Protein AF-A0A9D5ZPR4-F1 (afdb_monomer)

Radius of gyration: 25.11 Å; Cα contacts (8 Å, |Δi|>4): 1193; chains: 1; bounding box: 64×60×74 Å

Sequence (572 aa):
MEVFIKGKGNIIKLLDSDYIGEGGEAKVYGKDGIAYKIYHDIQKLIPEAKIKELSLLDNSCIIKPENVLINKNKSYIGFTMRLLPENFVYLPKIFINDFRKRIGFTDQDALSLVEAMKELLIFIHEKNCLVIDGNEFNYLLNDKKLTEPYIIDVNSFQTPSFPATAIMPSIRDWRNIGFSELTDWFSFGIIACQIFIGIHPYKGKHPDYKNDQDILKKRMMDSISIFNPKVSLPKVVRDFNCIPDNYRDWFIQIFEHGDRTPPPTKAGLPTGPSAVIISLKIGTNYFDIKELMKYDDEILYHKSEMGKTVTKTKKKIFINNHEASLEDVLNTEVLFTSQSLYPVFVNIKENSAQIWSPNKEIKYSKIECSEKMICNNTLYLRNQGMLLEIIIKEIGLSLIASVKQVWSIMPKSSKMFAGLIYSDVLGEPFLGIPIPSVDGKSGFANIKIPEIKSFKVVEGKNDNRICVLILYKDDLYYRAIIKFNKDYSEYKIRISHDIGYSPVNFVTLDNGISVLINERNQVEIFSNDFQNDKSNVVQDPDIDESMKLCKEGIKTLFYRADSLYSINIKRS

Secondary structure (DSSP, 8-state):
-EEEETTT-PEEE--GGGEEEE-SSEEEEEETTEEEEEESSGGGPPPHHHHHHHTT---TTB----EEEE-TT--EEEEEEEPPPTTEEETHHHH-HHHHHHHT--HHHHHHHHHHHHHHHHHHHHTT-B-S---GGGEEEETTEEEEEEE--GGGSBBTTB------TTT--TT-SS--HHHHHHHHHHHHHHHHHSS-TT-SBBTTB-S-TTHHHHHHHTT--TTSTT-B--TTSPPGGGS-HHHHHHHHIIIII----PPPSSPPPPP--------------SEEEEEEEE-SS-EEEEEEETTEEEEEESS-EEETTEEE--S-TTT-EEEE-TTT--EEEEEEETTEEEEE-SSS-EET-EEE-SEEEEETTEEEEEETTEEEEEEEEEETTEEEEEEEEEEE--TTTEEEEBTEEEEEETTEEEEEEEEEEETTEEEEEEEE-GGGTTSEEEEEEEETTEEEEEEEETTEEEEEEEEE-TTSS-EEEEEEEEEPP----EEE-TTSEEEEE-TTSEEEEEE--TT---EEEEE-TT--TTSEEEEETTEEEEEETTEEEEEEEPP-

Mean predicted aligned error: 10.44 Å

Structure (mmCIF, N/CA/C/O backbone):
data_AF-A0A9D5ZPR4-F1
#
_entry.id   AF-A0A9D5ZPR4-F1
#
loop_
_atom_site.group_PDB
_atom_site.id
_atom_site.type_symbol
_atom_site.label_atom_id
_atom_site.label_alt_id
_atom_site.label_comp_id
_atom_site.label_asym_id
_atom_site.label_entity_id
_atom_site.label_seq_id
_atom_site.pdbx_PDB_ins_code
_atom_site.Cartn_x
_atom_site.Cartn_y
_atom_site.Cartn_z
_atom_site.occupancy
_atom_site.B_iso_or_equiv
_atom_site.auth_seq_id
_atom_site.auth_comp_id
_atom_site.auth_asym_id
_atom_site.auth_atom_id
_atom_site.pdbx_PDB_model_num
ATOM 1 N N . MET A 1 1 ? -12.493 17.565 18.721 1.00 88.50 1 MET A N 1
ATOM 2 C CA . MET A 1 1 ? -13.726 16.917 19.230 1.00 88.50 1 MET A CA 1
ATOM 3 C C . MET A 1 1 ? -13.507 16.422 20.657 1.00 88.50 1 MET A C 1
ATOM 5 O O . MET A 1 1 ? -12.417 15.958 20.958 1.00 88.50 1 MET A O 1
ATOM 9 N N . GLU A 1 2 ? -14.508 16.531 21.534 1.00 92.94 2 GLU A N 1
ATOM 10 C CA . GLU A 1 2 ? -14.443 16.021 22.915 1.00 92.94 2 GLU A CA 1
ATOM 11 C C . GLU A 1 2 ? -15.305 14.766 23.062 1.00 92.94 2 GLU A C 1
ATOM 13 O O . GLU A 1 2 ? -16.487 14.787 22.714 1.00 92.94 2 GLU A O 1
ATOM 18 N N . VAL A 1 3 ? -14.712 13.692 23.582 1.00 94.25 3 VAL A N 1
ATOM 19 C CA . VAL A 1 3 ? -15.375 12.405 23.835 1.00 94.25 3 VAL A CA 1
ATOM 20 C C . VAL A 1 3 ? -15.034 11.896 25.233 1.00 94.25 3 VAL A C 1
ATOM 22 O O . VAL A 1 3 ? -14.034 12.302 25.823 1.00 94.25 3 VAL A O 1
ATOM 25 N N . PHE A 1 4 ? -15.854 10.995 25.763 1.00 94.94 4 PHE A N 1
ATOM 26 C CA . PHE A 1 4 ? -15.642 10.370 27.066 1.00 94.94 4 PHE A CA 1
ATOM 27 C C . PHE A 1 4 ? -15.691 8.855 26.918 1.00 94.94 4 PHE A C 1
ATOM 29 O O . PHE A 1 4 ? -16.529 8.325 26.188 1.00 94.94 4 PHE A O 1
ATOM 36 N N . ILE A 1 5 ? -14.838 8.148 27.656 1.00 93.62 5 ILE A N 1
ATOM 37 C CA . ILE A 1 5 ? -14.977 6.700 27.812 1.00 93.62 5 ILE A CA 1
ATOM 38 C C . ILE A 1 5 ? -16.006 6.450 28.917 1.00 93.62 5 ILE A C 1
ATOM 40 O O . ILE A 1 5 ? -15.843 6.934 30.044 1.00 93.62 5 ILE A O 1
ATOM 44 N N . LYS A 1 6 ? -17.07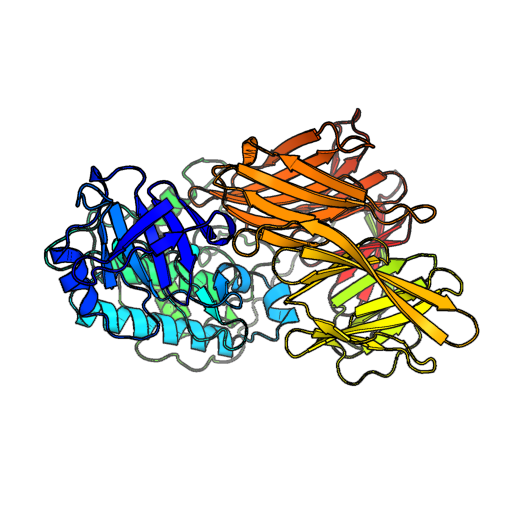3 5.709 28.597 1.00 91.50 6 LYS A N 1
ATOM 45 C CA . LYS A 1 6 ? -18.148 5.383 29.542 1.00 91.50 6 LYS A CA 1
ATOM 46 C C . LYS A 1 6 ? -17.545 4.791 30.826 1.00 91.50 6 LYS A C 1
ATOM 48 O O . LYS A 1 6 ? -16.775 3.839 30.775 1.00 91.50 6 LYS A O 1
ATOM 53 N N . GLY A 1 7 ? -17.866 5.389 31.974 1.00 88.06 7 GLY A N 1
ATOM 54 C CA . GLY A 1 7 ? -17.392 4.944 33.291 1.00 88.06 7 GLY A CA 1
ATOM 55 C C . GLY A 1 7 ? -16.002 5.434 33.728 1.00 88.06 7 GLY A C 1
ATOM 56 O O . GLY A 1 7 ? -15.660 5.225 34.885 1.00 88.06 7 GLY A O 1
ATOM 57 N N . LYS A 1 8 ? -15.215 6.115 32.875 1.00 85.38 8 LYS A N 1
ATOM 58 C CA . LYS A 1 8 ? -13.848 6.574 33.227 1.00 85.38 8 LYS A CA 1
ATOM 59 C C . LYS A 1 8 ? -13.717 8.076 33.530 1.00 85.38 8 LYS A C 1
ATOM 61 O O . LYS A 1 8 ? -12.641 8.515 33.912 1.00 85.38 8 LYS A O 1
ATOM 66 N N . GLY A 1 9 ? -14.782 8.870 33.367 1.00 76.19 9 GLY A N 1
ATOM 67 C CA . GLY A 1 9 ? -14.884 10.281 33.800 1.00 76.19 9 GLY A CA 1
ATOM 68 C C . GLY A 1 9 ? -14.012 11.317 33.065 1.00 76.19 9 GLY A C 1
ATOM 69 O O . GLY A 1 9 ? -14.380 12.487 33.017 1.00 76.19 9 GLY A O 1
ATOM 70 N N . ASN A 1 10 ? -12.899 10.908 32.453 1.00 84.00 10 ASN A N 1
ATOM 71 C CA . ASN A 1 10 ? -11.945 11.808 31.806 1.00 84.00 10 ASN A CA 1
ATOM 72 C C . ASN A 1 10 ? -12.419 12.278 30.420 1.00 84.00 10 ASN A C 1
ATOM 74 O O . ASN A 1 10 ? -12.882 11.478 29.602 1.00 84.00 10 ASN A O 1
ATOM 78 N N . ILE A 1 11 ? -12.246 13.577 30.149 1.00 90.44 11 ILE A N 1
ATOM 79 C CA . ILE A 1 11 ? -12.454 14.172 28.822 1.00 90.44 11 ILE A CA 1
ATOM 80 C C . ILE A 1 11 ? -11.261 13.821 27.935 1.00 90.44 11 ILE A C 1
ATOM 82 O O . ILE A 1 11 ? -10.125 14.176 28.249 1.00 90.44 11 ILE A O 1
ATOM 86 N N . ILE A 1 12 ? -11.527 13.208 26.786 1.00 94.75 12 ILE A N 1
ATOM 87 C CA . ILE A 1 12 ? -10.540 13.000 25.730 1.00 94.75 12 ILE A CA 1
ATOM 88 C C . ILE A 1 12 ? -10.775 14.031 24.626 1.00 94.75 12 ILE A C 1
ATOM 90 O O . ILE A 1 12 ? -11.825 14.056 23.980 1.00 94.75 12 ILE A O 1
ATOM 94 N N . LYS A 1 13 ? -9.777 14.888 24.399 1.00 94.19 13 LYS A N 1
ATOM 95 C CA . LYS A 1 13 ? -9.745 15.824 23.267 1.00 94.19 13 LYS A CA 1
ATOM 96 C C . LYS A 1 13 ? -9.050 15.159 22.082 1.00 94.19 13 LYS A C 1
ATOM 98 O O . LYS A 1 13 ? -7.843 14.930 22.152 1.00 94.19 13 LYS A O 1
ATOM 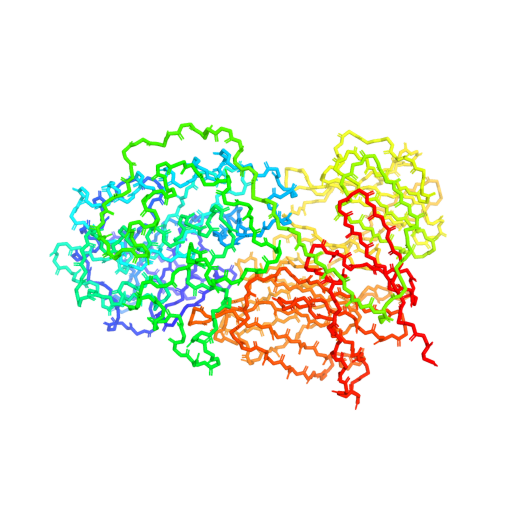103 N N . LEU A 1 14 ? -9.810 14.874 21.029 1.00 94.00 14 LEU A N 1
ATOM 104 C CA . LEU A 1 14 ? -9.324 14.397 19.734 1.00 94.00 14 LEU A CA 1
ATOM 105 C C . LEU A 1 14 ? -9.099 15.597 18.810 1.00 94.00 14 LEU A C 1
ATOM 107 O O . LEU A 1 14 ? -10.024 16.390 18.592 1.00 94.00 14 LEU A O 1
ATOM 111 N N . LEU A 1 15 ? -7.876 15.746 18.315 1.00 93.12 15 LEU A N 1
ATOM 112 C CA . LEU A 1 15 ? -7.454 16.792 17.387 1.00 93.12 15 LEU A CA 1
ATOM 113 C C . LEU A 1 15 ? -7.492 16.278 15.944 1.00 93.12 15 LEU A C 1
ATOM 115 O O . LEU A 1 15 ? -7.536 15.072 15.708 1.00 93.12 15 LEU A O 1
ATOM 119 N N . ASP A 1 16 ? -7.408 17.180 14.969 1.00 89.62 16 ASP A N 1
ATOM 120 C CA . ASP A 1 16 ? -7.319 16.779 13.559 1.00 89.62 16 ASP A CA 1
ATOM 121 C C . ASP A 1 16 ? -6.027 15.993 13.285 1.00 89.62 16 ASP A C 1
ATOM 123 O O . ASP A 1 16 ? -6.041 15.036 12.522 1.00 89.62 16 ASP A O 1
ATOM 127 N N . SER A 1 17 ? -4.934 16.295 13.996 1.00 88.00 17 SER A N 1
ATOM 128 C CA . SER A 1 17 ? -3.688 15.512 13.956 1.00 88.00 17 SER A CA 1
ATOM 129 C C . SER A 1 17 ? -3.842 14.068 14.448 1.00 88.00 17 SER A C 1
ATOM 131 O O . SER A 1 17 ? -2.982 13.235 14.168 1.00 88.00 17 SER A O 1
ATOM 133 N N . ASP A 1 18 ? -4.911 13.769 15.192 1.00 92.69 18 ASP A N 1
ATOM 134 C CA . ASP A 1 18 ? -5.212 12.418 15.662 1.00 92.69 18 ASP A CA 1
ATOM 135 C C . ASP A 1 18 ? -5.993 11.612 14.612 1.00 92.69 18 ASP A C 1
ATOM 137 O O . ASP A 1 18 ? -6.130 10.403 14.771 1.00 92.69 18 ASP A O 1
ATOM 141 N N . TYR A 1 19 ? -6.506 12.234 13.545 1.00 93.31 19 TYR A N 1
ATOM 142 C CA . TYR A 1 19 ? -7.284 11.558 12.504 1.00 93.31 19 TYR A CA 1
ATOM 143 C C . TYR A 1 19 ? -6.434 10.545 11.723 1.00 93.31 19 TYR A C 1
ATOM 145 O O . TYR A 1 19 ? -5.362 10.875 11.218 1.00 93.31 19 TYR A O 1
ATOM 153 N N . ILE A 1 20 ? -6.929 9.311 11.615 1.00 90.19 20 ILE A N 1
ATOM 154 C CA . ILE A 1 20 ? -6.284 8.216 10.874 1.00 90.19 20 ILE A CA 1
ATOM 155 C C . ILE A 1 20 ? -6.945 8.028 9.507 1.00 90.19 20 ILE A C 1
ATOM 157 O O . ILE A 1 20 ? -6.258 7.830 8.508 1.00 90.19 20 ILE A O 1
ATOM 161 N N . GLY A 1 21 ? -8.274 8.071 9.469 1.00 86.69 21 GLY A N 1
ATOM 162 C CA . GLY A 1 21 ? -9.059 7.821 8.268 1.00 86.69 21 GLY A CA 1
ATOM 163 C C . GLY A 1 21 ? -10.546 7.700 8.581 1.00 86.69 21 GLY A C 1
ATOM 164 O O . GLY A 1 21 ? -10.953 7.652 9.747 1.00 86.69 21 GLY A O 1
ATOM 165 N N . GLU A 1 22 ? -11.357 7.615 7.537 1.00 85.56 22 GLU A N 1
ATOM 166 C CA . GLU A 1 22 ? -12.792 7.371 7.630 1.00 85.56 22 GLU A CA 1
ATOM 167 C C . GLU A 1 22 ? -13.227 6.305 6.622 1.00 85.56 22 GLU A C 1
ATOM 169 O O . GLU A 1 22 ? -12.624 6.136 5.563 1.00 85.56 22 GLU A O 1
ATOM 174 N N . GLY 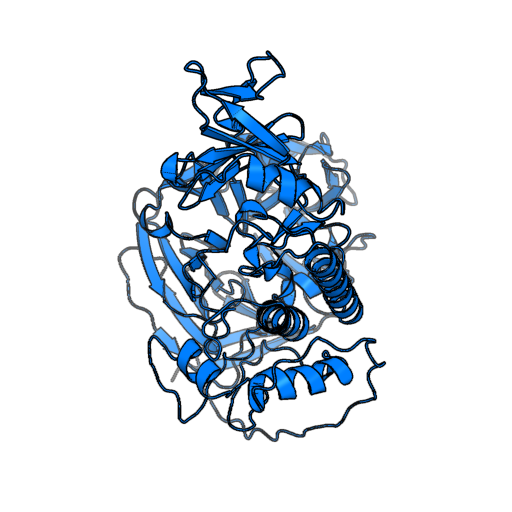A 1 23 ? -14.254 5.545 6.989 1.00 76.00 23 GLY A N 1
ATOM 175 C CA . GLY A 1 23 ? -14.967 4.643 6.086 1.00 76.00 23 GLY A CA 1
ATOM 176 C C . GLY A 1 23 ? -16.409 5.107 5.907 1.00 76.00 23 GLY A C 1
ATOM 177 O O . GLY A 1 23 ? -16.802 6.149 6.420 1.00 76.00 23 GLY A O 1
ATOM 178 N N . GLY A 1 24 ? -17.242 4.299 5.250 1.00 73.25 24 GLY A N 1
ATOM 179 C CA . GLY A 1 24 ? -18.652 4.654 5.031 1.00 73.25 24 GLY A CA 1
ATOM 180 C C . GLY A 1 24 ? -19.489 4.816 6.311 1.00 73.25 24 GLY A C 1
ATOM 181 O O . GLY A 1 24 ? -20.582 5.373 6.256 1.00 73.25 24 GLY A O 1
ATOM 182 N N . GLU A 1 25 ? -19.011 4.327 7.462 1.00 83.94 25 GLU A N 1
ATOM 183 C CA . GLU A 1 25 ? -19.797 4.278 8.706 1.00 83.94 25 GLU A CA 1
ATOM 184 C C . GLU A 1 25 ? -19.214 5.097 9.856 1.00 83.94 25 GLU A C 1
ATOM 186 O O . GLU A 1 25 ? -19.964 5.544 10.726 1.00 83.94 25 GLU A O 1
ATOM 191 N N . ALA A 1 26 ? -17.897 5.316 9.874 1.00 90.25 26 ALA A N 1
ATOM 192 C CA . ALA A 1 26 ? -17.223 5.930 11.007 1.00 90.25 26 ALA A CA 1
ATOM 193 C C . ALA A 1 26 ? -15.891 6.593 10.639 1.00 90.25 26 ALA A C 1
ATOM 195 O O . ALA A 1 26 ? -15.164 6.131 9.757 1.00 90.25 26 ALA A O 1
ATOM 196 N N . LYS A 1 27 ? -15.528 7.603 11.436 1.00 93.31 27 LYS A N 1
ATOM 197 C CA . LYS A 1 27 ? -14.180 8.178 11.521 1.00 93.31 27 LYS A CA 1
ATOM 198 C C . LYS A 1 27 ? -13.358 7.438 12.563 1.00 93.31 27 LYS A C 1
ATOM 200 O O . LYS A 1 27 ? -13.883 7.054 13.610 1.00 93.31 27 LYS A O 1
ATOM 205 N N . VAL A 1 28 ? -12.059 7.304 12.324 1.00 94.44 28 VAL A N 1
ATOM 206 C CA . VAL A 1 28 ? -11.111 6.735 13.284 1.00 94.44 28 VAL A CA 1
ATOM 207 C C . VAL A 1 28 ? -10.051 7.772 13.635 1.00 94.44 28 VAL A C 1
ATOM 209 O O . VAL A 1 28 ? -9.393 8.338 12.762 1.00 94.44 28 VAL A O 1
ATOM 212 N N . TYR A 1 29 ? -9.867 7.992 14.933 1.00 96.19 29 TYR A N 1
ATOM 213 C CA . TYR A 1 29 ? -8.796 8.815 15.493 1.00 96.19 29 TYR A CA 1
ATOM 214 C C . TYR A 1 29 ? -7.866 7.936 16.328 1.00 96.19 29 TYR A C 1
ATOM 216 O O . TYR A 1 29 ? -8.336 7.015 16.982 1.00 96.19 29 TYR A O 1
ATOM 224 N N . GLY A 1 30 ? -6.567 8.206 16.356 1.00 94.88 30 GLY A N 1
ATOM 225 C CA . GLY A 1 30 ? -5.607 7.519 17.215 1.00 94.88 30 GLY A CA 1
ATOM 226 C C . GLY A 1 30 ? -4.932 8.486 18.167 1.00 94.88 30 GLY A C 1
ATOM 227 O O . GLY A 1 30 ? -4.411 9.504 17.723 1.00 94.88 30 GLY A O 1
ATOM 228 N N . LYS A 1 31 ? -4.866 8.150 19.453 1.00 94.06 31 LYS A N 1
ATOM 229 C CA . LYS A 1 31 ? -4.202 8.956 20.481 1.00 94.06 31 LYS A CA 1
ATOM 230 C C . LYS A 1 31 ? -3.764 8.083 21.656 1.00 94.06 31 LYS A C 1
ATOM 232 O O . LYS A 1 31 ? -4.542 7.255 22.115 1.00 94.06 31 LYS A O 1
ATOM 237 N N . ASP A 1 32 ? -2.525 8.267 22.113 1.00 90.88 32 ASP A N 1
ATOM 238 C CA . ASP A 1 32 ? -1.957 7.605 23.299 1.00 90.88 32 ASP A CA 1
ATOM 239 C C . ASP A 1 32 ? -2.131 6.070 23.307 1.00 90.88 32 ASP A C 1
ATOM 241 O O . ASP A 1 32 ? -2.532 5.473 24.301 1.00 90.88 32 ASP A O 1
ATOM 245 N N . GLY A 1 33 ? -1.880 5.417 22.164 1.00 92.50 33 GLY A N 1
ATOM 246 C CA . GLY A 1 33 ? -2.018 3.959 22.013 1.00 92.50 33 GLY A CA 1
ATOM 247 C C . GLY A 1 33 ? -3.460 3.448 21.873 1.00 92.50 33 GLY A C 1
ATOM 248 O O . GLY A 1 33 ? -3.675 2.240 21.768 1.00 92.50 33 GLY A O 1
ATOM 249 N N . ILE A 1 34 ? -4.449 4.345 21.811 1.00 95.69 34 ILE A N 1
ATOM 250 C CA . ILE A 1 34 ? -5.874 4.017 21.691 1.00 95.69 34 ILE A CA 1
ATOM 251 C C . ILE A 1 34 ? -6.429 4.569 20.376 1.00 95.69 34 ILE A C 1
ATOM 253 O O . ILE A 1 34 ? -6.188 5.720 20.014 1.00 95.69 34 ILE A O 1
ATOM 257 N N . ALA A 1 35 ? -7.185 3.746 19.656 1.00 96.44 35 ALA A N 1
ATOM 258 C CA . ALA A 1 35 ? -7.979 4.152 18.508 1.00 96.44 35 ALA A CA 1
ATOM 259 C C . ALA A 1 35 ? -9.434 4.394 18.937 1.00 96.44 35 ALA A C 1
ATOM 261 O O . ALA A 1 35 ? -10.007 3.627 19.707 1.00 96.44 35 ALA A O 1
ATOM 262 N N . TYR A 1 36 ? -10.036 5.459 18.425 1.00 96.50 36 TYR A N 1
ATOM 263 C CA . TYR A 1 36 ? -11.377 5.943 18.728 1.00 96.50 36 TYR A CA 1
ATOM 264 C C . TYR A 1 36 ? -12.190 5.899 17.435 1.00 96.50 36 TYR A C 1
ATOM 266 O O . TYR A 1 36 ? -12.006 6.755 16.567 1.00 96.50 36 TYR A O 1
ATOM 274 N N . LYS A 1 37 ? -13.066 4.897 17.290 1.00 95.75 37 LYS A N 1
ATOM 275 C CA . LYS A 1 37 ? -13.977 4.769 16.143 1.00 95.75 37 LYS A CA 1
ATOM 276 C C . LYS A 1 37 ? -15.293 5.454 16.490 1.00 95.75 37 LYS A C 1
ATOM 278 O O . LYS A 1 37 ? -15.953 5.061 17.449 1.00 95.75 37 LYS A O 1
ATOM 283 N N . ILE A 1 38 ? -15.643 6.494 15.740 1.00 94.88 38 ILE A N 1
ATOM 284 C CA . ILE A 1 38 ? -16.786 7.378 15.992 1.00 94.88 38 ILE A CA 1
ATOM 285 C C . ILE A 1 38 ? -17.703 7.332 14.776 1.00 94.88 38 ILE A C 1
ATOM 287 O O . ILE A 1 38 ? -17.287 7.690 13.675 1.00 94.88 38 ILE A O 1
ATOM 291 N N . TYR A 1 39 ? -18.936 6.880 14.978 1.00 93.88 39 TYR A N 1
ATOM 292 C CA . TYR A 1 39 ? -19.891 6.650 13.897 1.00 93.88 39 TYR A CA 1
ATOM 293 C C . TYR A 1 39 ? -20.464 7.964 13.363 1.00 93.88 39 TYR A C 1
ATOM 295 O O . TYR A 1 39 ? -20.743 8.887 14.130 1.00 93.88 39 TYR A O 1
ATOM 303 N N . HIS A 1 40 ? -20.666 8.035 12.045 1.00 88.88 40 HIS A N 1
ATOM 304 C CA . HIS A 1 40 ? -21.410 9.133 11.417 1.00 88.88 40 HIS A CA 1
ATOM 305 C C . HIS A 1 40 ? -22.906 9.031 11.729 1.00 88.88 40 HIS A C 1
ATOM 307 O O . HIS A 1 40 ? -23.560 10.043 11.971 1.00 88.88 40 HIS A O 1
ATOM 313 N N . ASP A 1 41 ? -23.419 7.797 11.743 1.00 88.06 41 ASP A N 1
ATOM 314 C CA . ASP A 1 41 ? -24.799 7.455 12.061 1.00 88.06 41 ASP A CA 1
ATOM 315 C C . ASP A 1 41 ? -24.839 6.509 13.266 1.00 88.06 41 ASP A C 1
ATOM 317 O O . ASP A 1 41 ? -24.337 5.385 13.224 1.00 88.06 41 ASP A O 1
ATOM 321 N N . ILE A 1 42 ? -25.456 6.973 14.351 1.00 87.69 42 ILE A N 1
ATOM 322 C CA . ILE A 1 42 ? -25.560 6.239 15.615 1.00 87.69 42 ILE A CA 1
ATOM 323 C C . ILE A 1 42 ? -26.430 4.981 15.454 1.00 87.69 42 ILE A C 1
ATOM 325 O O . ILE A 1 42 ? -26.258 4.033 16.216 1.00 87.69 42 ILE A O 1
ATOM 329 N N . GLN A 1 43 ? -27.313 4.913 14.449 1.00 85.88 43 GLN A N 1
ATOM 330 C CA . GLN A 1 43 ? -28.121 3.713 14.187 1.00 85.88 43 GLN A CA 1
ATOM 331 C C . GLN A 1 43 ? -27.275 2.509 13.754 1.00 85.88 43 GLN A C 1
ATOM 333 O O . GLN A 1 43 ? -27.691 1.368 13.934 1.00 85.88 43 GLN A O 1
ATOM 338 N N . LYS A 1 44 ? -26.071 2.757 13.226 1.00 85.94 44 LYS A N 1
ATOM 339 C CA . LYS A 1 44 ? -25.106 1.717 12.849 1.00 85.94 44 LYS A CA 1
ATOM 340 C C . LYS A 1 44 ? -24.205 1.276 14.005 1.00 85.94 44 LYS A C 1
ATOM 342 O O . LYS A 1 44 ? -23.406 0.356 13.845 1.00 85.94 44 LYS A O 1
ATOM 347 N N . LEU A 1 45 ? -24.304 1.925 15.168 1.00 89.62 45 LEU A N 1
ATOM 348 C CA . LEU A 1 45 ? -23.503 1.585 16.336 1.00 89.62 45 LEU A CA 1
ATOM 349 C C . LEU A 1 45 ? -23.847 0.171 16.820 1.00 89.62 45 LEU A C 1
ATOM 351 O O . LEU A 1 45 ? -25.002 -0.144 17.102 1.00 89.62 45 LEU A O 1
ATOM 355 N N . ILE A 1 46 ? -22.823 -0.660 17.007 1.00 91.62 46 ILE A N 1
ATOM 356 C CA . ILE A 1 46 ? -23.012 -1.957 17.654 1.00 91.62 46 ILE A CA 1
ATOM 357 C C . ILE A 1 46 ? -23.454 -1.782 19.121 1.00 91.62 46 ILE A C 1
ATOM 359 O O . ILE A 1 46 ? -22.955 -0.893 19.820 1.00 91.62 46 ILE A O 1
ATOM 363 N N . PRO A 1 47 ? -24.363 -2.632 19.627 1.00 92.50 47 PRO A N 1
ATOM 364 C CA . PRO A 1 47 ? -24.794 -2.565 21.017 1.00 92.50 47 PRO A CA 1
ATOM 365 C C . PRO A 1 47 ? -23.673 -2.996 21.973 1.00 92.50 47 PRO A C 1
ATOM 367 O O . PRO A 1 47 ? -22.822 -3.820 21.641 1.00 92.50 47 PRO A O 1
ATOM 370 N N . GLU A 1 48 ? -23.710 -2.497 23.211 1.00 92.88 48 GLU A N 1
ATOM 371 C CA . GLU A 1 48 ? -22.727 -2.828 24.260 1.00 92.88 48 GLU A CA 1
ATOM 372 C C . GLU A 1 48 ? -22.666 -4.334 24.563 1.00 92.88 48 GLU A C 1
ATOM 374 O O . GLU A 1 48 ? -21.597 -4.873 24.845 1.00 92.88 48 GLU A O 1
ATOM 379 N N . ALA A 1 49 ? -23.792 -5.039 24.420 1.00 95.50 49 ALA A N 1
ATOM 380 C CA . ALA A 1 49 ? -23.837 -6.495 24.520 1.00 95.50 49 ALA A CA 1
ATOM 381 C C . ALA A 1 49 ? -22.945 -7.185 23.469 1.00 95.50 49 ALA A C 1
ATOM 383 O O . ALA A 1 49 ? -22.244 -8.134 23.811 1.00 95.50 49 ALA A O 1
ATOM 384 N N . LYS A 1 50 ? -22.879 -6.667 22.232 1.00 95.94 50 LYS A N 1
ATOM 385 C CA . LYS A 1 50 ? -21.981 -7.196 21.194 1.00 95.94 50 LYS A CA 1
ATOM 386 C C . LYS A 1 50 ? -20.515 -6.958 21.554 1.00 95.94 50 LYS A C 1
ATOM 388 O O . LYS A 1 50 ? -19.699 -7.856 21.403 1.00 95.94 50 LYS A O 1
ATOM 393 N N . ILE A 1 51 ? -20.178 -5.783 22.097 1.00 95.69 51 ILE A N 1
ATOM 394 C CA . ILE A 1 51 ? -18.816 -5.488 22.589 1.00 95.69 51 ILE A CA 1
ATOM 395 C C . ILE A 1 51 ? -18.406 -6.496 23.673 1.00 95.69 51 ILE A C 1
ATOM 397 O O . ILE A 1 51 ? -17.280 -6.990 23.668 1.00 95.69 51 ILE A O 1
ATOM 401 N N . LYS A 1 52 ? -19.330 -6.853 24.573 1.00 95.81 52 LYS A N 1
ATOM 402 C CA . LYS A 1 52 ? -19.091 -7.860 25.612 1.00 95.81 52 LYS A CA 1
ATOM 403 C C . LYS A 1 52 ? -18.848 -9.255 25.026 1.00 95.81 52 LYS A C 1
ATOM 405 O O . LYS A 1 52 ? -17.928 -9.924 25.483 1.00 95.81 52 LYS A O 1
ATOM 410 N N . GLU A 1 53 ? -19.604 -9.680 24.016 1.00 97.69 53 GLU A N 1
ATOM 411 C CA . GLU A 1 53 ? -19.365 -10.959 23.322 1.00 97.69 53 GLU A CA 1
ATOM 412 C C . GLU A 1 53 ? -18.004 -10.962 22.613 1.00 97.69 53 GLU A C 1
ATOM 414 O O . GLU A 1 53 ? -17.199 -11.866 22.824 1.00 97.69 53 GLU A O 1
ATOM 419 N N . LEU A 1 54 ? -17.684 -9.892 21.878 1.00 97.38 54 LEU A N 1
ATOM 420 C CA . LEU A 1 54 ? -16.388 -9.737 21.208 1.00 97.38 54 LEU A CA 1
ATOM 421 C C . LEU A 1 54 ? -15.209 -9.688 22.188 1.00 97.38 54 LEU A C 1
ATOM 423 O O . LEU A 1 54 ? -14.094 -10.060 21.826 1.00 97.38 54 LEU A O 1
ATOM 427 N N . SER A 1 55 ? -15.423 -9.279 23.444 1.00 96.31 55 SER A N 1
ATOM 428 C CA . SER A 1 55 ? -14.365 -9.266 24.459 1.00 96.31 55 SER A CA 1
ATOM 429 C C . SER A 1 55 ? -13.789 -10.655 24.766 1.00 96.31 55 SER A C 1
ATOM 431 O O . SER A 1 55 ? -12.653 -10.726 25.232 1.00 96.31 55 SER A O 1
ATOM 433 N N . LEU A 1 56 ? -14.495 -11.740 24.421 1.00 96.25 56 LEU A N 1
ATOM 434 C CA . LEU A 1 56 ? -14.007 -13.119 24.545 1.00 96.25 56 LEU A CA 1
ATOM 435 C C . LEU A 1 56 ? -12.870 -13.452 23.564 1.00 96.25 56 LEU A C 1
ATOM 437 O O . LEU A 1 56 ? -12.146 -14.421 23.780 1.00 96.25 56 LEU A O 1
ATOM 441 N N . LEU A 1 57 ? -12.693 -12.653 22.506 1.00 97.06 57 LEU A N 1
ATOM 442 C CA . LEU A 1 57 ? -11.610 -12.803 21.533 1.00 97.06 57 LEU A CA 1
ATOM 443 C C . LEU A 1 57 ? -10.306 -12.206 22.090 1.00 97.06 57 LEU A C 1
ATOM 445 O O . LEU A 1 57 ? -9.903 -11.108 21.713 1.00 97.06 57 LEU A O 1
ATOM 449 N N . ASP A 1 58 ? -9.698 -12.841 23.091 1.00 95.06 58 ASP A N 1
ATOM 450 C CA . ASP A 1 58 ? -8.555 -12.333 23.875 1.00 95.06 58 ASP A CA 1
ATOM 451 C C . ASP A 1 58 ? -7.169 -12.499 23.230 1.00 95.06 58 ASP A C 1
ATOM 453 O O . ASP A 1 58 ? -6.164 -12.067 23.799 1.00 95.06 58 ASP A O 1
ATOM 457 N N . ASN A 1 59 ? -7.104 -13.020 22.006 1.00 96.19 59 ASN A N 1
ATOM 458 C CA . ASN A 1 59 ? -5.868 -13.067 21.238 1.00 96.19 59 ASN A CA 1
ATOM 459 C C . ASN A 1 59 ? -5.360 -11.647 20.911 1.00 96.19 59 ASN A C 1
ATOM 461 O O . ASN A 1 59 ? -6.084 -10.801 20.380 1.00 96.19 59 ASN A O 1
ATOM 465 N N . SER A 1 60 ? -4.079 -11.395 21.186 1.00 94.31 60 SER A N 1
ATOM 466 C CA . SER A 1 60 ? -3.445 -10.092 20.980 1.00 94.31 60 SER A CA 1
ATOM 467 C C . SER A 1 60 ? -3.360 -9.670 19.511 1.00 94.31 60 SER A C 1
ATOM 469 O O . SER A 1 60 ? -3.080 -8.504 19.258 1.00 94.31 60 SER A O 1
ATOM 471 N N . CYS A 1 61 ? -3.604 -10.556 18.549 1.00 96.19 61 CYS A N 1
ATOM 472 C CA . CYS A 1 61 ? -3.671 -10.243 17.122 1.00 96.19 61 CYS A CA 1
ATOM 473 C C . CYS A 1 61 ? -5.065 -9.759 16.671 1.00 96.19 61 CYS A C 1
ATOM 475 O O . CYS A 1 61 ? -5.231 -9.337 15.529 1.00 96.19 61 CYS A O 1
ATOM 477 N N . ILE A 1 62 ? -6.066 -9.765 17.558 1.00 97.44 62 ILE A N 1
ATOM 478 C CA . ILE A 1 62 ? -7.444 -9.351 17.261 1.00 97.44 62 ILE A CA 1
ATOM 479 C C . ILE A 1 62 ? -7.691 -7.938 17.796 1.00 97.44 62 ILE A C 1
ATOM 481 O O . ILE A 1 62 ? -7.739 -7.706 19.005 1.00 97.44 62 ILE A O 1
ATOM 485 N N . ILE A 1 63 ? -7.866 -6.968 16.895 1.00 97.06 63 ILE A N 1
ATOM 486 C CA . ILE A 1 63 ? -8.143 -5.572 17.260 1.00 97.06 63 ILE A CA 1
ATOM 487 C C . ILE A 1 63 ? -9.649 -5.376 17.415 1.00 97.06 63 ILE A C 1
ATOM 489 O O . ILE A 1 63 ? -10.362 -5.032 16.472 1.00 97.06 63 ILE A O 1
ATOM 493 N N . LYS A 1 64 ? -10.133 -5.619 18.632 1.00 96.25 64 LYS A N 1
ATOM 494 C CA . LYS A 1 64 ? -11.558 -5.582 18.978 1.00 96.25 64 LYS A CA 1
ATOM 495 C C . LYS A 1 64 ? -11.997 -4.275 19.654 1.00 96.25 64 LYS A C 1
ATOM 497 O O . LYS A 1 64 ? -11.167 -3.579 20.243 1.00 96.25 64 LYS A O 1
ATOM 502 N N . PRO A 1 65 ? -13.304 -3.956 19.623 1.00 96.69 65 PRO A N 1
ATOM 503 C CA . PRO A 1 65 ? -13.891 -2.939 20.491 1.00 96.69 65 PRO A CA 1
ATOM 504 C C . PRO A 1 65 ? -13.649 -3.253 21.976 1.00 96.69 65 PRO A C 1
ATOM 506 O O . PRO A 1 65 ? -13.837 -4.388 22.407 1.00 96.69 65 PRO A O 1
ATOM 509 N N . GLU A 1 66 ? -13.277 -2.246 22.767 1.00 95.12 66 GLU A N 1
ATOM 510 C CA . GLU A 1 66 ? -12.966 -2.402 24.196 1.00 95.12 66 GLU A CA 1
ATOM 511 C C . GLU A 1 66 ? -13.911 -1.608 25.102 1.00 95.12 66 GLU A C 1
ATOM 513 O O . GLU A 1 66 ? -14.509 -2.168 26.016 1.00 95.12 66 GLU A O 1
ATOM 518 N N . ASN A 1 67 ? -14.051 -0.297 24.881 1.00 94.56 67 ASN A N 1
ATOM 519 C CA . ASN A 1 67 ? -14.860 0.568 25.742 1.00 94.56 67 ASN A CA 1
ATOM 520 C C . ASN A 1 67 ? -15.811 1.432 24.912 1.00 94.56 67 ASN A C 1
ATOM 522 O O . ASN A 1 67 ? -15.430 1.939 23.862 1.00 94.56 67 ASN A O 1
ATOM 526 N N . VAL A 1 68 ? -17.024 1.669 25.414 1.00 95.25 68 VAL A N 1
ATOM 527 C CA . VAL A 1 68 ? -18.011 2.550 24.767 1.00 95.25 68 VAL A CA 1
ATOM 528 C C . VAL A 1 68 ? -17.585 4.018 24.879 1.00 95.25 68 VAL A C 1
ATOM 530 O O . VAL A 1 68 ? -17.190 4.483 25.953 1.00 95.25 68 VAL A O 1
ATOM 533 N N . LEU A 1 69 ? -17.718 4.761 23.779 1.00 95.62 69 LEU A N 1
ATOM 534 C CA . LEU A 1 69 ? -17.540 6.210 23.727 1.00 95.62 69 LEU A CA 1
ATOM 535 C C . LEU A 1 69 ? -18.883 6.928 23.829 1.00 95.62 69 LEU A C 1
ATOM 537 O O . LEU A 1 69 ? -19.843 6.580 23.138 1.00 95.62 69 LEU A O 1
ATOM 541 N N . ILE A 1 70 ? -18.919 7.976 24.651 1.00 94.50 70 ILE A N 1
ATOM 542 C CA . ILE A 1 70 ? -20.072 8.864 24.804 1.00 94.50 70 ILE A CA 1
ATOM 543 C C . ILE A 1 70 ? -19.698 10.319 24.512 1.00 94.50 70 ILE A C 1
ATOM 545 O O . ILE A 1 70 ? -18.556 10.740 24.715 1.00 94.50 70 ILE A O 1
ATOM 549 N N . ASN A 1 71 ? -20.668 11.097 24.034 1.00 91.81 71 ASN A N 1
ATOM 550 C CA . ASN A 1 71 ? -20.530 12.546 23.872 1.00 91.81 71 ASN A CA 1
ATOM 551 C C . ASN A 1 71 ? -20.886 13.298 25.174 1.00 91.81 71 ASN A C 1
ATOM 553 O O . ASN A 1 71 ? -21.241 12.697 26.189 1.00 91.81 71 ASN A O 1
ATOM 557 N N . LYS A 1 72 ? -20.842 14.638 25.137 1.00 89.69 72 LYS A N 1
ATOM 558 C CA . LYS A 1 72 ? -21.238 15.508 26.267 1.00 89.69 72 LYS A CA 1
ATOM 559 C C . LYS A 1 72 ? -22.672 15.279 26.753 1.00 89.69 72 LYS A C 1
ATOM 561 O O . LYS A 1 72 ? -22.942 15.417 27.941 1.00 89.69 72 LYS A O 1
ATOM 566 N N . ASN A 1 73 ? -23.565 14.882 25.850 1.00 89.12 73 ASN A N 1
ATOM 567 C CA . ASN A 1 73 ? -24.970 14.598 26.140 1.00 89.12 73 ASN A CA 1
ATOM 568 C C . ASN A 1 73 ? -25.182 13.161 26.653 1.00 89.12 73 ASN A C 1
ATOM 570 O O . ASN A 1 73 ? -26.319 12.715 26.771 1.00 89.12 73 ASN A O 1
ATOM 574 N N . LYS A 1 74 ? -24.097 12.426 26.948 1.00 85.62 74 LYS A N 1
ATOM 575 C CA . LYS A 1 74 ? -24.091 11.015 27.367 1.00 85.62 74 LYS A CA 1
ATOM 576 C C . LYS A 1 74 ? -24.675 10.041 26.331 1.00 85.62 74 LYS A C 1
ATOM 578 O O . LYS A 1 74 ? -24.934 8.887 26.666 1.00 85.62 74 LYS A O 1
ATOM 583 N N . SER A 1 75 ? -24.843 10.467 25.079 1.00 89.88 75 SER A N 1
ATOM 584 C CA . SER A 1 75 ? -25.260 9.594 23.975 1.00 89.88 75 SER A CA 1
ATOM 585 C C . SER A 1 75 ? -24.087 8.742 23.502 1.00 89.88 75 SER A C 1
ATOM 587 O O . SER A 1 75 ? -22.952 9.223 23.480 1.00 89.88 75 SER A O 1
ATOM 589 N N . TYR A 1 76 ? -24.357 7.499 23.105 1.00 93.00 76 TYR A N 1
ATOM 590 C CA . TYR A 1 76 ? -23.330 6.592 22.591 1.00 93.00 76 TYR A CA 1
ATOM 591 C C . TYR A 1 76 ? -22.970 7.003 21.168 1.00 93.00 76 TYR A C 1
ATOM 593 O O . TYR A 1 76 ? -23.852 7.248 20.351 1.00 93.00 76 TYR A O 1
ATOM 601 N N . ILE A 1 77 ? -21.675 7.115 20.890 1.00 95.06 77 ILE A N 1
ATOM 602 C CA . ILE A 1 77 ? -21.173 7.638 19.609 1.00 95.06 77 ILE A CA 1
ATOM 603 C C . ILE A 1 77 ? -20.114 6.742 18.966 1.00 95.06 77 ILE A C 1
ATOM 605 O O . ILE A 1 77 ? -19.709 6.982 17.831 1.00 95.06 77 ILE A O 1
ATOM 609 N N . GLY A 1 78 ? -19.629 5.728 19.681 1.00 95.75 78 GLY A N 1
ATOM 610 C CA . GLY A 1 78 ? -18.555 4.884 19.183 1.00 95.75 78 GLY A CA 1
ATOM 611 C C . GLY A 1 78 ? -17.966 3.962 20.234 1.00 95.75 78 GLY A C 1
ATOM 612 O O . GLY A 1 78 ? -18.563 3.725 21.286 1.00 95.75 78 GLY A O 1
ATOM 613 N N . PHE A 1 79 ? -16.756 3.488 19.963 1.00 96.56 79 PHE A N 1
ATOM 614 C CA . PHE A 1 79 ? -15.972 2.685 20.895 1.00 96.56 79 PHE A CA 1
ATOM 615 C C . PHE A 1 79 ? -14.468 2.912 20.720 1.00 96.56 79 PHE A C 1
ATOM 617 O O . PHE A 1 79 ? -14.002 3.422 19.697 1.00 96.56 79 PHE A O 1
ATOM 624 N N . THR A 1 80 ? -13.707 2.524 21.738 1.00 96.69 80 THR A N 1
ATOM 625 C CA . THR A 1 80 ? -12.248 2.439 21.680 1.00 96.69 80 THR A CA 1
ATOM 626 C C . THR A 1 80 ? -11.802 1.066 21.202 1.00 96.69 80 THR A C 1
ATOM 628 O O . THR A 1 80 ? -12.498 0.078 21.421 1.00 96.69 80 THR A O 1
ATOM 631 N N . MET A 1 81 ? -10.608 0.993 20.632 1.00 96.88 81 MET A N 1
ATOM 632 C CA . MET A 1 81 ? -9.870 -0.239 20.353 1.00 96.88 81 MET A CA 1
ATOM 633 C C . MET A 1 81 ? -8.371 0.040 20.473 1.00 96.88 81 MET A C 1
ATOM 635 O O . MET A 1 81 ? -7.955 1.203 20.505 1.00 96.88 81 MET A O 1
ATOM 639 N N . ARG A 1 82 ? -7.540 -1.000 20.534 1.00 96.12 82 ARG A N 1
ATOM 640 C CA . ARG A 1 82 ? -6.084 -0.821 20.560 1.00 96.12 82 ARG A CA 1
ATOM 641 C C . ARG A 1 82 ? -5.596 -0.171 19.262 1.00 96.12 82 ARG A C 1
ATOM 643 O O . ARG A 1 82 ? -5.941 -0.626 18.174 1.00 96.12 82 ARG A O 1
ATOM 650 N N . LEU A 1 83 ? -4.768 0.868 19.370 1.00 94.69 83 LEU A N 1
ATOM 651 C CA . LEU A 1 83 ? -4.116 1.469 18.208 1.00 94.69 83 LEU A CA 1
ATOM 652 C C . LEU A 1 83 ? -2.879 0.654 17.832 1.00 94.69 83 LEU A C 1
ATOM 654 O O . LEU A 1 83 ? -1.974 0.482 18.649 1.00 94.69 83 LEU A O 1
ATOM 658 N N . LEU A 1 84 ? -2.829 0.183 16.590 1.00 92.00 84 LEU A N 1
ATOM 659 C CA . LEU A 1 84 ? -1.610 -0.394 16.036 1.00 92.00 84 LEU A CA 1
ATOM 660 C C . LEU A 1 84 ? -0.611 0.723 15.669 1.00 92.00 84 LEU A C 1
ATOM 662 O O . LEU A 1 84 ? -1.040 1.777 15.191 1.00 92.00 84 LEU A O 1
ATOM 666 N N . PRO A 1 85 ? 0.701 0.526 15.898 1.00 85.06 85 PRO A N 1
ATOM 667 C CA . PRO A 1 85 ? 1.731 1.475 15.476 1.00 85.06 85 PRO A CA 1
ATOM 668 C C . PRO A 1 85 ? 1.775 1.699 13.951 1.00 85.06 85 PRO A C 1
ATOM 670 O O . PRO A 1 85 ? 1.226 0.925 13.171 1.00 85.06 85 PRO A O 1
ATOM 673 N N . GLU A 1 86 ? 2.482 2.745 13.513 1.00 77.00 86 GLU A N 1
ATOM 674 C CA . GLU A 1 86 ? 2.559 3.151 12.094 1.00 77.00 86 GLU A CA 1
ATOM 675 C C . GLU A 1 86 ? 3.269 2.138 11.181 1.00 77.00 86 GLU A C 1
ATOM 677 O O . GLU A 1 86 ? 3.108 2.180 9.965 1.00 77.00 86 GLU A O 1
ATOM 682 N N . ASN A 1 87 ? 4.027 1.201 11.749 1.00 82.50 87 ASN A N 1
ATOM 683 C CA . ASN A 1 87 ? 4.824 0.224 11.010 1.00 82.50 87 ASN A CA 1
ATOM 684 C C . ASN A 1 87 ? 4.001 -0.989 10.512 1.00 82.50 87 ASN A C 1
ATOM 686 O O . ASN A 1 87 ? 4.544 -2.022 10.130 1.00 82.50 87 ASN A O 1
ATOM 690 N N . PHE A 1 88 ? 2.672 -0.886 10.527 1.00 89.25 88 PHE A N 1
ATOM 691 C CA . PHE A 1 88 ? 1.769 -1.913 10.020 1.00 89.25 88 PHE A CA 1
ATOM 692 C C . PHE A 1 88 ? 1.367 -1.630 8.571 1.00 89.25 88 PHE A C 1
ATOM 694 O O . PHE A 1 88 ? 1.073 -0.498 8.184 1.00 89.25 88 PHE A O 1
ATOM 701 N N . VAL A 1 89 ? 1.317 -2.675 7.748 1.00 87.62 89 VAL A N 1
ATOM 702 C CA . VAL A 1 89 ? 0.930 -2.598 6.336 1.00 87.62 89 VAL A CA 1
ATOM 703 C C . VAL A 1 89 ? -0.249 -3.514 6.040 1.00 87.62 89 VAL A C 1
ATOM 705 O O . VAL A 1 89 ? -0.363 -4.585 6.620 1.00 87.62 89 VAL A O 1
ATOM 708 N N . TYR A 1 90 ? -1.123 -3.125 5.112 1.00 91.00 90 TYR A N 1
ATOM 709 C CA . TYR A 1 90 ? -2.208 -4.003 4.665 1.00 91.00 90 TYR A CA 1
ATOM 710 C C . TYR A 1 90 ? -1.667 -5.218 3.904 1.00 91.00 90 TYR A C 1
ATOM 712 O O . TYR A 1 90 ? -0.715 -5.090 3.124 1.00 91.00 90 TYR A O 1
ATOM 720 N N . LEU A 1 91 ? -2.338 -6.360 4.076 1.00 94.44 91 LEU A N 1
ATOM 721 C CA . LEU A 1 91 ? -2.008 -7.634 3.434 1.00 94.44 91 LEU A CA 1
ATOM 722 C C . LEU A 1 91 ? -1.756 -7.553 1.913 1.00 94.44 91 LEU A C 1
ATOM 724 O O . LEU A 1 91 ? -0.823 -8.217 1.456 1.00 94.44 91 LEU A O 1
ATOM 728 N N . PRO A 1 92 ? -2.446 -6.705 1.113 1.00 92.44 92 PRO A N 1
ATOM 729 C CA . PRO A 1 92 ? -2.229 -6.641 -0.332 1.00 92.44 92 PRO A CA 1
ATOM 730 C C . PRO A 1 92 ? -0.811 -6.287 -0.759 1.00 92.44 92 PRO A C 1
ATOM 732 O O . PRO A 1 92 ? -0.416 -6.630 -1.871 1.00 92.44 92 PRO A O 1
ATOM 735 N N . LYS A 1 93 ? -0.002 -5.665 0.115 1.00 88.62 93 LYS A N 1
ATOM 736 C CA . LYS A 1 93 ? 1.422 -5.454 -0.188 1.00 88.62 93 LYS A CA 1
ATOM 737 C C . LYS A 1 93 ? 2.153 -6.776 -0.455 1.00 88.62 93 LYS A C 1
ATOM 739 O O . LYS A 1 93 ? 3.038 -6.806 -1.303 1.00 88.62 93 LYS A O 1
ATOM 744 N N . ILE A 1 94 ? 1.766 -7.868 0.208 1.00 92.44 94 ILE A N 1
ATOM 745 C CA . ILE A 1 94 ? 2.356 -9.203 0.013 1.00 92.44 94 ILE A CA 1
ATOM 746 C C . ILE A 1 94 ? 1.888 -9.856 -1.294 1.00 92.44 94 ILE A C 1
ATOM 748 O O . ILE A 1 94 ? 2.565 -10.734 -1.827 1.00 92.44 94 ILE A O 1
ATOM 752 N N . PHE A 1 95 ? 0.790 -9.404 -1.901 1.00 91.88 95 PHE A N 1
ATOM 753 C CA . PHE A 1 95 ? 0.377 -9.912 -3.215 1.00 91.88 95 PHE A CA 1
ATOM 754 C C . PHE A 1 95 ? 1.343 -9.452 -4.323 1.00 91.88 95 PHE A C 1
ATOM 756 O O . PHE A 1 95 ? 1.445 -10.095 -5.363 1.00 91.88 95 PHE A O 1
ATOM 763 N N . ILE A 1 96 ? 2.145 -8.412 -4.067 1.00 84.56 96 ILE A N 1
ATOM 764 C CA . ILE A 1 96 ? 3.117 -7.860 -5.013 1.00 84.56 96 ILE A CA 1
ATOM 765 C C . ILE A 1 96 ? 4.439 -8.637 -4.995 1.00 84.56 96 ILE A C 1
ATOM 767 O O . ILE A 1 96 ? 5.135 -8.685 -3.977 1.00 84.56 96 ILE A O 1
ATOM 771 N N . ASN A 1 97 ? 4.871 -9.133 -6.157 1.00 82.44 97 ASN A N 1
ATOM 772 C CA . ASN A 1 97 ? 6.180 -9.783 -6.308 1.00 82.44 97 ASN A CA 1
ATOM 773 C C . ASN A 1 97 ? 7.352 -8.859 -5.957 1.00 82.44 97 ASN A C 1
ATOM 775 O O . ASN A 1 97 ? 8.229 -9.253 -5.197 1.00 82.44 97 ASN A O 1
ATOM 779 N N . ASP A 1 98 ? 7.361 -7.623 -6.460 1.00 75.50 98 ASP A N 1
ATOM 780 C CA . ASP A 1 98 ? 8.448 -6.665 -6.209 1.00 75.50 98 ASP A CA 1
ATOM 781 C C . ASP A 1 98 ? 8.571 -6.287 -4.733 1.00 75.50 98 ASP A C 1
ATOM 783 O O . ASP A 1 98 ? 9.681 -6.115 -4.228 1.00 75.50 98 ASP A O 1
ATOM 787 N N . PHE A 1 99 ? 7.439 -6.158 -4.030 1.00 82.62 99 PHE A N 1
ATOM 788 C CA . PHE A 1 99 ? 7.447 -5.929 -2.590 1.00 82.62 99 PHE A CA 1
ATOM 789 C C . PHE A 1 99 ? 8.104 -7.120 -1.904 1.00 82.62 99 PHE A C 1
ATOM 791 O O . PHE A 1 99 ? 9.156 -6.928 -1.302 1.00 82.62 99 PHE A O 1
ATOM 798 N N . ARG A 1 100 ? 7.568 -8.341 -2.087 1.00 88.44 100 ARG A N 1
ATOM 799 C CA . ARG A 1 100 ? 8.129 -9.571 -1.501 1.00 88.44 100 ARG A CA 1
ATOM 800 C C . ARG A 1 100 ? 9.627 -9.703 -1.773 1.00 88.44 100 ARG A C 1
ATOM 802 O O . ARG A 1 100 ? 10.391 -9.940 -0.848 1.00 88.44 100 ARG A O 1
ATOM 809 N N . LYS A 1 101 ? 10.065 -9.468 -3.012 1.00 82.31 101 LYS A N 1
ATOM 810 C CA . LYS A 1 101 ? 11.483 -9.507 -3.395 1.00 82.31 101 LYS A CA 1
ATOM 811 C C . LYS A 1 101 ? 12.328 -8.480 -2.648 1.00 82.31 101 LYS A C 1
ATOM 813 O O . LYS A 1 101 ? 13.395 -8.830 -2.155 1.00 82.31 101 LYS A O 1
ATOM 818 N N . ARG A 1 102 ? 11.867 -7.227 -2.563 1.00 78.62 102 ARG A N 1
ATOM 819 C CA . ARG A 1 102 ? 12.597 -6.130 -1.906 1.00 78.62 102 ARG A CA 1
ATOM 820 C C . ARG A 1 102 ? 12.812 -6.385 -0.418 1.00 78.62 102 ARG A C 1
ATOM 822 O O . ARG A 1 102 ? 13.860 -6.030 0.105 1.00 78.62 102 ARG A O 1
ATOM 829 N N . ILE A 1 103 ? 11.821 -6.972 0.244 1.00 80.69 103 ILE A N 1
ATOM 830 C CA . ILE A 1 103 ? 11.864 -7.258 1.684 1.00 80.69 103 ILE A CA 1
ATOM 831 C C . ILE A 1 103 ? 12.296 -8.697 2.008 1.00 80.69 103 ILE A C 1
ATOM 833 O O . ILE A 1 103 ? 12.334 -9.063 3.175 1.00 80.69 103 ILE A O 1
ATOM 837 N N . GLY A 1 104 ? 12.609 -9.515 0.998 1.00 84.06 104 GLY A N 1
ATOM 838 C CA . GLY A 1 104 ? 13.039 -10.903 1.185 1.00 84.06 104 GLY A CA 1
ATOM 839 C C . GLY A 1 104 ? 11.953 -11.872 1.674 1.00 84.06 104 GLY A C 1
ATOM 840 O O . GLY A 1 104 ? 12.294 -12.880 2.275 1.00 84.06 104 GLY A O 1
ATOM 841 N N . PHE A 1 105 ? 10.668 -11.598 1.428 1.00 90.00 105 PHE A N 1
ATOM 842 C CA . PHE A 1 105 ? 9.554 -12.453 1.860 1.00 90.00 105 PHE A CA 1
ATOM 843 C C . PHE A 1 105 ? 9.422 -13.706 0.978 1.00 90.00 105 PHE A C 1
ATOM 845 O O . PHE A 1 105 ? 9.027 -13.631 -0.195 1.00 90.00 105 PHE A O 1
ATOM 852 N N . THR A 1 106 ? 9.737 -14.859 1.560 1.00 91.19 106 THR A N 1
ATOM 853 C CA . THR A 1 106 ? 9.843 -16.171 0.906 1.00 91.19 106 THR A CA 1
ATOM 854 C C . THR A 1 106 ? 8.504 -16.911 0.831 1.00 91.19 106 THR A C 1
ATOM 856 O O . THR A 1 106 ? 7.494 -16.463 1.373 1.00 91.19 106 THR A O 1
ATOM 859 N N . ASP A 1 107 ? 8.460 -18.049 0.135 1.00 90.94 107 ASP A N 1
ATOM 860 C CA . ASP A 1 107 ? 7.270 -18.917 0.118 1.00 90.94 107 ASP A CA 1
ATOM 861 C C . ASP A 1 107 ? 7.043 -19.622 1.460 1.00 90.94 107 ASP A C 1
ATOM 863 O O . ASP A 1 107 ? 5.903 -19.879 1.843 1.00 90.94 107 ASP A O 1
ATOM 867 N N . GLN A 1 108 ? 8.110 -19.842 2.232 1.00 90.44 108 GLN A N 1
ATOM 868 C CA . GLN A 1 108 ? 7.996 -20.339 3.600 1.00 90.44 108 GLN A CA 1
ATOM 869 C C . GLN A 1 108 ? 7.360 -19.293 4.528 1.00 90.44 108 GLN A C 1
ATOM 871 O O . GLN A 1 108 ? 6.561 -19.648 5.397 1.00 90.44 108 GLN A O 1
ATOM 876 N N . ASP A 1 109 ? 7.657 -18.007 4.324 1.00 94.50 109 ASP A N 1
ATOM 877 C CA . ASP A 1 109 ? 6.983 -16.916 5.040 1.00 94.50 109 ASP A CA 1
ATOM 878 C C . ASP A 1 109 ? 5.505 -16.828 4.648 1.00 94.50 109 ASP A C 1
ATOM 880 O O . ASP A 1 109 ? 4.650 -16.660 5.515 1.00 94.50 109 ASP A O 1
ATOM 884 N N . ALA A 1 110 ? 5.189 -17.008 3.358 1.00 96.00 110 ALA A N 1
ATOM 885 C CA . ALA A 1 110 ? 3.812 -17.069 2.866 1.00 96.00 110 ALA A CA 1
ATOM 886 C C . ALA A 1 110 ? 3.024 -18.197 3.546 1.00 96.00 110 ALA A C 1
ATOM 888 O O . ALA A 1 110 ? 1.928 -17.961 4.050 1.00 96.00 110 ALA A O 1
ATOM 889 N N . LEU A 1 111 ? 3.608 -19.396 3.624 1.00 94.31 111 LEU A N 1
ATOM 890 C CA . LEU A 1 111 ? 3.013 -20.522 4.336 1.00 94.31 111 LEU A CA 1
ATOM 891 C C . LEU A 1 111 ? 2.823 -20.215 5.824 1.00 94.31 111 LEU A C 1
ATOM 893 O O . LEU A 1 111 ? 1.750 -20.446 6.370 1.00 94.31 111 LEU A O 1
ATOM 897 N N . SER A 1 112 ? 3.844 -19.653 6.469 1.00 95.06 112 SER A N 1
ATOM 898 C CA . SER A 1 112 ? 3.792 -19.323 7.897 1.00 95.06 112 SER A CA 1
ATOM 899 C C . SER A 1 112 ? 2.706 -18.288 8.199 1.00 95.06 112 SER A C 1
ATOM 901 O O . SER A 1 112 ? 2.007 -18.406 9.202 1.00 95.06 112 SER A O 1
ATOM 903 N N . LEU A 1 113 ? 2.522 -17.309 7.308 1.00 96.94 113 LEU A N 1
ATOM 904 C CA . LEU A 1 113 ? 1.441 -16.333 7.388 1.00 96.94 113 LEU A CA 1
ATOM 905 C C . LEU A 1 113 ? 0.065 -16.993 7.229 1.00 96.94 113 LEU A C 1
ATOM 907 O O . LEU A 1 113 ? -0.828 -16.731 8.030 1.00 96.94 113 LEU A O 1
ATOM 911 N N . VAL A 1 114 ? -0.111 -17.850 6.218 1.00 97.38 114 VAL A N 1
ATOM 912 C CA . VAL A 1 114 ? -1.379 -18.558 5.972 1.00 97.38 114 VAL A CA 1
ATOM 913 C C . VAL A 1 114 ? -1.750 -19.451 7.158 1.00 97.38 114 VAL A C 1
ATOM 915 O O . VAL A 1 114 ? -2.898 -19.437 7.595 1.00 97.38 114 VAL A O 1
ATOM 918 N N . GLU A 1 115 ? -0.783 -20.168 7.730 1.00 95.69 115 GLU A N 1
ATOM 919 C CA . GLU A 1 115 ? -0.988 -20.973 8.938 1.00 95.69 115 GLU A CA 1
ATOM 920 C C . GLU A 1 115 ? -1.355 -20.097 10.142 1.00 95.69 115 GLU A C 1
ATOM 922 O O . GLU A 1 115 ? -2.335 -20.380 10.822 1.00 95.69 115 GLU A O 1
ATOM 927 N N . ALA A 1 116 ? -0.658 -18.980 10.368 1.00 96.06 116 ALA A N 1
ATOM 928 C CA . ALA A 1 116 ? -0.997 -18.061 11.455 1.00 96.06 116 ALA A CA 1
ATOM 929 C C . ALA A 1 116 ? -2.406 -17.455 11.302 1.00 96.06 116 ALA A C 1
ATOM 931 O O . ALA A 1 116 ? -3.118 -17.276 12.289 1.00 96.06 116 ALA A O 1
ATOM 932 N N . MET A 1 117 ? -2.835 -17.166 10.068 1.00 97.81 117 MET A N 1
ATOM 933 C CA . MET A 1 117 ? -4.199 -16.713 9.779 1.00 97.81 117 MET A CA 1
ATOM 934 C C . MET A 1 117 ? -5.228 -17.813 10.058 1.00 97.81 117 MET A C 1
ATOM 936 O O . MET A 1 117 ? -6.264 -17.531 10.657 1.00 97.81 117 MET A O 1
ATOM 940 N N . LYS A 1 118 ? -4.937 -19.059 9.667 1.00 96.44 118 LYS A N 1
ATOM 941 C CA . LYS A 1 118 ? -5.788 -20.222 9.950 1.00 96.44 118 LYS A CA 1
ATOM 942 C C . LYS A 1 118 ? -6.002 -20.396 11.453 1.00 96.44 118 LYS A C 1
ATOM 944 O O . LYS A 1 118 ? -7.146 -20.491 11.884 1.00 96.44 118 LYS A O 1
ATOM 949 N N . GLU A 1 119 ? -4.929 -20.371 12.243 1.00 95.88 119 GLU A N 1
ATOM 950 C CA . GLU A 1 119 ? -5.014 -20.494 13.706 1.00 95.88 119 GLU A CA 1
ATOM 951 C C . GLU A 1 119 ? -5.851 -19.372 14.335 1.00 95.88 119 GLU A C 1
ATOM 953 O O . GLU A 1 119 ? -6.615 -19.602 15.274 1.00 95.88 119 GLU A O 1
ATOM 958 N N . LEU A 1 120 ? -5.768 -18.154 13.789 1.00 96.88 120 LEU A N 1
ATOM 959 C CA . LEU A 1 120 ? -6.587 -17.038 14.251 1.00 96.88 120 LEU A CA 1
ATOM 960 C C . LEU A 1 120 ? -8.083 -17.278 13.998 1.00 96.88 120 LEU A C 1
ATOM 962 O O . LEU A 1 120 ? -8.899 -16.986 14.870 1.00 96.88 120 LEU A O 1
ATOM 966 N N . LEU A 1 121 ? -8.441 -17.818 12.829 1.00 97.44 121 LEU A N 1
ATOM 967 C CA . LEU A 1 121 ? -9.827 -18.150 12.489 1.00 97.44 121 LEU A CA 1
ATOM 968 C C . LEU A 1 121 ? -10.360 -19.307 13.337 1.00 97.44 121 LEU A C 1
ATOM 970 O O . LEU A 1 121 ? -11.468 -19.189 13.851 1.00 97.44 121 LEU A O 1
ATOM 974 N N . ILE A 1 122 ? -9.561 -20.361 13.558 1.00 95.88 122 ILE A N 1
ATOM 975 C CA . ILE A 1 122 ? -9.920 -21.467 14.464 1.00 95.88 122 ILE A CA 1
ATOM 976 C C . ILE A 1 122 ? -10.262 -20.907 15.846 1.00 95.88 122 ILE A C 1
ATOM 978 O O . ILE A 1 122 ? -11.341 -21.169 16.370 1.00 95.88 122 ILE A O 1
ATOM 982 N N . PHE A 1 123 ? -9.391 -20.060 16.401 1.00 96.94 123 PHE A N 1
ATOM 983 C CA . PHE A 1 123 ? -9.632 -19.424 17.694 1.00 96.94 123 PHE A CA 1
ATOM 984 C C . PHE A 1 123 ? -10.932 -18.596 17.719 1.00 96.94 123 PHE A C 1
ATOM 986 O O . PHE A 1 123 ? -11.653 -18.604 18.717 1.00 96.94 123 PHE A O 1
ATOM 993 N N . ILE A 1 124 ? -11.254 -17.875 16.639 1.00 97.81 124 ILE A N 1
ATOM 994 C CA . ILE A 1 124 ? -12.493 -17.086 16.536 1.00 97.81 124 ILE A CA 1
ATOM 995 C C . ILE A 1 124 ? -13.726 -18.005 16.506 1.00 97.81 124 ILE A C 1
ATOM 997 O O . ILE A 1 124 ? -14.690 -17.752 17.238 1.00 97.81 124 ILE A O 1
ATOM 1001 N N . HIS A 1 125 ? -13.675 -19.088 15.725 1.00 97.31 125 HIS A N 1
ATOM 1002 C CA . HIS A 1 125 ? -14.741 -20.094 15.624 1.00 97.31 125 HIS A CA 1
ATOM 1003 C C . HIS A 1 125 ? -14.974 -20.814 16.958 1.00 97.31 125 HIS A C 1
ATOM 1005 O O . HIS A 1 125 ? -16.117 -20.940 17.390 1.00 97.31 125 HIS A O 1
ATOM 1011 N N . GLU A 1 126 ? -13.916 -21.152 17.703 1.00 96.62 126 GLU A N 1
ATOM 1012 C CA . GLU A 1 126 ? -14.008 -21.734 19.056 1.00 96.62 126 GLU A CA 1
ATOM 1013 C C . GLU A 1 126 ? -14.753 -20.837 20.062 1.00 96.62 126 GLU A C 1
ATOM 1015 O O . GLU A 1 126 ? -15.296 -21.319 21.061 1.00 96.62 126 GLU A O 1
ATOM 1020 N N . LYS A 1 127 ? -14.802 -19.519 19.822 1.00 97.00 127 LYS A N 1
ATOM 1021 C CA . LYS A 1 127 ? -15.598 -18.566 20.616 1.00 97.00 127 LYS A CA 1
ATOM 1022 C C . LYS A 1 127 ? -17.010 -18.349 20.059 1.00 97.00 127 LYS A C 1
ATOM 1024 O O . LYS A 1 127 ? -17.688 -17.416 20.488 1.00 97.00 127 LYS A O 1
ATOM 1029 N N . ASN A 1 128 ? -17.471 -19.208 19.148 1.00 96.19 128 ASN A N 1
ATOM 1030 C CA . ASN A 1 128 ? -18.760 -19.123 18.454 1.00 96.19 128 ASN A CA 1
ATOM 1031 C C . ASN A 1 128 ? -18.964 -17.781 17.728 1.00 96.19 128 ASN A C 1
ATOM 1033 O O . ASN A 1 128 ? -20.076 -17.253 17.664 1.00 96.19 128 ASN A O 1
ATOM 1037 N N . CYS A 1 129 ? -17.876 -17.200 17.226 1.00 97.56 129 CYS A N 1
ATOM 1038 C CA . CYS A 1 129 ? -17.903 -16.005 16.394 1.00 97.56 129 CYS A CA 1
ATOM 1039 C C . CYS A 1 129 ? -17.544 -16.383 14.955 1.00 97.56 129 CYS A C 1
ATOM 1041 O O . CYS A 1 129 ? -16.811 -17.342 14.741 1.00 97.56 129 CYS A O 1
ATOM 1043 N N . LEU A 1 130 ? -18.025 -15.614 13.979 1.00 97.75 130 LEU A N 1
ATOM 1044 C CA . LEU A 1 130 ? -17.621 -15.743 12.576 1.00 97.75 130 LEU A CA 1
ATOM 1045 C C . LEU A 1 130 ? -17.058 -14.412 12.084 1.00 97.75 130 LEU A C 1
ATOM 1047 O O . LEU A 1 130 ? -17.597 -13.349 12.404 1.00 97.75 130 LEU A O 1
ATOM 1051 N N . VAL A 1 131 ? -15.991 -14.476 11.294 1.00 96.69 131 VAL A N 1
ATOM 1052 C CA . VAL A 1 131 ? -15.304 -13.305 10.739 1.00 96.69 131 VAL A CA 1
ATOM 1053 C C . VAL A 1 131 ? -16.176 -12.624 9.690 1.00 96.69 131 VAL A C 1
ATOM 1055 O O . VAL A 1 131 ? -16.316 -11.402 9.715 1.00 96.69 131 VAL A O 1
ATOM 1058 N N . ILE A 1 132 ? -16.804 -13.414 8.813 1.00 93.56 132 ILE A N 1
ATOM 1059 C CA . ILE A 1 132 ? -17.679 -12.999 7.712 1.00 93.56 132 ILE A CA 1
ATOM 1060 C C . ILE A 1 132 ? -16.948 -12.187 6.648 1.00 93.56 132 ILE A C 1
ATOM 1062 O O . ILE A 1 132 ? -16.716 -12.674 5.544 1.00 93.56 132 ILE A O 1
ATOM 1066 N N . ASP A 1 133 ? -16.534 -10.968 6.981 1.00 91.44 133 ASP A N 1
ATOM 1067 C CA . ASP A 1 133 ? -15.851 -10.050 6.077 1.00 91.44 133 ASP A CA 1
ATOM 1068 C C . ASP A 1 133 ? -14.323 -10.102 6.245 1.00 91.44 133 ASP A C 1
ATOM 1070 O O . ASP A 1 133 ? -13.640 -9.101 6.466 1.00 91.44 133 ASP A O 1
ATOM 1074 N N . GLY A 1 134 ? -13.771 -11.315 6.177 1.00 92.12 134 GLY A N 1
ATOM 1075 C CA . GLY A 1 134 ? -12.337 -11.587 6.304 1.00 92.12 134 GLY A CA 1
ATOM 1076 C C . GLY A 1 134 ? -11.549 -11.230 5.046 1.00 92.12 134 GLY A C 1
ATOM 1077 O O . GLY A 1 134 ? -10.825 -12.079 4.531 1.00 92.12 134 GLY A O 1
ATOM 1078 N N . ASN A 1 135 ? -11.722 -10.020 4.515 1.00 93.88 135 ASN A N 1
ATOM 1079 C CA . ASN A 1 135 ? -11.057 -9.582 3.293 1.00 93.88 135 ASN A CA 1
ATOM 1080 C C . ASN A 1 135 ? -9.618 -9.104 3.528 1.00 93.88 135 ASN A C 1
ATOM 1082 O O . ASN A 1 135 ? -9.206 -8.808 4.650 1.00 93.88 135 ASN A O 1
ATOM 1086 N N . GLU A 1 136 ? -8.842 -8.969 2.453 1.00 93.12 136 GLU A N 1
ATOM 1087 C CA . GLU A 1 136 ? -7.429 -8.592 2.499 1.00 93.12 136 GLU A CA 1
ATOM 1088 C C . GLU A 1 136 ? -7.154 -7.241 3.183 1.00 93.12 136 GLU A C 1
ATOM 1090 O O . GLU A 1 136 ? -6.056 -7.016 3.691 1.00 93.12 136 GLU A O 1
ATOM 1095 N N . PHE A 1 137 ? -8.120 -6.324 3.230 1.00 91.88 137 PHE A N 1
ATOM 1096 C CA . PHE A 1 137 ? -7.947 -5.022 3.873 1.00 91.88 137 PHE A CA 1
ATOM 1097 C C . PHE A 1 137 ? -8.279 -5.029 5.362 1.00 91.88 137 PHE A C 1
ATOM 1099 O O . PHE A 1 137 ? -7.893 -4.079 6.048 1.00 91.88 137 PHE A O 1
ATOM 1106 N N . ASN A 1 138 ? -8.906 -6.095 5.855 1.00 94.75 138 ASN A N 1
ATOM 1107 C CA . ASN A 1 138 ? -9.136 -6.328 7.276 1.00 94.75 138 ASN A CA 1
ATOM 1108 C C . ASN A 1 138 ? -7.970 -7.072 7.949 1.00 94.75 138 ASN A C 1
ATOM 1110 O O . ASN A 1 138 ? -7.999 -7.268 9.162 1.00 94.75 138 ASN A O 1
ATOM 1114 N N . TYR A 1 139 ? -6.904 -7.387 7.200 1.00 96.19 139 TYR A N 1
ATOM 1115 C CA . TYR A 1 139 ? -5.638 -7.889 7.734 1.00 96.19 139 TYR A CA 1
ATOM 1116 C C . TYR A 1 139 ? -4.502 -6.871 7.587 1.00 96.19 139 TYR A C 1
ATOM 1118 O O . TYR A 1 139 ? -4.223 -6.336 6.506 1.00 96.19 139 TYR A O 1
ATOM 1126 N N . LEU A 1 140 ? -3.801 -6.647 8.693 1.00 95.19 140 LEU A N 1
ATOM 1127 C CA . LEU A 1 140 ? -2.577 -5.864 8.782 1.00 95.19 140 LEU A CA 1
ATOM 1128 C C . LEU A 1 140 ? -1.410 -6.771 9.177 1.00 95.19 140 LEU A C 1
ATOM 1130 O O . LEU A 1 140 ? -1.570 -7.702 9.959 1.00 95.19 140 LEU A O 1
ATOM 1134 N N . LEU A 1 141 ? -0.224 -6.464 8.668 1.00 94.12 141 LEU A N 1
ATOM 1135 C CA . LEU A 1 141 ? 1.021 -7.156 8.972 1.00 94.12 141 LEU A CA 1
ATOM 1136 C C . LEU A 1 141 ? 2.011 -6.168 9.569 1.00 94.12 141 LEU A C 1
ATOM 1138 O O . LEU A 1 141 ? 2.129 -5.040 9.087 1.00 94.12 141 LEU A O 1
ATOM 1142 N N . ASN A 1 142 ? 2.751 -6.600 10.580 1.00 87.06 142 ASN A N 1
ATOM 1143 C CA . ASN A 1 142 ? 3.873 -5.834 11.105 1.00 87.06 142 ASN A CA 1
ATOM 1144 C C . ASN A 1 142 ? 5.028 -5.875 10.089 1.00 87.06 142 ASN A C 1
ATOM 1146 O O . ASN A 1 142 ? 5.474 -6.960 9.719 1.00 87.06 142 ASN A O 1
ATOM 1150 N N . ASP A 1 143 ? 5.538 -4.724 9.649 1.00 74.94 143 ASP A N 1
ATOM 1151 C CA . ASP A 1 143 ? 6.613 -4.645 8.650 1.00 74.94 143 ASP A CA 1
ATOM 1152 C C . ASP A 1 143 ? 7.933 -5.321 9.070 1.00 74.94 143 ASP A C 1
ATOM 1154 O O . ASP A 1 143 ? 8.738 -5.667 8.206 1.00 74.94 143 ASP A O 1
ATOM 1158 N N . LYS A 1 144 ? 8.130 -5.576 10.372 1.00 75.31 144 LYS A N 1
ATOM 1159 C CA . LYS A 1 144 ? 9.265 -6.337 10.921 1.00 75.31 144 LYS A CA 1
ATOM 1160 C C . LYS A 1 144 ? 9.008 -7.840 11.021 1.00 75.31 144 LYS A C 1
ATOM 1162 O O . LYS A 1 144 ? 9.960 -8.611 11.087 1.00 75.31 144 LYS A O 1
ATOM 1167 N N . LYS A 1 145 ? 7.741 -8.258 11.087 1.00 81.12 145 LYS A N 1
ATOM 1168 C CA . LYS A 1 145 ? 7.318 -9.658 11.243 1.00 81.12 145 LYS A CA 1
ATOM 1169 C C . LYS A 1 145 ? 6.057 -9.894 10.418 1.00 81.12 145 LYS A C 1
ATOM 1171 O O . LYS A 1 145 ? 4.938 -9.900 10.922 1.00 81.12 145 LYS A O 1
ATOM 1176 N N . LEU A 1 146 ? 6.262 -10.089 9.121 1.00 88.06 146 LEU A N 1
ATOM 1177 C CA . LEU A 1 146 ? 5.185 -10.164 8.131 1.00 88.06 146 LEU A CA 1
ATOM 1178 C C . LEU A 1 146 ? 4.419 -11.491 8.134 1.00 88.06 146 LEU A C 1
ATOM 1180 O O . LEU A 1 146 ? 3.499 -11.663 7.342 1.00 88.06 146 LEU A O 1
ATOM 1184 N N . THR A 1 147 ? 4.793 -12.425 9.006 1.00 91.56 147 THR A N 1
ATOM 1185 C CA . THR A 1 147 ? 4.138 -13.727 9.172 1.00 91.56 147 THR A CA 1
ATOM 1186 C C . THR A 1 147 ? 3.094 -13.734 10.290 1.00 91.56 147 THR A C 1
ATOM 1188 O O . THR A 1 147 ? 2.499 -14.772 10.553 1.00 91.56 147 THR A O 1
ATOM 1191 N N . GLU A 1 148 ? 2.880 -12.604 10.973 1.00 93.50 148 GLU A N 1
ATOM 1192 C CA . GLU A 1 148 ? 1.910 -12.470 12.061 1.00 93.50 148 GLU A CA 1
ATOM 1193 C C . GLU A 1 148 ? 0.755 -11.547 11.630 1.00 93.50 148 GLU A C 1
ATOM 1195 O O . GLU A 1 148 ? 0.957 -10.335 11.488 1.00 93.50 148 GLU A O 1
ATOM 1200 N N . PRO A 1 149 ? -0.442 -12.104 11.371 1.00 95.75 149 PRO A N 1
ATOM 1201 C CA . PRO A 1 149 ? -1.589 -11.341 10.907 1.00 95.75 149 PRO A CA 1
ATOM 1202 C C . PRO A 1 149 ? -2.323 -10.683 12.071 1.00 95.75 149 PRO A C 1
ATOM 1204 O O . PRO A 1 149 ? -2.652 -11.332 13.057 1.00 95.75 149 PRO A O 1
ATOM 1207 N N . TYR A 1 150 ? -2.657 -9.407 11.917 1.00 97.12 150 TYR A N 1
ATOM 1208 C CA . TYR A 1 150 ? -3.535 -8.684 12.827 1.00 97.12 150 TYR A CA 1
ATOM 1209 C C . TYR A 1 150 ? -4.852 -8.386 12.129 1.00 97.12 150 TYR A C 1
ATOM 1211 O O . TYR A 1 150 ? -4.862 -7.737 11.082 1.00 97.12 150 TYR A O 1
ATOM 1219 N N . ILE A 1 151 ? -5.958 -8.838 12.715 1.00 96.81 151 ILE A N 1
ATOM 1220 C CA . ILE A 1 151 ? -7.293 -8.629 12.157 1.00 96.81 151 ILE A CA 1
ATOM 1221 C C . ILE A 1 151 ? -7.947 -7.392 12.777 1.00 96.81 151 ILE A C 1
ATOM 1223 O O . ILE A 1 151 ? -7.915 -7.191 13.996 1.00 96.81 151 ILE A O 1
ATOM 1227 N N . ILE A 1 152 ? -8.510 -6.541 11.924 1.00 94.81 152 ILE A N 1
ATOM 1228 C CA . ILE A 1 152 ? -9.232 -5.319 12.294 1.00 94.81 152 ILE A CA 1
ATOM 1229 C C . ILE A 1 152 ? -10.704 -5.411 11.877 1.00 94.81 152 ILE A C 1
ATOM 1231 O O . ILE A 1 152 ? -11.141 -6.402 11.306 1.00 94.81 152 ILE A O 1
ATOM 1235 N N . ASP A 1 153 ? -11.469 -4.366 12.203 1.00 92.31 153 ASP A N 1
ATOM 1236 C CA . ASP A 1 153 ? -12.911 -4.262 11.936 1.00 92.31 153 ASP A CA 1
ATOM 1237 C C . ASP A 1 153 ? -13.758 -5.375 12.577 1.00 92.31 153 ASP A C 1
ATOM 1239 O O . ASP A 1 153 ? -14.864 -5.668 12.151 1.00 92.31 153 ASP A O 1
ATOM 1243 N N . VAL A 1 154 ? -13.286 -5.925 13.698 1.00 95.00 154 VAL A N 1
ATOM 1244 C CA . VAL A 1 154 ? -13.922 -7.010 14.474 1.00 95.00 154 VAL A CA 1
ATOM 1245 C C . VAL A 1 154 ? -15.361 -6.687 14.920 1.00 95.00 154 VAL A C 1
ATOM 1247 O O . VAL A 1 154 ? -16.141 -7.575 15.246 1.00 95.00 154 VAL A O 1
ATOM 1250 N N . ASN A 1 155 ? -15.767 -5.412 14.907 1.00 92.75 155 ASN A N 1
ATOM 1251 C CA . ASN A 1 155 ? -17.166 -5.018 15.106 1.00 92.75 155 ASN A CA 1
ATOM 1252 C C . ASN A 1 155 ? -18.134 -5.592 14.051 1.00 92.75 155 ASN A C 1
ATOM 1254 O O . ASN A 1 155 ? -19.328 -5.711 14.349 1.00 92.75 155 ASN A O 1
ATOM 1258 N N . SER A 1 156 ? -17.657 -5.915 12.845 1.00 92.56 156 SER A N 1
ATOM 1259 C CA . SER A 1 156 ? -18.463 -6.483 11.758 1.00 92.56 156 SER A CA 1
ATOM 1260 C C . SER A 1 156 ? -18.746 -7.978 11.939 1.00 92.56 156 SER A C 1
ATOM 1262 O O . SER A 1 156 ? -19.714 -8.475 11.367 1.00 92.56 156 SER A O 1
ATOM 1264 N N . PHE A 1 157 ? -17.983 -8.667 12.796 1.00 96.19 157 PHE A N 1
ATOM 1265 C CA . PHE A 1 157 ? -18.097 -10.111 13.004 1.00 96.19 157 PHE A CA 1
ATOM 1266 C C . PHE A 1 157 ? -19.494 -10.499 13.471 1.00 96.19 157 PHE A C 1
ATOM 1268 O O . PHE A 1 157 ? -20.167 -9.751 14.192 1.00 96.19 157 PHE A O 1
ATOM 1275 N N . GLN A 1 158 ? -19.908 -11.703 13.104 1.00 97.12 158 GLN A N 1
ATOM 1276 C CA . GLN A 1 158 ? -21.067 -12.326 13.714 1.00 97.12 158 GLN A CA 1
ATOM 1277 C C . GLN A 1 158 ? -20.673 -12.882 15.082 1.00 97.12 158 GLN A C 1
ATOM 1279 O O . GLN A 1 158 ? -19.639 -13.529 15.232 1.00 97.12 158 GLN A O 1
ATOM 1284 N N . THR A 1 159 ? -21.520 -12.642 16.072 1.00 97.31 159 THR A N 1
ATOM 1285 C CA . THR A 1 159 ? -21.403 -13.205 17.420 1.00 97.31 159 THR A CA 1
ATOM 1286 C C . THR A 1 159 ? -22.675 -13.998 17.743 1.00 97.31 159 THR A C 1
ATOM 1288 O O . THR A 1 159 ? -23.650 -13.883 16.990 1.00 97.31 159 THR A O 1
ATOM 1291 N N . PRO A 1 160 ? -22.724 -14.790 18.833 1.00 96.00 160 PRO A N 1
ATOM 1292 C CA . PRO A 1 160 ? -23.872 -15.651 19.127 1.00 96.00 160 PRO A CA 1
ATOM 1293 C C . PRO A 1 160 ? -25.227 -14.935 19.110 1.00 96.00 160 PRO A C 1
ATOM 1295 O O . PRO A 1 160 ? -26.208 -15.493 18.622 1.00 96.00 160 PRO A O 1
ATOM 1298 N N . SER A 1 161 ? -25.279 -13.692 19.602 1.00 97.25 161 SER A N 1
ATOM 1299 C CA . SER A 1 161 ? -26.525 -12.916 19.659 1.00 97.25 161 SER A CA 1
ATOM 1300 C C . SER A 1 161 ? -26.699 -11.926 18.505 1.00 97.25 161 SER A C 1
ATOM 1302 O O . SER A 1 161 ? -27.787 -11.374 18.341 1.00 97.25 161 SER A O 1
ATOM 1304 N N . PHE A 1 162 ? -25.650 -11.652 17.721 1.00 95.94 162 PHE A N 1
ATOM 1305 C CA . PHE A 1 162 ? -25.656 -10.575 16.730 1.00 95.94 162 PHE A CA 1
ATOM 1306 C C . PHE A 1 162 ? -25.177 -11.079 15.361 1.00 95.94 162 PHE A C 1
ATOM 1308 O O . PHE A 1 162 ? -23.967 -11.222 15.161 1.00 95.94 162 PHE A O 1
ATOM 1315 N N . PRO A 1 163 ? -26.096 -11.311 14.401 1.00 93.00 163 PRO A N 1
ATOM 1316 C CA . PRO A 1 163 ? -25.731 -11.730 13.052 1.00 93.00 163 PRO A CA 1
ATOM 1317 C C . PRO A 1 163 ? -24.975 -10.625 12.310 1.00 93.00 163 PRO A C 1
ATOM 1319 O O . PRO A 1 163 ? -25.210 -9.432 12.530 1.00 93.00 163 PRO A O 1
ATOM 1322 N N . ALA A 1 164 ? -24.080 -11.019 11.405 1.00 88.19 164 ALA A N 1
ATOM 1323 C CA . ALA A 1 164 ? -23.467 -10.078 10.477 1.00 88.19 164 ALA A CA 1
ATOM 1324 C C . ALA A 1 164 ? -24.457 -9.684 9.374 1.00 88.19 164 ALA A C 1
ATOM 1326 O O . ALA A 1 164 ? -25.328 -10.462 8.981 1.00 88.19 164 ALA A O 1
ATOM 1327 N N . THR A 1 165 ? -24.313 -8.466 8.861 1.00 77.75 165 THR A N 1
ATOM 1328 C CA . THR A 1 165 ? -25.234 -7.880 7.873 1.00 77.75 165 THR A CA 1
ATOM 1329 C C . THR A 1 165 ? -24.603 -7.680 6.502 1.00 77.75 165 THR A C 1
ATOM 1331 O O . THR A 1 165 ? -25.322 -7.499 5.520 1.00 77.75 165 THR A O 1
ATOM 1334 N N . ALA A 1 166 ? -23.274 -7.718 6.418 1.00 84.00 166 ALA A N 1
ATOM 1335 C CA . ALA A 1 166 ? -22.531 -7.442 5.203 1.00 84.00 166 ALA A CA 1
ATOM 1336 C C . ALA A 1 166 ? -21.305 -8.350 5.097 1.00 84.00 166 ALA A C 1
ATOM 1338 O O . ALA A 1 166 ? -20.709 -8.741 6.096 1.00 84.00 166 ALA A O 1
ATOM 1339 N N . ILE A 1 167 ? -20.959 -8.666 3.856 1.00 90.44 167 ILE A N 1
ATOM 1340 C CA . ILE A 1 167 ? -19.731 -9.340 3.453 1.00 90.44 167 ILE A CA 1
ATOM 1341 C C . ILE A 1 167 ? -19.294 -8.713 2.136 1.00 90.44 167 ILE A C 1
ATOM 1343 O O . ILE A 1 167 ? -20.138 -8.379 1.295 1.00 90.44 167 ILE A O 1
ATOM 1347 N N . MET A 1 168 ? -17.990 -8.577 1.954 1.00 86.69 168 MET A N 1
ATOM 1348 C CA . MET A 1 168 ? -17.409 -8.088 0.721 1.00 86.69 168 MET A CA 1
ATOM 1349 C C . MET A 1 168 ? -17.642 -9.079 -0.452 1.00 86.69 168 MET A C 1
ATOM 1351 O O . MET A 1 168 ? -17.320 -10.266 -0.326 1.00 86.69 168 MET A O 1
ATOM 1355 N N . PRO A 1 169 ? -18.248 -8.641 -1.579 1.00 89.50 169 PRO A N 1
ATOM 1356 C CA . PRO A 1 169 ? -18.579 -9.479 -2.739 1.00 89.50 169 PRO A CA 1
ATOM 1357 C C . PRO A 1 169 ? -17.480 -10.412 -3.269 1.00 89.50 169 PRO A C 1
ATOM 1359 O O . PRO A 1 169 ? -17.808 -11.524 -3.692 1.00 89.50 169 PRO A O 1
ATOM 1362 N N . SER A 1 170 ? -16.209 -10.005 -3.275 1.00 90.56 170 SER A N 1
ATOM 1363 C CA . SER A 1 170 ? -15.110 -10.824 -3.813 1.00 90.56 170 SER A CA 1
ATOM 1364 C C . SER A 1 170 ? -14.737 -12.010 -2.947 1.00 90.56 170 SER A C 1
ATOM 1366 O O . SER A 1 170 ? -14.301 -13.019 -3.480 1.00 90.56 170 SER A O 1
ATOM 1368 N N . ILE A 1 171 ? -14.936 -11.941 -1.637 1.00 94.25 171 ILE A N 1
ATOM 1369 C CA . ILE A 1 171 ? -14.693 -13.090 -0.758 1.00 94.25 171 ILE A CA 1
ATOM 1370 C C . ILE A 1 171 ? -15.974 -13.873 -0.465 1.00 94.25 171 ILE A C 1
ATOM 1372 O O . ILE A 1 171 ? -15.925 -14.948 0.125 1.00 94.25 171 ILE A O 1
ATOM 1376 N N . ARG A 1 172 ? -17.133 -13.359 -0.897 1.00 93.62 172 ARG A N 1
ATOM 1377 C CA . ARG A 1 172 ? -18.427 -13.982 -0.640 1.00 93.62 172 ARG A CA 1
ATOM 1378 C C . ARG A 1 172 ? -18.541 -15.338 -1.324 1.00 93.62 172 ARG A C 1
ATOM 1380 O O . ARG A 1 172 ? -18.416 -15.469 -2.541 1.00 93.62 172 ARG A O 1
ATOM 1387 N N . ASP A 1 173 ? -18.948 -16.329 -0.543 1.00 93.94 173 ASP A N 1
ATOM 1388 C CA . ASP A 1 173 ? -19.435 -17.587 -1.082 1.00 93.94 173 ASP A CA 1
ATOM 1389 C C . ASP A 1 173 ? -20.832 -17.421 -1.702 1.00 93.94 173 ASP A C 1
ATOM 1391 O O . ASP A 1 173 ? -21.858 -17.493 -1.026 1.00 93.94 173 ASP A O 1
ATOM 1395 N N . TRP A 1 174 ? -20.882 -17.195 -3.014 1.00 92.00 174 TRP A N 1
ATOM 1396 C CA . TRP A 1 174 ? -22.133 -16.997 -3.752 1.00 92.00 174 TRP A CA 1
ATOM 1397 C C . TRP A 1 174 ? -23.007 -18.249 -3.876 1.00 92.00 174 TRP A C 1
ATOM 1399 O O . TRP A 1 174 ? -24.163 -18.131 -4.282 1.00 92.00 174 TRP A O 1
ATOM 1409 N N . ARG A 1 175 ? -22.484 -19.434 -3.533 1.00 90.38 175 ARG A N 1
ATOM 1410 C CA . ARG A 1 175 ? -23.248 -20.691 -3.545 1.00 90.38 175 ARG A CA 1
ATOM 1411 C C . ARG A 1 175 ? -23.983 -20.945 -2.227 1.00 90.38 175 ARG A C 1
ATOM 1413 O O . ARG A 1 175 ? -24.861 -21.802 -2.195 1.00 90.38 175 ARG A O 1
ATOM 1420 N N . ASN A 1 176 ? -23.672 -20.188 -1.172 1.00 87.50 176 ASN A N 1
ATOM 1421 C CA . ASN A 1 176 ? -24.328 -20.279 0.128 1.00 87.50 176 ASN A CA 1
ATOM 1422 C C . ASN A 1 176 ? -25.184 -19.039 0.430 1.00 87.50 176 ASN A C 1
ATOM 1424 O O . ASN A 1 176 ? -24.829 -17.900 0.129 1.00 87.50 176 ASN A O 1
ATOM 1428 N N . ILE A 1 177 ? -26.356 -19.273 1.028 1.00 83.00 177 ILE A N 1
ATOM 1429 C CA . ILE A 1 177 ? -27.352 -18.226 1.320 1.00 83.00 177 ILE A CA 1
ATOM 1430 C C . ILE A 1 177 ? -27.114 -17.594 2.703 1.00 83.00 177 ILE A C 1
ATOM 1432 O O . ILE A 1 177 ? -27.472 -16.437 2.916 1.00 83.00 177 ILE A O 1
ATOM 1436 N N . GLY A 1 178 ? -26.482 -18.326 3.624 1.00 88.19 178 GLY A N 1
ATOM 1437 C CA . GLY A 1 178 ? -26.190 -17.879 4.987 1.00 88.19 178 GLY A CA 1
ATOM 1438 C C . GLY A 1 178 ? -24.708 -17.953 5.336 1.00 88.19 178 GLY A C 1
ATOM 1439 O O . GLY A 1 178 ? -23.895 -18.440 4.553 1.00 88.19 178 GLY A O 1
ATOM 1440 N N . PHE A 1 179 ? -24.383 -17.483 6.537 1.00 93.56 179 PHE A N 1
ATOM 1441 C CA . PHE A 1 179 ? -23.028 -17.484 7.066 1.00 93.56 179 PHE A CA 1
ATOM 1442 C C . PHE A 1 179 ? -22.774 -18.659 8.009 1.00 93.56 179 PHE A C 1
ATOM 1444 O O . PHE A 1 179 ? -23.639 -19.042 8.796 1.00 93.56 179 PHE A O 1
ATOM 1451 N N . SER A 1 180 ? -21.574 -19.222 7.924 1.00 94.44 180 SER A N 1
ATOM 1452 C CA . SER A 1 180 ? -21.100 -20.347 8.728 1.00 94.44 180 SER A CA 1
ATOM 1453 C C . SER A 1 180 ? -19.571 -20.355 8.792 1.00 94.44 180 SER A C 1
ATOM 1455 O O . SER A 1 180 ? -18.906 -19.630 8.051 1.00 94.44 180 SER A O 1
ATOM 1457 N N . GLU A 1 181 ? -18.999 -21.232 9.615 1.00 96.00 181 GLU A N 1
ATOM 1458 C CA . GLU A 1 181 ? -17.548 -21.475 9.609 1.00 96.00 181 GLU A CA 1
ATOM 1459 C C . GLU A 1 181 ? -17.055 -21.881 8.214 1.00 96.00 181 GLU A C 1
ATOM 1461 O O . GLU A 1 181 ? -15.994 -21.457 7.771 1.00 96.00 181 GLU A O 1
ATOM 1466 N N . LEU A 1 182 ? -17.860 -22.643 7.466 1.00 96.38 182 LEU A N 1
ATOM 1467 C CA . LEU A 1 182 ? -17.511 -23.076 6.114 1.00 96.38 182 LEU A CA 1
ATOM 1468 C C . LEU A 1 182 ? -17.458 -21.914 5.112 1.00 96.38 182 LEU A C 1
ATOM 1470 O O . LEU A 1 182 ? -16.638 -21.938 4.194 1.00 96.38 182 LEU A O 1
ATOM 1474 N N . THR A 1 183 ? -18.293 -20.885 5.285 1.00 95.50 183 THR A N 1
ATOM 1475 C CA . THR A 1 183 ? -18.203 -19.678 4.449 1.00 95.50 183 THR A CA 1
ATOM 1476 C C . THR A 1 183 ? -17.013 -18.805 4.840 1.00 95.50 183 THR A C 1
ATOM 1478 O O . THR A 1 183 ? -16.397 -18.218 3.957 1.00 95.50 183 THR A O 1
ATOM 1481 N N . ASP A 1 184 ? -16.629 -18.775 6.121 1.00 97.00 184 ASP A N 1
ATOM 1482 C CA . ASP A 1 184 ? -15.367 -18.151 6.544 1.00 97.00 184 ASP A CA 1
ATOM 1483 C C . ASP A 1 184 ? -14.161 -18.881 5.943 1.00 97.00 184 ASP A C 1
ATOM 1485 O O . ASP A 1 184 ? -13.235 -18.235 5.456 1.00 97.00 184 ASP A O 1
ATOM 1489 N N . TRP A 1 185 ? -14.182 -20.220 5.910 1.00 97.38 185 TRP A N 1
ATOM 1490 C CA . TRP A 1 185 ? -13.121 -21.010 5.285 1.00 97.38 185 TRP A CA 1
ATOM 1491 C C . TRP A 1 185 ? -13.020 -20.787 3.779 1.00 97.38 185 TRP A C 1
ATOM 1493 O O . TRP A 1 185 ? -11.913 -20.753 3.243 1.00 97.38 185 TRP A O 1
ATOM 1503 N N . PHE A 1 186 ? -14.143 -20.555 3.099 1.00 97.31 186 PHE A N 1
ATOM 1504 C CA . PHE A 1 186 ? -14.132 -20.136 1.700 1.00 97.31 186 PHE A CA 1
ATOM 1505 C C . PHE A 1 186 ? -13.453 -18.768 1.515 1.00 97.31 186 PHE A C 1
ATOM 1507 O O . PHE A 1 186 ? -12.536 -18.652 0.696 1.00 97.31 186 PHE A O 1
ATOM 1514 N N . SER A 1 187 ? -13.836 -17.760 2.310 1.00 97.38 187 SER A N 1
ATOM 1515 C CA . SER A 1 187 ? -13.194 -16.436 2.309 1.00 97.38 187 SER A CA 1
ATOM 1516 C C . SER A 1 187 ? -11.693 -16.543 2.603 1.00 97.38 187 SER A C 1
ATOM 1518 O O . SER A 1 187 ? -10.868 -15.983 1.882 1.00 97.38 187 SER A O 1
ATOM 1520 N N . PHE A 1 188 ? -11.317 -17.331 3.613 1.00 98.06 188 PHE A N 1
ATOM 1521 C CA . PHE A 1 188 ? -9.924 -17.622 3.949 1.00 98.06 188 PHE A CA 1
ATOM 1522 C C . PHE A 1 188 ? -9.174 -18.263 2.783 1.00 98.06 188 PHE A C 1
ATOM 1524 O O . PHE A 1 188 ? -8.056 -17.850 2.484 1.00 98.06 188 PHE A O 1
ATOM 1531 N N . GLY A 1 189 ? -9.786 -19.221 2.084 1.00 97.81 189 GLY A N 1
ATOM 1532 C CA . GLY A 1 189 ? -9.192 -19.851 0.911 1.00 97.81 189 GLY A CA 1
ATOM 1533 C C . GLY A 1 189 ? -8.843 -18.836 -0.174 1.00 97.81 189 GLY A C 1
ATOM 1534 O O . GLY A 1 189 ? -7.771 -18.924 -0.776 1.00 97.81 189 GLY A O 1
ATOM 1535 N N . ILE A 1 190 ? -9.719 -17.853 -0.419 1.00 97.69 190 ILE A N 1
ATOM 1536 C CA . ILE A 1 190 ? -9.481 -16.792 -1.411 1.00 97.69 190 ILE A CA 1
ATOM 1537 C C . ILE A 1 190 ? -8.238 -15.987 -1.036 1.00 97.69 190 ILE A C 1
ATOM 1539 O O . ILE A 1 190 ? -7.330 -15.822 -1.858 1.00 97.69 190 ILE A O 1
ATOM 1543 N N . ILE A 1 191 ? -8.161 -15.559 0.224 1.00 97.94 191 ILE A N 1
ATOM 1544 C CA . ILE A 1 191 ? -7.031 -14.782 0.729 1.00 97.94 191 ILE A CA 1
ATOM 1545 C C . ILE A 1 191 ? -5.740 -15.609 0.736 1.00 97.94 191 ILE A C 1
ATOM 1547 O O . ILE A 1 191 ? -4.705 -15.126 0.279 1.00 97.94 191 ILE A O 1
ATOM 1551 N N . ALA A 1 192 ? -5.788 -16.869 1.172 1.00 97.81 192 ALA A N 1
ATOM 1552 C CA . ALA A 1 192 ? -4.643 -17.775 1.157 1.00 97.81 192 ALA A CA 1
ATOM 1553 C C . ALA A 1 192 ? -4.115 -17.991 -0.272 1.00 97.81 192 ALA A C 1
ATOM 1555 O O . ALA A 1 192 ? -2.910 -17.898 -0.511 1.00 97.81 192 ALA A O 1
ATOM 1556 N N . CYS A 1 193 ? -5.007 -18.185 -1.249 1.00 97.00 193 CYS A N 1
ATOM 1557 C CA . CYS A 1 193 ? -4.633 -18.274 -2.658 1.00 97.00 193 CYS A CA 1
ATOM 1558 C C . CYS A 1 193 ? -3.960 -16.979 -3.146 1.00 97.00 193 CYS A C 1
ATOM 1560 O O . CYS A 1 193 ? -2.926 -17.043 -3.810 1.00 97.00 193 CYS A O 1
ATOM 1562 N N . GLN A 1 194 ? -4.475 -15.800 -2.777 1.00 96.06 194 GLN A N 1
ATOM 1563 C CA . GLN A 1 194 ? -3.840 -14.513 -3.101 1.00 96.06 194 GLN A CA 1
ATOM 1564 C C . GLN A 1 194 ? -2.455 -14.357 -2.454 1.00 96.06 194 GLN A C 1
ATOM 1566 O O . GLN A 1 194 ? -1.533 -13.850 -3.098 1.00 96.06 194 GLN A O 1
ATOM 1571 N N . ILE A 1 195 ? -2.266 -14.832 -1.219 1.00 97.00 195 ILE A N 1
ATOM 1572 C CA . ILE A 1 195 ? -0.961 -14.822 -0.541 1.00 97.00 195 ILE A CA 1
ATOM 1573 C C . ILE A 1 195 ? 0.054 -15.677 -1.309 1.00 97.00 195 ILE A C 1
ATOM 1575 O O . ILE A 1 195 ? 1.158 -15.195 -1.583 1.00 97.00 195 ILE A O 1
ATOM 1579 N N . PHE A 1 196 ? -0.314 -16.897 -1.715 1.00 96.00 196 PHE A N 1
ATOM 1580 C CA . PHE A 1 196 ? 0.581 -17.780 -2.466 1.00 96.00 196 PHE A CA 1
ATOM 1581 C C . PHE A 1 196 ? 0.824 -17.286 -3.892 1.00 96.00 196 PHE A C 1
ATOM 1583 O O . PHE A 1 196 ? 1.970 -17.130 -4.299 1.00 96.00 196 PHE A O 1
ATOM 1590 N N . ILE A 1 197 ? -0.230 -16.958 -4.635 1.00 93.44 197 ILE A N 1
ATOM 1591 C CA . ILE A 1 197 ? -0.179 -16.801 -6.095 1.00 93.44 197 ILE A CA 1
ATOM 1592 C C . ILE A 1 197 ? -0.130 -15.335 -6.557 1.00 93.44 197 ILE A C 1
ATOM 1594 O O . ILE A 1 197 ? 0.357 -15.040 -7.649 1.00 93.44 197 ILE A O 1
ATOM 1598 N N . GLY A 1 198 ? -0.576 -14.399 -5.716 1.00 90.38 198 GLY A N 1
ATOM 1599 C CA . GLY A 1 198 ? -0.571 -12.956 -5.991 1.00 90.38 198 GLY A CA 1
ATOM 1600 C C . GLY A 1 198 ? -1.825 -12.434 -6.698 1.00 90.38 198 GLY A C 1
ATOM 1601 O O . GLY A 1 198 ? -1.964 -11.226 -6.862 1.00 90.38 198 GLY A O 1
ATOM 1602 N N . ILE A 1 199 ? -2.755 -13.313 -7.086 1.00 89.88 199 ILE A N 1
ATOM 1603 C CA . ILE A 1 199 ? -4.035 -12.944 -7.707 1.00 89.88 199 ILE A CA 1
ATOM 1604 C C . ILE A 1 199 ? -5.201 -13.728 -7.104 1.00 89.88 199 ILE A C 1
ATOM 1606 O O . ILE A 1 199 ? -5.021 -14.794 -6.518 1.00 89.88 199 ILE A O 1
ATOM 1610 N N . HIS A 1 200 ? -6.410 -13.197 -7.276 1.00 94.06 200 HIS A N 1
ATOM 1611 C CA . HIS A 1 200 ? -7.646 -13.838 -6.837 1.00 94.06 200 HIS A CA 1
ATOM 1612 C C . HIS A 1 200 ? -7.905 -15.152 -7.608 1.00 94.06 200 HIS A C 1
ATOM 1614 O O . HIS A 1 200 ? -7.776 -15.154 -8.839 1.00 94.06 200 HIS A O 1
ATOM 1620 N N . PRO A 1 201 ? -8.375 -16.237 -6.954 1.00 95.19 201 PRO A N 1
ATOM 1621 C CA . PRO A 1 201 ? -8.602 -17.549 -7.581 1.00 95.19 201 PRO A CA 1
ATOM 1622 C C . PRO A 1 201 ? -9.629 -17.584 -8.720 1.00 95.19 201 PRO A C 1
ATOM 1624 O O . PRO A 1 201 ? -9.703 -18.584 -9.417 1.00 95.19 201 PRO A O 1
ATOM 1627 N N . TYR A 1 202 ? -10.399 -16.521 -8.958 1.00 93.62 202 TYR A N 1
ATOM 1628 C CA . TYR A 1 202 ? -11.411 -16.448 -10.022 1.00 93.62 202 TYR A CA 1
ATOM 1629 C C . TYR A 1 202 ? -11.102 -15.337 -11.047 1.00 93.62 202 TYR A C 1
ATOM 1631 O O . TYR A 1 202 ? -11.951 -14.976 -11.861 1.00 93.62 202 TYR A O 1
ATOM 1639 N N . LYS A 1 203 ? -9.876 -14.787 -11.033 1.00 89.50 203 LYS A N 1
ATOM 1640 C CA . LYS A 1 203 ? -9.363 -13.862 -12.063 1.00 89.50 203 LYS A CA 1
ATOM 1641 C C . LYS A 1 203 ? -8.661 -14.644 -13.193 1.00 89.50 203 LYS A C 1
ATOM 1643 O O . LYS A 1 203 ? -8.782 -15.865 -13.290 1.00 89.50 203 LYS A O 1
ATOM 1648 N N . GLY A 1 204 ? -8.006 -13.946 -14.122 1.00 86.56 204 GLY A N 1
ATOM 1649 C CA . GLY A 1 204 ? -7.505 -14.522 -15.381 1.00 86.56 204 GLY A CA 1
ATOM 1650 C C . GLY A 1 204 ? -8.548 -14.487 -16.504 1.00 86.56 204 GLY A C 1
ATOM 1651 O O . GLY A 1 204 ? -9.658 -13.992 -16.310 1.00 86.56 204 GLY A O 1
ATOM 1652 N N . LYS A 1 205 ? -8.188 -14.980 -17.695 1.00 85.75 205 LYS A N 1
ATOM 1653 C CA . LYS A 1 205 ? -9.071 -14.977 -18.875 1.00 85.75 205 LYS A CA 1
ATOM 1654 C C . LYS A 1 205 ? -9.539 -16.391 -19.200 1.00 85.75 205 LYS A C 1
ATOM 1656 O O . LYS A 1 205 ? -8.706 -17.263 -19.436 1.00 85.75 205 LYS A O 1
ATOM 1661 N N . HIS A 1 206 ? -10.852 -16.581 -19.289 1.00 89.56 206 HIS A N 1
ATOM 1662 C CA . HIS A 1 206 ? -11.478 -17.824 -19.734 1.00 89.56 206 HIS A CA 1
ATOM 1663 C C . HIS A 1 206 ? -12.266 -17.574 -21.036 1.00 89.56 206 HIS A C 1
ATOM 1665 O O . HIS A 1 206 ? -12.988 -16.578 -21.099 1.00 89.56 206 HIS A O 1
ATOM 1671 N N . PRO A 1 207 ? -12.177 -18.439 -22.067 1.00 88.12 207 PRO A N 1
ATOM 1672 C CA . PRO A 1 207 ? -12.852 -18.238 -23.356 1.00 88.12 207 PRO A CA 1
ATOM 1673 C C . PRO A 1 207 ? -14.368 -18.010 -23.263 1.00 88.12 207 PRO A C 1
ATOM 1675 O O . PRO A 1 207 ? -14.912 -17.211 -24.028 1.00 88.12 207 PRO A O 1
ATOM 1678 N N . ASP A 1 208 ? -15.015 -18.674 -22.302 1.00 88.25 208 ASP A N 1
ATOM 1679 C CA . ASP A 1 208 ? -16.475 -18.660 -22.127 1.00 88.25 208 ASP A CA 1
ATOM 1680 C C . ASP A 1 208 ? -16.984 -17.491 -21.256 1.00 88.25 208 ASP A C 1
ATOM 1682 O O . ASP A 1 208 ? -18.185 -17.246 -21.197 1.00 88.25 208 ASP A O 1
ATOM 1686 N N . TYR A 1 209 ? -16.086 -16.720 -20.626 1.00 84.25 209 TYR A N 1
ATOM 1687 C CA . TYR A 1 209 ? -16.445 -15.577 -19.779 1.00 84.25 209 TYR A CA 1
ATOM 1688 C C . TYR A 1 209 ? -15.825 -14.293 -20.349 1.00 84.25 209 TYR A C 1
ATOM 1690 O O . TYR A 1 209 ? -14.645 -14.006 -20.138 1.00 84.25 209 TYR A O 1
ATOM 1698 N N . LYS A 1 210 ? -16.615 -13.515 -21.100 1.00 75.94 210 LYS A N 1
ATOM 1699 C CA . LYS A 1 210 ? -16.170 -12.288 -21.787 1.00 75.94 210 LYS A CA 1
ATOM 1700 C C . LYS A 1 210 ? -16.871 -11.048 -21.230 1.00 75.94 210 LYS A C 1
ATOM 1702 O O . LYS A 1 210 ? -18.092 -11.040 -21.177 1.00 75.94 210 LYS A O 1
ATOM 1707 N N . ASN A 1 211 ? -16.092 -10.003 -20.922 1.00 59.50 211 ASN A N 1
ATOM 1708 C CA . ASN A 1 211 ? -16.515 -8.602 -20.728 1.00 59.50 211 ASN A CA 1
ATOM 1709 C C . ASN A 1 211 ? -17.869 -8.396 -20.017 1.00 59.50 211 ASN A C 1
ATOM 1711 O O . ASN A 1 211 ? -18.700 -7.623 -20.492 1.00 59.50 211 ASN A O 1
ATOM 1715 N N . ASP A 1 212 ? -18.079 -9.069 -18.888 1.00 60.72 212 ASP A N 1
ATOM 1716 C CA . ASP A 1 212 ? -19.277 -8.908 -18.065 1.00 60.72 212 ASP A CA 1
ATOM 1717 C C . ASP A 1 212 ? -18.913 -8.237 -16.736 1.00 60.72 212 ASP A C 1
ATOM 1719 O O . ASP A 1 212 ? -17.876 -8.558 -16.152 1.00 60.72 212 ASP A O 1
ATOM 1723 N N . GLN A 1 213 ? -19.761 -7.323 -16.261 1.00 62.66 213 GLN A N 1
ATOM 1724 C CA . GLN A 1 213 ? -19.566 -6.616 -14.991 1.00 62.66 213 GLN A CA 1
ATOM 1725 C C . GLN A 1 213 ? -19.581 -7.585 -13.795 1.00 62.66 213 GLN A C 1
ATOM 1727 O O . GLN A 1 213 ? -18.882 -7.348 -12.816 1.00 62.66 213 GLN A O 1
ATOM 1732 N N . ASP A 1 214 ? -20.284 -8.719 -13.916 1.00 78.44 214 ASP A N 1
ATOM 1733 C CA . ASP A 1 214 ? -20.423 -9.732 -12.858 1.00 78.44 214 ASP A CA 1
ATOM 1734 C C . ASP A 1 214 ? -19.556 -10.986 -13.078 1.00 78.44 214 ASP A C 1
ATOM 1736 O O . ASP A 1 214 ? -19.832 -12.059 -12.531 1.00 78.44 214 ASP A O 1
ATOM 1740 N N . ILE A 1 215 ? -18.497 -10.892 -13.890 1.00 87.00 215 ILE A N 1
ATOM 1741 C CA . ILE A 1 215 ? -17.686 -12.058 -14.276 1.00 87.00 215 ILE A CA 1
ATOM 1742 C C . ILE A 1 215 ? -17.117 -12.828 -13.076 1.00 87.00 215 ILE A C 1
ATOM 1744 O O . ILE A 1 215 ? -17.088 -14.058 -13.093 1.00 87.00 215 ILE A O 1
ATOM 1748 N N . LEU A 1 216 ? -16.709 -12.117 -12.020 1.00 88.94 216 LEU A N 1
ATOM 1749 C CA . LEU A 1 216 ? -16.152 -12.719 -10.810 1.00 88.94 216 LEU A CA 1
ATOM 1750 C C . LEU A 1 216 ? -17.198 -13.591 -10.105 1.00 88.94 216 LEU A C 1
ATOM 1752 O O . LEU A 1 216 ? -16.955 -14.769 -9.848 1.00 88.94 216 LEU A O 1
ATOM 1756 N N . LYS A 1 217 ? -18.387 -13.026 -9.876 1.00 91.75 217 LYS A N 1
ATOM 1757 C CA . LYS A 1 217 ? -19.521 -13.716 -9.260 1.00 91.75 217 LYS A CA 1
ATOM 1758 C C . LYS A 1 217 ? -19.952 -14.930 -10.080 1.00 91.75 217 LYS A C 1
ATOM 1760 O O . LYS A 1 217 ? -20.136 -16.002 -9.514 1.00 91.75 217 LYS A O 1
ATOM 1765 N N . LYS A 1 218 ? -20.079 -14.787 -11.404 1.00 91.69 218 LYS A N 1
ATOM 1766 C CA . LYS A 1 218 ? -20.450 -15.904 -12.290 1.00 91.69 218 LYS A CA 1
ATOM 1767 C C . LYS A 1 218 ? -19.451 -17.051 -12.184 1.00 91.69 218 LYS A C 1
ATOM 1769 O O . LYS A 1 218 ? -19.848 -18.181 -11.934 1.00 91.69 218 LYS A O 1
ATOM 1774 N N . ARG A 1 219 ? -18.151 -16.754 -12.256 1.00 92.50 219 ARG A 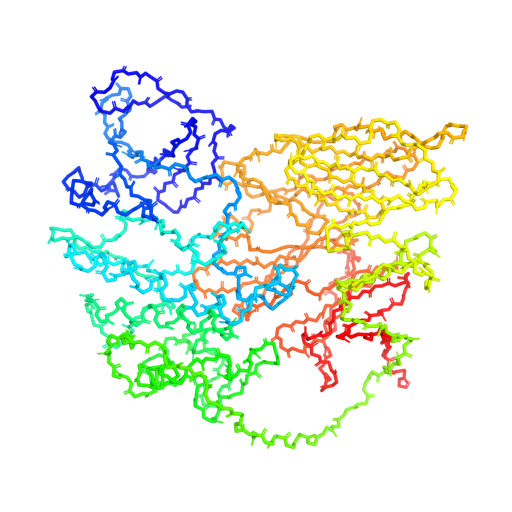N 1
ATOM 1775 C CA . ARG A 1 219 ? -17.105 -17.774 -12.113 1.00 92.50 219 ARG A CA 1
ATOM 1776 C C . ARG A 1 219 ? -17.100 -18.450 -10.741 1.00 92.50 219 ARG A C 1
ATOM 1778 O O . ARG A 1 219 ? -16.815 -19.638 -10.676 1.00 92.50 219 ARG A O 1
ATOM 1785 N N . MET A 1 220 ? -17.432 -17.734 -9.666 1.00 93.88 220 MET A N 1
ATOM 1786 C CA . MET A 1 220 ? -17.598 -18.330 -8.332 1.00 93.88 220 MET A CA 1
ATOM 1787 C C . MET A 1 220 ? -18.809 -19.261 -8.249 1.00 93.88 220 MET A C 1
ATOM 1789 O O . MET A 1 220 ? -18.722 -20.324 -7.638 1.00 93.88 220 MET A O 1
ATOM 1793 N N . MET A 1 221 ? -19.933 -18.870 -8.856 1.00 92.75 221 MET A N 1
ATOM 1794 C CA . MET A 1 221 ? -21.139 -19.700 -8.913 1.00 92.75 221 MET A CA 1
ATOM 1795 C C . MET A 1 221 ? -20.915 -20.967 -9.744 1.00 92.75 221 MET A C 1
ATOM 1797 O O . MET A 1 221 ? -21.350 -22.041 -9.335 1.00 92.75 221 MET A O 1
ATOM 1801 N N . ASP A 1 222 ? -20.186 -20.839 -10.851 1.00 93.81 222 ASP A N 1
ATOM 1802 C CA . ASP A 1 222 ? -19.881 -21.935 -11.772 1.00 93.81 222 ASP A CA 1
ATOM 1803 C C . ASP A 1 222 ? -18.652 -22.758 -11.347 1.00 93.81 222 ASP A C 1
ATOM 1805 O O . ASP A 1 222 ? -18.317 -23.739 -12.006 1.00 93.81 222 ASP A O 1
ATOM 1809 N N . SER A 1 223 ? -17.972 -22.366 -10.261 1.00 94.50 223 SER A N 1
ATOM 1810 C CA . SER A 1 223 ? -16.742 -23.000 -9.771 1.00 94.50 223 SER A CA 1
ATOM 1811 C C . SER A 1 223 ? -15.636 -23.098 -10.836 1.00 94.50 223 SER A C 1
ATOM 1813 O O . SER A 1 223 ? -15.001 -24.128 -11.011 1.00 94.50 223 SER A O 1
ATOM 1815 N N . ILE A 1 224 ? -15.393 -21.999 -11.562 1.00 93.88 224 ILE A N 1
ATOM 1816 C CA . ILE A 1 224 ? -14.335 -21.901 -12.581 1.00 93.88 224 ILE A CA 1
ATOM 1817 C C . ILE A 1 224 ? -13.203 -21.011 -12.074 1.00 93.88 224 ILE A C 1
ATOM 1819 O O . ILE A 1 224 ? -13.215 -19.786 -12.241 1.00 93.88 224 ILE A O 1
ATOM 1823 N N . SER A 1 225 ? -12.183 -21.619 -11.489 1.00 95.00 225 SER A N 1
ATOM 1824 C CA . SER A 1 225 ? -11.040 -20.955 -10.866 1.00 95.00 225 SER A CA 1
ATOM 1825 C C . SER A 1 225 ? -9.814 -20.896 -11.789 1.00 95.00 225 SER A C 1
ATOM 1827 O O . SER A 1 225 ? -9.856 -21.315 -12.942 1.00 95.00 225 SER A O 1
ATOM 1829 N N . ILE A 1 226 ? -8.701 -20.353 -11.298 1.00 94.62 226 ILE A N 1
ATOM 1830 C CA . ILE A 1 226 ? -7.399 -20.342 -11.980 1.00 94.62 226 ILE A CA 1
ATOM 1831 C C . ILE A 1 226 ? -6.780 -21.739 -12.158 1.00 94.62 226 ILE A C 1
ATOM 1833 O O . ILE A 1 226 ? -5.815 -21.864 -12.906 1.00 94.62 226 ILE A O 1
ATOM 1837 N N . PHE A 1 227 ? -7.309 -22.770 -11.490 1.00 94.06 227 PHE A N 1
ATOM 1838 C CA . PHE A 1 227 ? -6.880 -24.163 -11.668 1.00 94.06 227 PHE A CA 1
ATOM 1839 C C . PHE A 1 227 ? -7.510 -24.820 -12.901 1.00 94.06 227 PHE A C 1
ATOM 1841 O O . PHE A 1 227 ? -7.018 -25.847 -13.370 1.00 94.06 227 PHE A O 1
ATOM 1848 N N . ASN A 1 228 ? -8.557 -24.218 -13.467 1.00 93.62 228 ASN A N 1
ATOM 1849 C CA . ASN A 1 228 ? -9.164 -24.701 -14.692 1.00 93.62 228 ASN A CA 1
ATOM 1850 C C . ASN A 1 228 ? -8.193 -24.552 -15.886 1.00 93.62 228 ASN A C 1
ATOM 1852 O O . ASN A 1 228 ? -7.711 -23.446 -16.151 1.00 93.62 228 ASN A O 1
ATOM 1856 N N . PRO A 1 229 ? -7.949 -25.613 -16.680 1.00 90.19 229 PRO A N 1
ATOM 1857 C CA . PRO A 1 229 ? -6.945 -25.602 -17.750 1.00 90.19 229 PRO A CA 1
ATOM 1858 C C . PRO A 1 229 ? -7.267 -24.641 -18.904 1.00 90.19 229 PRO A C 1
ATOM 1860 O O . PRO A 1 229 ? -6.393 -24.334 -19.713 1.00 90.19 229 PRO A O 1
ATOM 1863 N N . LYS A 1 230 ? -8.512 -24.160 -19.011 1.00 90.88 230 LYS A N 1
ATOM 1864 C CA . LYS A 1 230 ? -8.911 -23.156 -20.007 1.00 90.88 230 LYS A CA 1
ATOM 1865 C C . LYS A 1 230 ? -8.653 -21.720 -19.544 1.00 90.88 230 LYS A C 1
ATOM 1867 O O . LYS A 1 230 ? -8.833 -20.794 -20.337 1.00 90.88 230 LYS A O 1
ATOM 1872 N N . VAL A 1 231 ? -8.264 -21.503 -18.286 1.00 91.31 231 VAL A N 1
ATOM 1873 C CA . VAL A 1 231 ? -7.940 -20.170 -17.775 1.00 91.31 231 VAL A CA 1
ATOM 1874 C C . VAL A 1 231 ? -6.502 -19.823 -18.119 1.00 91.31 231 VAL A C 1
ATOM 1876 O O . VAL A 1 231 ? -5.559 -20.506 -17.741 1.00 91.31 231 VAL A O 1
ATOM 1879 N N . SER A 1 232 ? -6.333 -18.706 -18.816 1.00 85.88 232 SER A N 1
ATOM 1880 C CA . SER A 1 232 ? -5.022 -18.114 -19.069 1.00 85.88 232 SER A CA 1
ATOM 1881 C C . SER A 1 232 ? -4.715 -17.030 -18.038 1.00 85.88 232 SER A C 1
ATOM 1883 O O . SER A 1 232 ? -5.569 -16.198 -17.703 1.00 85.88 232 SER A O 1
ATOM 1885 N N . LEU A 1 233 ? -3.484 -17.048 -17.529 1.00 84.56 233 LEU A N 1
ATOM 1886 C CA . LEU A 1 233 ? -3.029 -16.207 -16.425 1.00 84.56 233 LEU A CA 1
ATOM 1887 C C . LEU A 1 233 ? -2.012 -15.159 -16.906 1.00 84.56 233 LEU A C 1
ATOM 1889 O O . LEU A 1 233 ? -1.231 -15.438 -17.820 1.00 84.56 233 LEU A O 1
ATOM 1893 N N . PRO A 1 234 ? -1.999 -13.949 -16.317 1.00 76.88 234 PRO A N 1
ATOM 1894 C CA . PRO A 1 234 ? -0.914 -12.991 -16.524 1.00 76.88 234 PRO A CA 1
ATOM 1895 C C . PRO A 1 234 ? 0.445 -13.560 -16.082 1.00 76.88 234 PRO A C 1
ATOM 1897 O O . PRO A 1 234 ? 0.512 -14.320 -15.122 1.00 76.88 234 PRO A O 1
ATOM 1900 N N . LYS A 1 235 ? 1.551 -13.143 -16.716 1.00 76.25 235 LYS A N 1
ATOM 1901 C CA . LYS A 1 235 ? 2.904 -13.624 -16.360 1.00 76.25 235 LYS A CA 1
ATOM 1902 C C . LYS A 1 235 ? 3.374 -13.196 -14.959 1.00 76.25 235 LYS A C 1
ATOM 1904 O O . LYS A 1 235 ? 4.329 -13.765 -14.447 1.00 76.25 235 LYS A O 1
ATOM 1909 N N . VAL A 1 236 ? 2.737 -12.190 -14.347 1.00 74.50 236 VAL A N 1
ATOM 1910 C CA . VAL A 1 236 ? 3.042 -11.752 -12.970 1.00 74.50 236 VAL A CA 1
ATOM 1911 C C . VAL A 1 236 ? 2.564 -12.756 -11.915 1.00 74.50 236 VAL A C 1
ATOM 1913 O O . VAL A 1 236 ? 3.007 -12.710 -10.768 1.00 74.50 236 VAL A O 1
ATOM 1916 N N . VAL A 1 237 ? 1.663 -13.664 -12.289 1.00 83.31 237 VAL A N 1
ATOM 1917 C CA . VAL A 1 237 ? 1.158 -14.710 -11.404 1.00 83.31 237 VAL A CA 1
ATOM 1918 C C . VAL A 1 237 ? 2.303 -15.638 -11.009 1.00 83.31 237 VAL A C 1
ATOM 1920 O O . VAL A 1 237 ? 3.089 -16.051 -11.861 1.00 83.31 237 VAL A O 1
ATOM 1923 N N . ARG A 1 238 ? 2.425 -15.940 -9.712 1.00 90.25 238 ARG A N 1
ATOM 1924 C CA . ARG A 1 238 ? 3.491 -16.831 -9.231 1.00 90.25 238 ARG A CA 1
ATOM 1925 C C . ARG A 1 238 ? 3.252 -18.259 -9.691 1.00 90.25 238 ARG A C 1
ATOM 1927 O O . ARG A 1 238 ? 2.120 -18.664 -9.957 1.00 90.25 238 ARG A O 1
ATOM 1934 N N . ASP A 1 239 ? 4.341 -19.014 -9.756 1.00 87.62 239 ASP A N 1
ATOM 1935 C CA . ASP A 1 239 ? 4.286 -20.432 -10.069 1.00 87.62 239 ASP A CA 1
ATOM 1936 C C . ASP A 1 239 ? 3.423 -21.165 -9.033 1.00 87.62 239 ASP A C 1
ATOM 1938 O O . ASP A 1 239 ? 3.487 -20.892 -7.832 1.00 87.62 239 ASP A O 1
ATOM 1942 N N . PHE A 1 240 ? 2.596 -22.100 -9.494 1.00 90.19 240 PHE A N 1
ATOM 1943 C CA . PHE A 1 240 ? 1.701 -22.825 -8.601 1.00 90.19 240 PHE A CA 1
ATOM 1944 C C . PHE A 1 240 ? 2.473 -23.715 -7.623 1.00 90.19 240 PHE A C 1
ATOM 1946 O O . PHE A 1 240 ? 1.946 -24.033 -6.562 1.00 90.19 240 PHE A O 1
ATOM 1953 N N . ASN A 1 241 ? 3.725 -24.069 -7.931 1.00 86.69 241 ASN A N 1
ATOM 1954 C CA . ASN A 1 241 ? 4.638 -24.806 -7.053 1.00 86.69 241 ASN A CA 1
ATOM 1955 C C . ASN A 1 241 ? 4.957 -24.067 -5.745 1.00 86.69 241 ASN A C 1
ATOM 1957 O O . ASN A 1 241 ? 5.433 -24.690 -4.802 1.00 86.69 241 ASN A O 1
ATOM 1961 N N . CYS A 1 242 ? 4.648 -22.769 -5.651 1.00 88.31 242 CYS A N 1
ATOM 1962 C CA . CYS A 1 242 ? 4.687 -22.029 -4.390 1.00 88.31 242 CYS A CA 1
ATOM 1963 C C . CYS A 1 242 ? 3.554 -22.430 -3.421 1.00 88.31 242 CYS A C 1
ATOM 1965 O O . CYS A 1 242 ? 3.624 -22.093 -2.240 1.00 88.31 242 CYS A O 1
ATOM 1967 N N . ILE A 1 243 ? 2.500 -23.109 -3.895 1.00 92.38 243 ILE A N 1
ATOM 1968 C CA . ILE A 1 243 ? 1.414 -23.629 -3.055 1.00 92.38 243 ILE A CA 1
ATOM 1969 C C . ILE A 1 243 ? 1.811 -25.020 -2.534 1.00 92.38 243 ILE A C 1
ATOM 1971 O O . ILE A 1 243 ? 2.054 -25.908 -3.356 1.00 92.38 243 ILE A O 1
ATOM 1975 N N . PRO A 1 244 ? 1.804 -25.258 -1.209 1.00 90.19 244 PRO A N 1
ATOM 1976 C CA . PRO A 1 244 ? 1.979 -26.599 -0.655 1.00 90.19 244 PRO A CA 1
ATOM 1977 C C . PRO A 1 244 ? 0.891 -27.568 -1.131 1.00 90.19 244 PRO A C 1
ATOM 1979 O O . PRO A 1 244 ? -0.275 -27.185 -1.222 1.00 90.19 244 PRO A O 1
ATOM 1982 N N . ASP A 1 245 ? 1.250 -28.833 -1.350 1.00 85.56 245 ASP A N 1
ATOM 1983 C CA . ASP A 1 245 ? 0.385 -29.840 -1.990 1.00 85.56 245 ASP A CA 1
ATOM 1984 C C . ASP A 1 245 ? -1.004 -29.938 -1.331 1.00 85.56 245 ASP A C 1
ATOM 1986 O O . ASP A 1 245 ? -2.023 -29.767 -1.997 1.00 85.56 245 ASP A O 1
ATOM 1990 N N . ASN A 1 246 ? -1.061 -30.041 0.001 1.00 87.69 246 ASN A N 1
ATOM 1991 C CA . ASN A 1 246 ? -2.333 -30.107 0.734 1.00 87.69 246 ASN A CA 1
ATOM 1992 C C . ASN A 1 246 ? -3.209 -28.852 0.552 1.00 87.69 246 ASN A C 1
ATOM 1994 O O . ASN A 1 246 ? -4.435 -28.951 0.550 1.00 87.69 246 ASN A O 1
ATOM 1998 N N . TYR A 1 247 ? -2.602 -27.666 0.424 1.00 94.69 247 TYR A N 1
ATOM 1999 C CA . TYR A 1 247 ? -3.345 -26.431 0.155 1.00 94.69 247 TYR A CA 1
ATOM 2000 C C . TYR A 1 247 ? -3.819 -26.369 -1.290 1.00 94.69 247 TYR A C 1
ATOM 2002 O O . TYR A 1 247 ? -4.922 -25.895 -1.540 1.00 94.69 247 TYR A O 1
ATOM 2010 N N . ARG A 1 248 ? -3.018 -26.860 -2.239 1.00 94.56 248 ARG A N 1
ATOM 2011 C CA . ARG A 1 248 ? -3.414 -26.937 -3.646 1.00 94.56 248 ARG A CA 1
ATOM 2012 C C . ARG A 1 248 ? -4.612 -27.867 -3.823 1.00 94.56 248 ARG A C 1
ATOM 2014 O O . ARG A 1 248 ? -5.583 -27.470 -4.461 1.00 94.56 248 ARG A O 1
ATOM 2021 N N . ASP A 1 249 ? -4.565 -29.051 -3.221 1.00 91.12 249 ASP A N 1
ATOM 2022 C CA . ASP A 1 249 ? -5.667 -30.015 -3.257 1.00 91.12 249 ASP A CA 1
ATOM 2023 C C . ASP A 1 249 ? -6.933 -29.427 -2.634 1.00 91.12 249 ASP A C 1
ATOM 2025 O O . ASP A 1 249 ? -8.023 -29.533 -3.199 1.00 91.12 249 ASP A O 1
ATOM 2029 N N . TRP A 1 250 ? -6.784 -28.739 -1.499 1.00 95.31 250 TRP A N 1
ATOM 2030 C CA . TRP A 1 250 ? -7.888 -28.040 -0.855 1.00 95.31 250 TRP A CA 1
ATOM 2031 C C . TRP A 1 250 ? -8.449 -26.908 -1.728 1.00 95.31 250 TRP A C 1
ATOM 2033 O O . TRP A 1 250 ? -9.662 -26.815 -1.889 1.00 95.31 250 TRP A O 1
ATOM 2043 N N . PHE A 1 251 ? -7.604 -26.097 -2.375 1.00 96.88 251 PHE A N 1
ATOM 2044 C CA . PHE A 1 251 ? -8.052 -25.055 -3.303 1.00 96.88 251 PHE A CA 1
ATOM 2045 C C . PHE A 1 251 ? -8.849 -25.619 -4.482 1.00 96.88 251 PHE A C 1
ATOM 2047 O O . PHE A 1 251 ? -9.874 -25.047 -4.845 1.00 96.88 251 PHE A O 1
ATOM 2054 N N . ILE A 1 252 ? -8.426 -26.748 -5.056 1.00 93.81 252 ILE A N 1
ATOM 2055 C CA . ILE A 1 252 ? -9.167 -27.415 -6.135 1.00 93.81 252 ILE A CA 1
ATOM 2056 C C . ILE A 1 252 ? -10.538 -27.887 -5.627 1.00 93.81 252 ILE A C 1
ATOM 2058 O O . ILE A 1 252 ? -11.551 -27.625 -6.277 1.00 93.81 252 ILE A O 1
ATOM 2062 N N . GLN A 1 253 ? -10.604 -28.500 -4.440 1.00 93.00 253 GLN A N 1
ATOM 2063 C CA . GLN A 1 253 ? -11.876 -28.916 -3.833 1.00 93.00 253 GLN A CA 1
ATOM 2064 C C . GLN A 1 253 ? -12.833 -27.730 -3.646 1.00 93.00 253 GLN A C 1
ATOM 2066 O O . GLN A 1 253 ? -13.970 -27.763 -4.122 1.00 93.00 253 GLN A O 1
ATOM 2071 N N . ILE A 1 254 ? -12.371 -26.646 -3.015 1.00 94.94 254 ILE A N 1
ATOM 2072 C CA . ILE A 1 254 ? -13.253 -25.519 -2.686 1.00 94.94 254 ILE A CA 1
ATOM 2073 C C . ILE A 1 254 ? -13.600 -24.647 -3.905 1.00 94.94 254 ILE A C 1
ATOM 2075 O O . ILE A 1 254 ? -14.709 -24.100 -3.961 1.00 94.94 254 ILE A O 1
ATOM 2079 N N . PHE A 1 255 ? -12.698 -24.505 -4.886 1.00 95.75 255 PHE A N 1
ATOM 2080 C CA . PHE A 1 255 ? -12.888 -23.581 -6.010 1.00 95.75 255 PHE A CA 1
ATOM 2081 C C . PHE A 1 255 ? -13.356 -24.225 -7.316 1.00 95.75 255 PHE A C 1
ATOM 2083 O O . PHE A 1 255 ? -14.097 -23.561 -8.037 1.00 95.75 255 PHE A O 1
ATOM 2090 N N . GLU A 1 256 ? -12.976 -25.473 -7.617 1.00 91.12 256 GLU A N 1
ATOM 2091 C CA . GLU A 1 256 ? -13.421 -26.186 -8.832 1.00 91.12 256 GLU A CA 1
ATOM 2092 C C . GLU A 1 256 ? -14.566 -27.160 -8.544 1.00 91.12 256 GLU A C 1
ATOM 2094 O O . GLU A 1 256 ? -15.537 -27.218 -9.295 1.00 91.12 256 GLU A O 1
ATOM 2099 N N . HIS A 1 257 ? -14.491 -27.923 -7.450 1.00 90.25 257 HIS A N 1
ATOM 2100 C CA . HIS A 1 257 ? -15.540 -28.905 -7.135 1.00 90.25 257 HIS A CA 1
ATOM 2101 C C . HIS A 1 257 ? -16.707 -28.271 -6.364 1.00 90.25 257 HIS A C 1
ATOM 2103 O O . HIS A 1 257 ? -17.850 -28.722 -6.449 1.00 90.25 257 HIS A O 1
ATOM 2109 N N . GLY A 1 258 ? -16.439 -27.160 -5.673 1.00 87.50 258 GLY A N 1
ATOM 2110 C CA . GLY A 1 258 ? -17.428 -26.445 -4.872 1.00 87.50 258 GLY A CA 1
ATOM 2111 C C . GLY A 1 258 ? -17.645 -27.050 -3.484 1.00 87.50 258 GLY A C 1
ATOM 2112 O O . GLY A 1 258 ? -18.592 -26.658 -2.801 1.00 87.50 258 GLY A O 1
ATOM 2113 N N . ASP A 1 259 ? -16.770 -27.956 -3.050 1.00 88.44 259 ASP A N 1
ATOM 2114 C CA . ASP A 1 259 ? -16.847 -28.606 -1.745 1.00 88.44 259 ASP A CA 1
ATOM 2115 C C . ASP A 1 259 ? -16.428 -27.610 -0.665 1.00 88.44 259 ASP A C 1
ATOM 2117 O O . ASP A 1 259 ? -15.318 -27.095 -0.684 1.00 88.44 259 ASP A O 1
ATOM 2121 N N . ARG A 1 260 ? -17.306 -27.278 0.283 1.00 91.50 260 ARG A N 1
ATOM 2122 C CA . ARG A 1 260 ? -16.946 -26.380 1.389 1.00 91.50 260 AR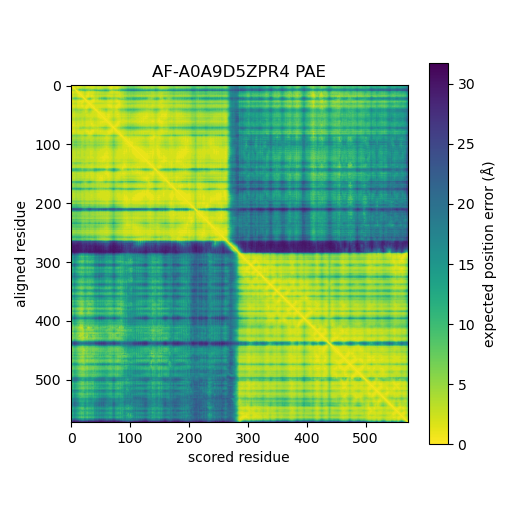G A CA 1
ATOM 2123 C C . ARG A 1 260 ? -16.381 -27.199 2.535 1.00 91.50 260 ARG A C 1
ATOM 2125 O O . ARG A 1 260 ? -17.126 -27.859 3.254 1.00 91.50 260 ARG A O 1
ATOM 2132 N N . THR A 1 261 ? -15.065 -27.154 2.692 1.00 91.94 261 THR A N 1
ATOM 2133 C CA . THR A 1 261 ? -14.334 -27.905 3.715 1.00 91.94 261 THR A CA 1
ATOM 2134 C C . THR A 1 261 ? -13.369 -26.987 4.465 1.00 91.94 261 THR A C 1
ATOM 2136 O O . THR A 1 261 ? -12.895 -25.999 3.893 1.00 91.94 261 THR A O 1
ATOM 2139 N N . PRO A 1 262 ? -13.070 -27.274 5.744 1.00 90.19 262 PRO A N 1
ATOM 2140 C CA . PRO A 1 262 ? -12.020 -26.562 6.461 1.00 90.19 262 PRO A CA 1
ATOM 2141 C C . PRO A 1 262 ? -10.646 -26.805 5.809 1.00 90.19 262 PRO A C 1
ATOM 2143 O O . PRO A 1 262 ? -10.449 -27.838 5.161 1.00 90.19 262 PRO A O 1
ATOM 2146 N N . PRO A 1 263 ? -9.686 -25.880 5.987 1.00 91.81 263 PRO A N 1
ATOM 2147 C CA . PRO A 1 263 ? -8.335 -26.027 5.459 1.00 91.81 263 PRO A CA 1
ATOM 2148 C C . PRO A 1 263 ? -7.602 -27.238 6.060 1.00 91.81 263 PRO A C 1
ATOM 2150 O O . PRO A 1 263 ? -7.969 -27.734 7.129 1.00 91.81 263 PRO A O 1
ATOM 2153 N N . PRO A 1 264 ? -6.529 -27.718 5.406 1.00 87.50 264 PRO A N 1
ATOM 2154 C CA . PRO A 1 264 ? -5.781 -28.881 5.870 1.00 87.50 264 PRO A CA 1
ATOM 2155 C C . PRO A 1 264 ? -5.170 -28.676 7.269 1.00 87.50 264 PRO A C 1
ATOM 2157 O O . PRO A 1 264 ? -4.631 -27.618 7.608 1.00 87.50 264 PRO A O 1
ATOM 2160 N N . THR A 1 265 ? -5.196 -29.738 8.081 1.00 74.44 265 THR A N 1
ATOM 2161 C CA . THR A 1 265 ? -4.712 -29.738 9.475 1.00 74.44 265 THR A CA 1
ATOM 2162 C C . THR A 1 265 ? -3.188 -29.660 9.602 1.00 74.44 265 THR A C 1
ATOM 2164 O O . THR A 1 265 ? -2.691 -29.217 10.633 1.00 74.44 265 THR A O 1
ATOM 2167 N N . LYS A 1 266 ? -2.428 -30.038 8.564 1.00 59.66 266 LYS A N 1
ATOM 2168 C CA . LYS A 1 266 ? -0.982 -29.783 8.444 1.00 59.66 266 LYS A CA 1
ATOM 2169 C C . LYS A 1 266 ? -0.613 -29.468 6.999 1.00 59.66 266 LYS A C 1
ATOM 2171 O O . LYS A 1 266 ? -1.057 -30.158 6.080 1.00 59.66 266 LYS A O 1
ATOM 2176 N N . ALA A 1 267 ? 0.250 -28.476 6.804 1.00 50.97 267 ALA A N 1
ATOM 2177 C CA . ALA A 1 267 ? 0.899 -28.241 5.523 1.00 50.97 267 ALA A CA 1
ATOM 2178 C C . ALA A 1 267 ? 1.887 -29.384 5.233 1.00 50.97 267 ALA A C 1
ATOM 2180 O O . ALA A 1 267 ? 2.830 -29.606 5.993 1.00 50.97 267 ALA A O 1
ATOM 2181 N N . GLY A 1 268 ? 1.648 -30.150 4.168 1.00 41.97 268 GLY A N 1
ATOM 2182 C CA . GLY A 1 268 ? 2.633 -31.097 3.650 1.00 41.97 268 GLY A CA 1
ATOM 2183 C C . GLY A 1 268 ? 3.842 -30.341 3.096 1.00 41.97 268 GLY A C 1
ATOM 2184 O O . GLY A 1 268 ? 3.692 -29.245 2.555 1.00 41.97 268 GLY A O 1
ATOM 2185 N N . LEU A 1 269 ? 5.040 -30.905 3.258 1.00 34.94 269 LEU A N 1
ATOM 2186 C CA . LEU A 1 269 ? 6.242 -30.394 2.599 1.00 34.94 269 LEU A CA 1
ATOM 2187 C C . LEU A 1 269 ? 6.059 -30.486 1.073 1.00 34.94 269 LEU A C 1
ATOM 2189 O O . LEU A 1 269 ? 5.577 -31.520 0.610 1.00 34.94 269 LEU A O 1
ATOM 2193 N N . PRO A 1 270 ? 6.451 -29.458 0.299 1.00 35.62 270 PRO A N 1
ATOM 2194 C CA . PRO A 1 270 ? 6.345 -29.497 -1.154 1.00 35.62 270 PRO A CA 1
ATOM 2195 C C . PRO A 1 270 ? 7.213 -30.625 -1.716 1.00 35.62 270 PRO A C 1
ATOM 2197 O O . PRO A 1 270 ? 8.413 -30.701 -1.433 1.00 35.62 270 PRO A O 1
ATOM 2200 N N . THR A 1 271 ? 6.610 -31.507 -2.514 1.00 28.81 271 THR A N 1
ATOM 2201 C CA . THR A 1 271 ? 7.362 -32.467 -3.325 1.00 28.81 271 THR A CA 1
ATOM 2202 C C . THR A 1 271 ? 7.772 -31.830 -4.656 1.00 28.81 271 THR A C 1
ATOM 2204 O O . THR A 1 271 ? 7.127 -30.916 -5.161 1.00 28.81 271 THR A O 1
ATOM 2207 N N . GLY A 1 272 ? 8.943 -32.234 -5.157 1.00 30.06 272 GLY A N 1
ATOM 2208 C CA . GLY A 1 272 ? 9.682 -31.559 -6.227 1.00 30.06 272 GLY A CA 1
ATOM 2209 C C . GLY A 1 272 ? 8.958 -31.428 -7.580 1.00 30.06 272 GLY A C 1
ATOM 2210 O O . GLY A 1 272 ? 7.864 -31.948 -7.788 1.00 30.06 272 GLY A O 1
ATOM 2211 N N . PRO A 1 273 ? 9.584 -30.719 -8.533 1.00 28.73 273 PRO A N 1
ATOM 2212 C CA . PRO A 1 273 ? 8.893 -30.089 -9.649 1.00 28.73 273 PRO A CA 1
ATOM 2213 C C . PRO A 1 273 ? 8.360 -31.107 -10.662 1.00 28.73 273 PRO A C 1
ATOM 2215 O O . PRO A 1 273 ? 9.117 -31.903 -11.217 1.00 28.73 273 PRO A O 1
ATOM 2218 N N . SER A 1 274 ? 7.071 -31.001 -10.993 1.00 25.72 274 SER A N 1
ATOM 2219 C CA . SER A 1 274 ? 6.547 -31.482 -12.274 1.00 25.72 274 SER A CA 1
ATOM 2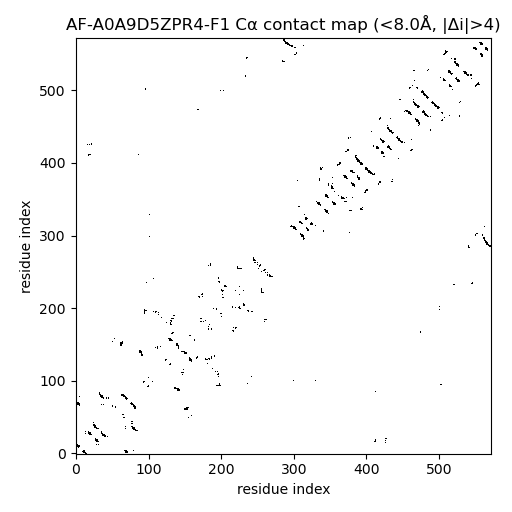220 C C . SER A 1 274 ? 6.685 -30.365 -13.303 1.00 25.72 274 SER A C 1
ATOM 2222 O O . SER A 1 274 ? 6.022 -29.332 -13.223 1.00 25.72 274 SER A O 1
ATOM 2224 N N . ALA A 1 275 ? 7.585 -30.561 -14.263 1.00 23.48 275 ALA A N 1
ATOM 2225 C CA . ALA A 1 275 ? 7.769 -29.648 -15.377 1.00 23.48 275 ALA A CA 1
ATOM 2226 C C . ALA A 1 275 ? 6.5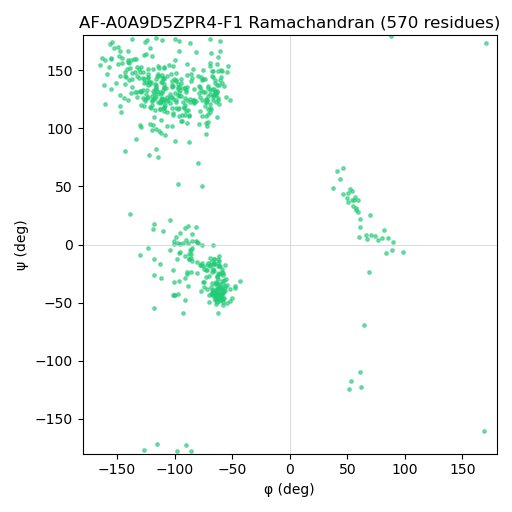48 -29.704 -16.309 1.00 23.48 275 ALA A C 1
ATOM 2228 O O . ALA A 1 275 ? 6.324 -30.708 -16.985 1.00 23.48 275 ALA A O 1
ATOM 2229 N N . VAL A 1 276 ? 5.792 -28.608 -16.393 1.00 23.73 276 VAL A N 1
ATOM 2230 C CA . VAL A 1 276 ? 4.902 -28.363 -17.531 1.00 23.73 276 VAL A CA 1
ATOM 2231 C C . VAL A 1 276 ? 5.670 -27.520 -18.538 1.00 23.73 276 VAL A C 1
ATOM 2233 O O . VAL A 1 276 ? 5.915 -26.331 -18.344 1.00 23.73 276 VAL A O 1
ATOM 2236 N N . ILE A 1 277 ? 6.075 -28.168 -19.625 1.00 24.66 277 ILE A N 1
ATOM 2237 C CA . ILE A 1 277 ? 6.597 -27.510 -20.818 1.00 24.66 277 ILE A CA 1
ATOM 2238 C C . ILE A 1 277 ? 5.420 -26.809 -21.496 1.00 24.66 277 ILE A C 1
ATOM 2240 O O . ILE A 1 277 ? 4.538 -27.467 -22.045 1.00 24.66 277 ILE A O 1
ATOM 2244 N N . ILE A 1 278 ? 5.426 -25.477 -21.510 1.00 23.77 278 ILE A N 1
ATOM 2245 C CA . ILE A 1 278 ? 4.646 -24.710 -22.482 1.00 23.77 278 ILE A CA 1
ATOM 2246 C C . ILE A 1 278 ? 5.620 -24.227 -23.549 1.00 23.77 278 ILE A C 1
ATOM 2248 O O . ILE A 1 278 ? 6.362 -23.264 -23.364 1.00 23.77 278 ILE A O 1
ATOM 2252 N N . SER A 1 279 ? 5.607 -24.905 -24.693 1.00 25.72 279 SER A N 1
ATOM 2253 C CA . SER A 1 279 ? 6.164 -24.362 -25.923 1.00 25.72 279 SER A CA 1
ATOM 2254 C C . SER A 1 279 ? 5.239 -23.252 -26.420 1.00 25.72 279 SER A C 1
ATOM 2256 O O . SER A 1 279 ? 4.189 -23.525 -27.005 1.00 25.72 279 SER A O 1
ATOM 2258 N N . LEU A 1 280 ? 5.620 -21.998 -26.204 1.00 24.22 280 LEU A N 1
ATOM 2259 C CA . LEU A 1 280 ? 5.004 -20.872 -26.895 1.00 24.22 280 LEU A CA 1
ATOM 2260 C C . LEU A 1 280 ? 5.840 -20.552 -28.131 1.00 24.22 280 LEU A C 1
ATOM 2262 O O . LEU A 1 280 ? 6.977 -20.097 -28.043 1.00 24.22 280 LEU A O 1
ATOM 2266 N N . LYS A 1 281 ? 5.254 -20.813 -29.301 1.00 24.25 281 LYS A N 1
ATOM 2267 C CA . LYS A 1 281 ? 5.693 -20.202 -30.554 1.00 24.25 281 LYS A CA 1
ATOM 2268 C C . LYS A 1 281 ? 5.469 -18.695 -30.434 1.00 24.25 281 LYS A C 1
ATOM 2270 O O . LYS A 1 281 ? 4.328 -18.243 -30.402 1.00 24.25 281 LYS A O 1
ATOM 2275 N N . ILE A 1 282 ? 6.565 -17.951 -30.345 1.00 31.83 282 ILE A N 1
ATOM 2276 C CA . ILE A 1 282 ? 6.602 -16.489 -30.369 1.00 31.83 282 ILE A CA 1
ATOM 2277 C C . ILE A 1 282 ? 6.652 -16.023 -31.823 1.00 31.83 282 ILE A C 1
ATOM 2279 O O . ILE A 1 282 ? 7.365 -16.597 -32.648 1.00 31.83 282 ILE A O 1
ATOM 2283 N N . GLY A 1 283 ? 5.935 -14.943 -32.110 1.00 45.78 283 GLY A N 1
ATOM 2284 C CA . GLY A 1 283 ? 6.268 -14.056 -33.215 1.00 45.78 283 GLY A CA 1
ATOM 2285 C C . GLY A 1 283 ? 5.607 -12.692 -33.039 1.00 45.78 283 GLY A C 1
ATOM 2286 O O . GLY A 1 283 ? 4.382 -12.643 -33.012 1.00 45.78 283 GLY A O 1
ATOM 2287 N N . THR A 1 284 ? 6.409 -11.619 -32.972 1.00 49.97 284 THR A N 1
ATOM 2288 C CA . THR A 1 284 ? 6.063 -10.209 -33.282 1.00 49.97 284 THR A CA 1
ATOM 2289 C C . THR A 1 284 ? 7.326 -9.364 -33.489 1.00 49.97 284 THR A C 1
ATOM 2291 O O . THR A 1 284 ? 8.425 -9.782 -33.147 1.00 49.97 284 THR A O 1
ATOM 2294 N N . ASN A 1 285 ? 7.172 -8.206 -34.148 1.00 62.16 285 ASN A N 1
ATOM 2295 C CA . ASN A 1 285 ? 8.260 -7.439 -34.761 1.00 62.16 285 ASN A CA 1
ATOM 2296 C C . ASN A 1 285 ? 8.121 -5.908 -34.536 1.00 62.16 285 ASN A C 1
ATOM 2298 O O . ASN A 1 285 ? 8.587 -5.153 -35.385 1.00 62.16 285 ASN A O 1
ATOM 2302 N N . TYR A 1 286 ? 7.463 -5.419 -33.466 1.00 71.19 286 TYR A N 1
ATOM 2303 C CA . TYR A 1 286 ? 7.219 -3.968 -33.284 1.00 71.19 286 TYR A CA 1
ATOM 2304 C C . TYR A 1 286 ? 8.301 -3.233 -32.493 1.00 71.19 286 TYR A C 1
ATOM 2306 O O . TYR A 1 286 ? 8.517 -2.042 -32.731 1.00 71.19 286 TYR A O 1
ATOM 2314 N N . PHE A 1 287 ? 8.992 -3.916 -31.583 1.00 81.69 287 PHE A N 1
ATOM 2315 C CA . PHE A 1 287 ? 10.064 -3.321 -30.789 1.00 81.69 287 PHE A CA 1
ATOM 2316 C C . PHE A 1 287 ? 11.436 -3.872 -31.180 1.00 81.69 287 PHE A C 1
ATOM 2318 O O . PHE A 1 287 ? 11.592 -5.044 -31.514 1.00 81.69 287 PHE A O 1
ATOM 2325 N N . ASP A 1 288 ? 12.439 -2.999 -31.162 1.00 84.38 288 ASP A N 1
ATOM 2326 C CA . ASP A 1 288 ? 13.848 -3.370 -31.146 1.00 84.38 288 ASP A CA 1
ATOM 2327 C C . ASP A 1 288 ? 14.327 -3.341 -29.690 1.00 84.38 288 ASP A C 1
ATOM 2329 O O . ASP A 1 288 ? 14.372 -2.275 -29.061 1.00 84.38 288 ASP A O 1
ATOM 2333 N N . ILE A 1 289 ? 14.602 -4.527 -29.142 1.00 89.00 289 ILE A N 1
ATOM 2334 C CA . ILE A 1 289 ? 15.063 -4.727 -27.768 1.00 89.00 289 ILE A CA 1
ATOM 2335 C C . ILE A 1 289 ? 16.531 -5.130 -27.821 1.00 89.00 289 ILE A C 1
ATOM 2337 O O . ILE A 1 289 ? 16.887 -6.168 -28.378 1.00 89.00 289 ILE A O 1
ATOM 2341 N N . LYS A 1 290 ? 17.384 -4.322 -27.193 1.00 90.69 290 LYS A N 1
ATOM 2342 C CA . LYS A 1 290 ? 18.828 -4.557 -27.135 1.00 90.69 290 LYS A CA 1
ATOM 2343 C C . LYS A 1 290 ? 19.293 -4.607 -25.689 1.00 90.69 290 LYS A C 1
ATOM 2345 O O . LYS A 1 290 ? 19.057 -3.663 -24.937 1.00 90.69 290 LYS A O 1
ATOM 2350 N N . GLU A 1 291 ? 19.981 -5.684 -25.317 1.00 94.19 291 GLU A N 1
ATOM 2351 C CA . GLU A 1 291 ? 20.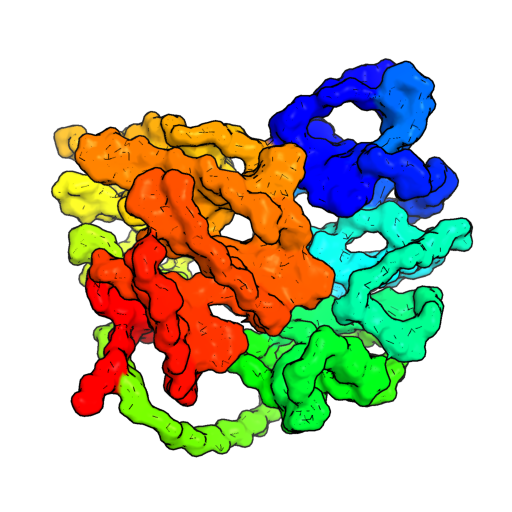670 -5.771 -24.028 1.00 94.19 291 GLU A CA 1
ATOM 2352 C C . GLU A 1 291 ? 21.820 -4.761 -23.991 1.00 94.19 291 GLU A C 1
ATOM 2354 O O . GLU A 1 291 ? 22.646 -4.693 -24.905 1.00 94.19 291 GLU A O 1
ATOM 2359 N N . LEU A 1 292 ? 21.833 -3.930 -22.954 1.00 93.25 292 LEU A N 1
ATOM 2360 C CA . LEU A 1 292 ? 22.860 -2.917 -22.732 1.00 93.25 292 LEU A CA 1
ATOM 2361 C C . LEU A 1 292 ? 23.926 -3.419 -21.769 1.00 93.25 292 LEU A C 1
ATOM 2363 O O . LEU A 1 292 ? 25.111 -3.158 -21.968 1.00 93.25 292 LEU A O 1
ATOM 2367 N N . MET A 1 293 ? 23.494 -4.090 -20.702 1.00 93.75 293 MET A N 1
ATOM 2368 C CA . MET A 1 293 ? 24.375 -4.539 -19.636 1.00 93.75 293 MET A CA 1
ATOM 2369 C C . MET A 1 293 ? 23.745 -5.679 -18.850 1.00 93.75 293 MET A C 1
ATOM 2371 O O . MET A 1 293 ? 22.537 -5.686 -18.616 1.00 93.75 293 MET A O 1
ATOM 2375 N N . LYS A 1 294 ? 24.599 -6.586 -18.383 1.00 94.88 294 LYS A N 1
ATOM 2376 C CA . LYS A 1 294 ? 24.261 -7.647 -17.444 1.00 94.88 294 LYS A CA 1
ATOM 2377 C C . LYS A 1 294 ? 25.039 -7.447 -16.148 1.00 94.88 294 LYS A C 1
ATOM 2379 O O . LYS A 1 294 ? 26.225 -7.120 -16.190 1.00 94.88 294 LYS A O 1
ATOM 2384 N N . TYR A 1 295 ? 24.365 -7.627 -15.022 1.00 94.44 295 TYR A N 1
ATOM 2385 C CA . TYR A 1 295 ? 24.917 -7.453 -13.685 1.00 94.44 295 TYR A CA 1
ATOM 2386 C C . TYR A 1 295 ? 25.047 -8.795 -12.958 1.00 94.44 295 TYR A C 1
ATOM 2388 O O . TYR A 1 295 ? 24.691 -9.849 -13.479 1.00 94.44 295 TYR A O 1
ATOM 2396 N N . ASP A 1 296 ? 25.622 -8.756 -11.758 1.00 90.56 296 ASP A N 1
ATOM 2397 C CA . ASP A 1 296 ? 25.930 -9.932 -10.943 1.00 90.56 296 ASP A CA 1
ATOM 2398 C C . ASP A 1 296 ? 24.711 -10.533 -10.225 1.00 90.56 296 ASP A C 1
ATOM 2400 O O . ASP A 1 296 ? 24.764 -11.672 -9.760 1.00 90.56 296 ASP A O 1
ATOM 2404 N N . ASP A 1 297 ? 23.631 -9.763 -10.102 1.00 93.00 297 ASP A N 1
ATOM 2405 C CA . ASP A 1 297 ? 22.396 -10.158 -9.431 1.00 93.00 297 ASP A CA 1
ATOM 2406 C C . ASP A 1 297 ? 21.201 -9.363 -9.983 1.00 93.00 297 ASP A C 1
ATOM 2408 O O . ASP A 1 297 ? 21.360 -8.428 -10.771 1.00 93.00 297 ASP A O 1
ATOM 2412 N N . GLU A 1 298 ? 19.995 -9.712 -9.537 1.00 91.56 298 GLU A N 1
ATOM 2413 C CA . GLU A 1 298 ? 18.748 -9.054 -9.911 1.00 91.56 298 GLU A CA 1
ATOM 2414 C C . GLU A 1 298 ? 18.802 -7.547 -9.622 1.00 91.56 298 GLU A C 1
ATOM 2416 O O . GLU A 1 298 ? 19.085 -7.113 -8.499 1.00 91.56 298 GLU A O 1
ATOM 2421 N N . ILE A 1 299 ? 18.500 -6.751 -10.649 1.00 94.62 299 ILE A N 1
ATOM 2422 C CA . ILE A 1 299 ? 18.414 -5.297 -10.592 1.00 94.62 299 ILE A CA 1
ATOM 2423 C C . ILE A 1 299 ? 17.152 -4.914 -9.810 1.00 94.62 299 ILE A C 1
ATOM 2425 O O . ILE A 1 299 ? 16.037 -5.299 -10.155 1.00 94.62 299 ILE A O 1
ATOM 2429 N N . LEU A 1 300 ? 17.335 -4.115 -8.761 1.00 91.94 300 LEU A N 1
ATOM 2430 C CA . LEU A 1 300 ? 16.264 -3.523 -7.961 1.00 91.94 300 LEU A CA 1
ATOM 2431 C C . LEU A 1 300 ? 15.805 -2.181 -8.531 1.00 91.94 300 LEU A C 1
ATOM 2433 O O . LEU A 1 300 ? 14.624 -1.854 -8.450 1.00 91.94 300 LEU A O 1
ATOM 2437 N N . TYR A 1 301 ? 16.736 -1.397 -9.079 1.00 93.31 301 TYR A N 1
ATOM 2438 C CA . TYR A 1 301 ? 16.429 -0.241 -9.912 1.00 93.31 301 TYR A CA 1
ATOM 2439 C C . TYR A 1 301 ? 17.623 0.167 -10.773 1.00 93.31 301 TYR A C 1
ATOM 2441 O O . TYR A 1 301 ? 18.784 -0.078 -10.437 1.00 93.31 301 TYR A O 1
ATOM 2449 N N . HIS A 1 302 ? 17.314 0.897 -11.840 1.00 94.56 302 HIS A N 1
ATOM 2450 C CA . HIS A 1 302 ? 18.270 1.662 -12.624 1.00 94.56 302 HIS A CA 1
ATOM 2451 C C . HIS A 1 302 ? 17.753 3.094 -12.783 1.00 94.56 302 HIS A C 1
ATOM 2453 O O . HIS A 1 302 ? 16.586 3.293 -13.133 1.00 94.56 302 HIS A O 1
ATOM 2459 N N . LYS A 1 303 ? 18.600 4.090 -12.517 1.00 92.25 303 LYS A N 1
ATOM 2460 C CA . LYS A 1 303 ? 18.278 5.508 -12.717 1.00 92.25 303 LYS A CA 1
ATOM 2461 C C . LYS A 1 303 ? 19.449 6.250 -13.347 1.00 92.25 303 LYS A C 1
ATOM 2463 O O . LYS A 1 303 ? 20.603 5.949 -13.053 1.00 92.25 303 LYS A O 1
ATOM 2468 N N . SER A 1 304 ? 19.132 7.250 -14.160 1.00 89.31 304 SER A N 1
ATOM 2469 C CA . SER A 1 304 ? 20.093 8.217 -14.679 1.00 89.31 304 SER A CA 1
ATOM 2470 C C . SER A 1 304 ? 19.717 9.604 -14.191 1.00 89.31 304 SER A C 1
ATOM 2472 O O . SER A 1 304 ? 18.571 10.019 -14.334 1.00 89.31 304 SER A O 1
ATOM 2474 N N . GLU A 1 305 ? 20.684 10.319 -13.636 1.00 82.75 305 GLU A N 1
ATOM 2475 C CA . GLU A 1 305 ? 20.491 11.638 -13.052 1.00 82.75 305 GLU A CA 1
ATOM 2476 C C . GLU A 1 305 ? 21.730 12.486 -13.327 1.00 82.75 305 GLU A C 1
ATOM 2478 O O . GLU A 1 305 ? 22.847 12.060 -13.039 1.00 82.75 305 GLU A O 1
ATOM 2483 N N . MET A 1 306 ? 21.553 13.669 -13.921 1.00 81.19 306 MET A N 1
ATOM 2484 C CA . MET A 1 306 ? 22.657 14.598 -14.226 1.00 81.19 306 MET A CA 1
ATOM 2485 C C . MET A 1 306 ? 23.842 13.940 -14.976 1.00 81.19 306 MET A C 1
ATOM 2487 O O . MET A 1 306 ? 25.007 14.234 -14.718 1.00 81.19 306 MET A O 1
ATOM 2491 N N . GLY A 1 307 ? 23.555 13.004 -15.891 1.00 84.00 307 GLY A N 1
ATOM 2492 C CA . GLY A 1 307 ? 24.571 12.268 -16.659 1.00 84.00 307 GLY A CA 1
ATOM 2493 C C . GLY A 1 307 ? 25.329 11.188 -15.872 1.00 84.00 307 GLY A C 1
ATOM 2494 O O . GLY A 1 307 ? 26.294 10.621 -16.385 1.00 84.00 307 GLY A O 1
ATOM 2495 N N . LYS A 1 308 ? 24.918 10.896 -14.633 1.00 89.50 308 LYS A N 1
ATOM 2496 C CA . LYS A 1 308 ? 25.395 9.762 -13.836 1.00 89.50 308 LYS A CA 1
ATOM 2497 C C . LYS A 1 308 ? 24.359 8.649 -13.843 1.00 89.50 308 LYS A C 1
ATOM 2499 O O . LYS A 1 308 ? 23.174 8.909 -13.646 1.00 89.50 308 LYS A O 1
ATOM 2504 N N . THR A 1 309 ? 24.802 7.409 -14.003 1.00 93.50 309 THR A N 1
ATOM 2505 C CA . THR A 1 309 ? 23.933 6.234 -13.885 1.00 93.50 309 THR A CA 1
ATOM 2506 C C . THR A 1 309 ? 24.144 5.549 -12.544 1.00 93.50 309 THR A C 1
ATOM 2508 O O . THR A 1 309 ? 25.268 5.445 -12.049 1.00 93.50 309 THR A O 1
ATOM 2511 N N . VAL A 1 310 ? 23.051 5.083 -11.945 1.00 95.44 310 VAL A N 1
ATOM 2512 C CA . VAL A 1 310 ? 23.063 4.246 -10.746 1.00 95.44 310 VAL A CA 1
ATOM 2513 C C . VAL A 1 310 ? 22.249 2.995 -11.026 1.00 95.44 310 VAL A C 1
ATOM 2515 O O . VAL A 1 310 ? 21.043 3.086 -11.269 1.00 95.44 310 VAL A O 1
ATOM 2518 N N . THR A 1 311 ? 22.896 1.837 -10.940 1.00 96.31 311 THR A N 1
ATOM 2519 C CA . THR A 1 311 ? 22.224 0.534 -10.940 1.00 96.31 311 THR A CA 1
ATOM 2520 C C . THR A 1 311 ? 22.395 -0.103 -9.576 1.00 96.31 311 THR A C 1
ATOM 2522 O O . THR A 1 311 ? 23.518 -0.315 -9.129 1.00 96.31 311 THR A O 1
ATOM 2525 N N . LYS A 1 312 ? 21.289 -0.432 -8.916 1.00 95.25 312 LYS A N 1
ATOM 2526 C CA . LYS A 1 312 ? 21.301 -1.190 -7.666 1.00 95.25 312 LYS A CA 1
ATOM 2527 C C . LYS A 1 312 ? 20.834 -2.605 -7.948 1.00 95.25 312 LYS A C 1
ATOM 2529 O O . LYS A 1 312 ? 19.731 -2.785 -8.458 1.00 95.25 312 LYS A O 1
ATOM 2534 N N . THR A 1 313 ? 21.647 -3.588 -7.589 1.00 94.62 313 THR A N 1
ATOM 2535 C CA . THR A 1 313 ? 21.267 -5.002 -7.552 1.00 94.62 313 THR A CA 1
ATOM 2536 C C . THR A 1 313 ? 20.946 -5.414 -6.117 1.00 94.62 313 THR A C 1
ATOM 2538 O O . THR A 1 313 ? 21.092 -4.624 -5.179 1.00 94.62 313 THR A O 1
ATOM 2541 N N . LYS A 1 314 ? 20.511 -6.659 -5.909 1.00 89.81 314 LYS A N 1
ATOM 2542 C CA . LYS A 1 314 ? 20.347 -7.220 -4.557 1.00 89.81 314 LYS A CA 1
ATOM 2543 C C . LYS A 1 314 ? 21.635 -7.208 -3.729 1.00 89.81 314 LYS A C 1
ATOM 2545 O O . LYS A 1 314 ? 21.555 -7.172 -2.504 1.00 89.81 314 LYS A O 1
ATOM 2550 N N . LYS A 1 315 ? 22.800 -7.241 -4.383 1.00 91.06 315 LYS A N 1
ATOM 2551 C CA . LYS A 1 315 ? 24.107 -7.386 -3.728 1.00 91.06 315 LYS A CA 1
ATOM 2552 C C . LYS A 1 315 ? 24.992 -6.155 -3.805 1.00 91.06 315 LYS A C 1
ATOM 2554 O O . LYS A 1 315 ? 25.825 -5.989 -2.923 1.00 91.06 315 LYS A O 1
ATOM 2559 N N . LYS A 1 316 ? 24.861 -5.332 -4.849 1.00 94.69 316 LYS A N 1
ATOM 2560 C CA . LYS A 1 316 ? 25.811 -4.258 -5.163 1.00 94.69 316 LYS A CA 1
ATOM 2561 C C . LYS A 1 316 ? 25.123 -2.992 -5.655 1.00 94.69 316 LYS A C 1
ATOM 2563 O O . LYS A 1 316 ? 24.002 -3.018 -6.159 1.00 94.69 316 LYS A O 1
ATOM 2568 N N . ILE A 1 317 ? 25.825 -1.869 -5.540 1.00 95.12 317 ILE A N 1
ATOM 2569 C CA . ILE A 1 317 ? 25.458 -0.606 -6.185 1.00 95.12 317 ILE A CA 1
ATOM 2570 C C . ILE A 1 317 ? 26.558 -0.252 -7.177 1.00 95.12 317 ILE A C 1
ATOM 2572 O O . ILE A 1 317 ? 27.729 -0.232 -6.819 1.00 95.12 317 ILE A O 1
ATOM 2576 N N . PHE A 1 318 ? 26.179 0.056 -8.411 1.00 95.44 318 PHE A N 1
ATOM 2577 C CA . PHE A 1 318 ? 27.074 0.499 -9.470 1.00 95.44 318 PHE A CA 1
ATOM 2578 C C . PHE A 1 318 ? 26.794 1.964 -9.792 1.00 95.44 318 PHE A C 1
ATOM 2580 O O . PHE A 1 318 ? 25.657 2.318 -10.098 1.00 95.44 318 PHE A O 1
ATOM 2587 N N . ILE A 1 319 ? 27.824 2.805 -9.756 1.00 94.56 319 ILE A N 1
ATOM 2588 C CA . ILE A 1 319 ? 27.778 4.215 -10.152 1.00 94.56 319 ILE A CA 1
ATOM 2589 C C . ILE A 1 319 ? 28.626 4.361 -11.411 1.00 94.56 319 ILE A C 1
ATOM 2591 O O . ILE A 1 319 ? 29.826 4.098 -11.378 1.00 94.56 319 ILE A O 1
ATOM 2595 N N . ASN A 1 320 ? 28.018 4.751 -12.534 1.00 92.38 320 ASN A N 1
ATOM 2596 C CA . ASN A 1 320 ? 28.670 4.747 -13.850 1.00 92.38 320 ASN A CA 1
ATOM 2597 C C . ASN A 1 320 ? 29.353 3.402 -14.166 1.00 92.38 320 ASN A C 1
ATOM 2599 O O . ASN A 1 320 ? 30.457 3.369 -14.700 1.00 92.38 320 ASN A O 1
ATOM 2603 N N . ASN A 1 321 ? 28.699 2.295 -13.801 1.00 88.38 321 ASN A N 1
ATOM 2604 C CA . ASN A 1 321 ? 29.197 0.918 -13.939 1.00 88.38 321 ASN A CA 1
ATOM 2605 C C . ASN A 1 321 ? 30.419 0.561 -13.074 1.00 88.38 321 ASN A C 1
ATOM 2607 O O . ASN A 1 321 ? 30.951 -0.538 -13.201 1.00 88.38 321 ASN A O 1
ATOM 2611 N N . HIS A 1 322 ? 30.830 1.436 -12.156 1.00 91.81 322 HIS A N 1
ATOM 2612 C CA . HIS A 1 322 ? 31.822 1.120 -11.133 1.00 91.81 322 HIS A CA 1
ATOM 2613 C C . HIS A 1 322 ? 31.130 0.724 -9.832 1.00 91.81 322 HIS A C 1
ATOM 2615 O O . HIS A 1 322 ? 30.234 1.422 -9.361 1.00 91.81 322 HIS A O 1
ATOM 2621 N N . GLU A 1 323 ? 31.541 -0.398 -9.251 1.00 92.75 323 GLU A N 1
ATOM 2622 C CA . GLU A 1 323 ? 31.005 -0.888 -7.983 1.00 92.75 323 GLU A CA 1
ATOM 2623 C C . GLU A 1 323 ? 31.335 0.070 -6.828 1.00 92.75 323 GLU A C 1
ATOM 2625 O O . GLU A 1 323 ? 32.477 0.497 -6.655 1.00 92.75 323 GLU A O 1
ATOM 2630 N N . ALA A 1 324 ? 30.323 0.390 -6.026 1.00 89.44 324 ALA A N 1
ATOM 2631 C CA . ALA A 1 324 ? 30.463 1.043 -4.736 1.00 89.44 324 ALA A CA 1
ATOM 2632 C C . ALA A 1 324 ? 30.454 -0.025 -3.634 1.00 89.44 324 ALA A C 1
ATOM 2634 O O . ALA A 1 324 ? 29.451 -0.715 -3.441 1.00 89.44 324 ALA A O 1
ATOM 2635 N N . SER A 1 325 ? 31.557 -0.142 -2.895 1.00 83.69 325 SER A N 1
ATOM 2636 C CA . SER A 1 325 ? 31.676 -1.074 -1.771 1.00 83.69 325 SER A CA 1
ATOM 2637 C C . SER A 1 325 ? 30.850 -0.589 -0.579 1.00 83.69 325 SER A C 1
ATOM 2639 O O . SER A 1 325 ? 31.183 0.422 0.040 1.00 83.69 325 SER A O 1
ATOM 2641 N N . LEU A 1 326 ? 29.766 -1.298 -0.262 1.00 86.38 326 LEU A N 1
ATOM 2642 C CA . LEU A 1 326 ? 28.826 -0.953 0.807 1.00 86.38 326 LEU A CA 1
ATOM 2643 C C . LEU A 1 326 ? 28.395 -2.213 1.561 1.00 86.38 326 LEU A C 1
ATOM 2645 O O . LEU A 1 326 ? 28.149 -3.245 0.947 1.00 86.38 326 LEU A O 1
ATOM 2649 N N . GLU A 1 327 ? 28.249 -2.110 2.882 1.00 81.75 327 GLU A N 1
ATOM 2650 C CA . GLU A 1 327 ? 27.814 -3.234 3.725 1.00 81.75 327 GLU A CA 1
ATOM 2651 C C . GLU A 1 327 ? 26.300 -3.499 3.628 1.00 81.75 327 GLU A C 1
ATOM 2653 O O . GLU A 1 327 ? 25.868 -4.646 3.569 1.00 81.75 327 GLU A O 1
ATOM 2658 N N . ASP A 1 328 ? 25.479 -2.444 3.585 1.00 86.50 328 ASP A N 1
ATOM 2659 C CA . ASP A 1 328 ? 24.009 -2.530 3.593 1.00 86.50 328 ASP A CA 1
ATOM 2660 C C . ASP A 1 328 ? 23.424 -2.031 2.269 1.00 86.50 328 ASP A C 1
ATOM 2662 O O . ASP A 1 328 ? 22.912 -0.913 2.160 1.00 86.50 328 ASP A O 1
ATOM 2666 N N . VAL A 1 329 ? 23.539 -2.849 1.224 1.00 88.38 329 VAL A N 1
ATOM 2667 C CA . VAL A 1 329 ? 23.082 -2.470 -0.119 1.00 88.38 329 VAL A CA 1
ATOM 2668 C C . VAL A 1 329 ? 21.570 -2.281 -0.178 1.00 88.38 329 VAL A C 1
ATOM 2670 O O . VAL A 1 329 ? 21.103 -1.267 -0.699 1.00 88.38 329 VAL A O 1
ATOM 2673 N N . LEU A 1 330 ? 20.791 -3.210 0.383 1.00 86.12 330 LEU A N 1
ATOM 2674 C CA . LEU A 1 330 ? 19.332 -3.226 0.232 1.00 86.12 330 LEU A CA 1
ATOM 2675 C C . LEU A 1 330 ? 18.663 -1.954 0.767 1.00 86.12 330 LEU A C 1
ATOM 2677 O O . LEU A 1 330 ? 17.747 -1.444 0.119 1.00 86.12 330 LEU A O 1
ATOM 2681 N N . ASN A 1 331 ? 19.160 -1.369 1.859 1.00 86.94 331 ASN A N 1
ATOM 2682 C CA . ASN A 1 331 ? 18.551 -0.176 2.460 1.00 86.94 331 ASN A CA 1
ATOM 2683 C C . ASN A 1 331 ? 19.186 1.152 2.020 1.00 86.94 331 ASN A C 1
ATOM 2685 O O . ASN A 1 331 ? 18.659 2.227 2.345 1.00 86.94 331 ASN A O 1
ATOM 2689 N N . THR A 1 332 ? 20.287 1.097 1.266 1.00 92.31 332 THR A N 1
ATOM 2690 C CA . THR A 1 332 ? 21.038 2.281 0.837 1.00 92.31 332 THR A CA 1
ATOM 2691 C C . THR A 1 332 ? 20.537 2.826 -0.495 1.00 92.31 332 THR A C 1
ATOM 2693 O O . THR A 1 332 ? 20.352 2.092 -1.463 1.00 92.31 332 THR A O 1
ATOM 2696 N N . GLU A 1 333 ? 20.338 4.138 -0.548 1.00 93.62 333 GLU A N 1
ATOM 2697 C CA . GLU A 1 333 ? 20.040 4.894 -1.761 1.00 93.62 333 GLU A CA 1
ATOM 2698 C C . GLU A 1 333 ? 21.173 5.866 -2.089 1.00 93.62 333 GLU A C 1
ATOM 2700 O O . GLU A 1 333 ? 21.888 6.309 -1.192 1.00 93.62 333 GLU A O 1
ATOM 2705 N N . VAL A 1 334 ? 21.320 6.208 -3.372 1.00 94.06 334 VAL A N 1
ATOM 2706 C CA . VAL A 1 334 ? 22.374 7.113 -3.863 1.00 94.06 334 VAL A CA 1
ATOM 2707 C C . VAL A 1 334 ? 21.786 8.456 -4.286 1.00 94.06 334 VAL A C 1
ATOM 2709 O O . VAL A 1 334 ? 20.778 8.505 -4.995 1.00 94.06 334 VAL A O 1
ATOM 2712 N N . LEU A 1 335 ? 22.449 9.532 -3.887 1.00 92.75 335 LEU A N 1
ATOM 2713 C CA . LEU A 1 335 ? 22.229 10.917 -4.292 1.00 92.75 335 LEU A CA 1
ATOM 2714 C C . LEU A 1 335 ? 23.543 11.479 -4.839 1.00 92.75 335 LEU A C 1
ATOM 2716 O O . LEU A 1 335 ? 24.614 10.932 -4.580 1.00 92.75 335 LEU A O 1
ATOM 2720 N N . PHE A 1 336 ? 23.474 12.598 -5.544 1.00 91.25 336 PHE A N 1
ATOM 2721 C CA . PHE A 1 336 ? 24.645 13.332 -6.008 1.00 91.25 336 PHE A CA 1
ATOM 2722 C C . PHE A 1 336 ? 24.612 14.772 -5.499 1.00 91.25 336 PHE A C 1
ATOM 2724 O O . PHE A 1 336 ? 23.550 15.387 -5.423 1.00 91.25 336 PHE A O 1
ATOM 2731 N N . THR A 1 337 ? 25.763 15.338 -5.152 1.00 89.62 337 THR A N 1
ATOM 2732 C CA . THR A 1 337 ? 25.855 16.773 -4.850 1.00 89.62 337 THR A CA 1
ATOM 2733 C C . THR A 1 337 ? 25.607 17.606 -6.108 1.00 89.62 337 THR A C 1
ATOM 2735 O O . THR A 1 337 ? 25.939 17.190 -7.214 1.00 89.62 337 THR A O 1
ATOM 2738 N N . SER A 1 338 ? 25.041 18.805 -5.968 1.00 80.56 338 SER A N 1
ATOM 2739 C CA . SER A 1 338 ? 24.660 19.623 -7.130 1.00 80.56 338 SER A CA 1
ATOM 2740 C C . SER A 1 338 ? 25.836 20.253 -7.887 1.00 80.56 338 SER A C 1
ATOM 2742 O O . SER A 1 338 ? 25.668 20.613 -9.047 1.00 80.56 338 SER A O 1
ATOM 2744 N N . GLN A 1 339 ? 27.005 20.413 -7.254 1.00 84.12 339 GLN A N 1
ATOM 2745 C CA . GLN A 1 339 ? 28.159 21.093 -7.860 1.00 84.12 339 GLN A CA 1
ATOM 2746 C C . GLN A 1 339 ? 29.107 20.118 -8.561 1.00 84.12 339 GLN A C 1
ATOM 2748 O O . GLN A 1 339 ? 29.354 20.255 -9.755 1.00 84.12 339 GLN A O 1
ATOM 2753 N N . SER A 1 340 ? 29.645 19.136 -7.832 1.00 86.94 340 SER A N 1
ATOM 2754 C CA . SER A 1 340 ? 30.627 18.188 -8.377 1.00 86.94 340 SER A CA 1
ATOM 2755 C C . SER A 1 340 ? 30.040 16.828 -8.762 1.00 86.94 340 SER A C 1
ATOM 2757 O O . SER A 1 340 ? 30.779 15.960 -9.230 1.00 86.94 340 SER A O 1
ATOM 2759 N N . LEU A 1 341 ? 28.725 16.628 -8.586 1.00 88.88 341 LEU A N 1
ATOM 2760 C CA . LEU A 1 341 ? 28.054 15.337 -8.783 1.00 88.88 341 LEU A CA 1
ATOM 2761 C C . LEU A 1 341 ? 28.715 14.218 -7.965 1.00 88.88 341 LEU A C 1
ATOM 2763 O O . LEU A 1 341 ? 28.866 13.084 -8.427 1.00 88.88 341 LEU A O 1
ATOM 2767 N N . TYR A 1 342 ? 29.147 14.555 -6.749 1.00 90.38 342 TYR A N 1
ATOM 2768 C CA . TYR A 1 342 ? 29.800 13.631 -5.836 1.00 90.38 342 TYR A CA 1
ATOM 2769 C C . TYR A 1 342 ? 28.758 12.707 -5.192 1.00 90.38 342 TYR A C 1
ATOM 2771 O O . TYR A 1 342 ? 27.727 13.205 -4.730 1.00 90.38 342 TYR A O 1
ATOM 2779 N N . PRO A 1 343 ? 28.986 11.382 -5.150 1.00 92.56 343 PRO A N 1
ATOM 2780 C CA . PRO A 1 343 ? 28.001 10.447 -4.629 1.00 92.56 343 PRO A CA 1
ATOM 2781 C C . PRO A 1 343 ? 27.860 10.554 -3.109 1.00 92.56 343 PRO A C 1
ATOM 2783 O O . PRO A 1 343 ? 28.841 10.579 -2.363 1.00 92.56 343 PRO A O 1
ATOM 2786 N N . VAL A 1 344 ? 26.611 10.567 -2.659 1.00 94.38 344 VAL A N 1
ATOM 2787 C CA . VAL A 1 344 ? 26.201 10.544 -1.257 1.00 94.38 344 VAL A CA 1
ATOM 2788 C C . VAL A 1 344 ? 25.224 9.399 -1.053 1.00 94.38 344 VAL A C 1
ATOM 2790 O O . VAL A 1 344 ? 24.350 9.156 -1.882 1.00 94.38 344 VAL A O 1
ATOM 2793 N N . PHE A 1 345 ? 25.369 8.698 0.060 1.00 95.25 345 PHE A N 1
ATOM 2794 C CA . PHE A 1 345 ? 24.583 7.524 0.393 1.00 95.25 345 PHE A CA 1
ATOM 2795 C C . PHE A 1 345 ? 23.624 7.836 1.537 1.00 95.25 345 PHE A C 1
ATOM 2797 O O . PHE A 1 345 ? 23.972 8.581 2.454 1.00 95.25 345 PHE A O 1
ATOM 2804 N N . VAL A 1 346 ? 22.414 7.277 1.474 1.00 95.25 346 VAL A N 1
ATOM 2805 C CA . VAL A 1 346 ? 21.398 7.441 2.519 1.00 95.25 346 VAL A CA 1
ATOM 2806 C C . VAL A 1 346 ? 20.659 6.143 2.832 1.00 95.25 346 VAL A C 1
ATOM 2808 O O . VAL A 1 346 ? 20.097 5.485 1.952 1.00 95.25 346 VAL A O 1
ATOM 2811 N N . ASN A 1 347 ? 20.567 5.808 4.115 1.00 92.81 347 ASN A N 1
ATOM 2812 C CA . ASN A 1 347 ? 19.728 4.732 4.640 1.00 92.81 347 ASN A CA 1
ATOM 2813 C C . ASN A 1 347 ? 18.826 5.268 5.764 1.00 92.81 347 ASN A C 1
ATOM 2815 O O . ASN A 1 347 ? 19.056 6.361 6.273 1.00 92.81 347 ASN A O 1
ATOM 2819 N N . ILE A 1 348 ? 17.768 4.527 6.105 1.00 88.31 348 ILE A N 1
ATOM 2820 C CA . ILE A 1 348 ? 17.001 4.779 7.331 1.00 88.31 348 ILE A CA 1
ATOM 2821 C C . ILE A 1 348 ? 17.356 3.667 8.308 1.00 88.31 348 ILE A C 1
ATOM 2823 O O . ILE A 1 348 ? 17.177 2.493 7.987 1.00 88.31 348 ILE A O 1
ATOM 2827 N N . LYS A 1 349 ? 17.841 4.043 9.490 1.00 85.69 349 LYS A N 1
ATOM 2828 C CA . LYS A 1 349 ? 18.103 3.145 10.617 1.00 85.69 349 LYS A CA 1
ATOM 2829 C C . LYS A 1 349 ? 17.555 3.788 11.886 1.00 85.69 349 LYS A C 1
ATOM 2831 O O . LYS A 1 349 ? 17.795 4.969 12.131 1.00 85.69 349 LYS A O 1
ATOM 2836 N N . GLU A 1 350 ? 16.800 3.018 12.669 1.00 82.94 350 GLU A N 1
ATOM 2837 C CA . GLU A 1 350 ? 16.273 3.445 13.979 1.00 82.94 350 GLU A CA 1
ATOM 2838 C C . GLU A 1 350 ? 15.506 4.784 13.933 1.00 82.94 350 GLU A C 1
ATOM 2840 O O . GLU A 1 350 ? 15.763 5.683 14.727 1.00 82.94 350 GLU A O 1
ATOM 2845 N N . ASN A 1 351 ? 14.586 4.947 12.973 1.00 86.69 351 ASN A N 1
ATOM 2846 C CA . ASN A 1 351 ? 13.836 6.197 12.752 1.00 86.69 351 ASN A CA 1
ATOM 2847 C C . ASN A 1 351 ? 14.725 7.430 12.495 1.00 86.69 351 ASN A C 1
ATOM 2849 O O . ASN A 1 351 ? 14.362 8.564 12.817 1.00 86.69 351 ASN A O 1
ATOM 2853 N N . SER A 1 352 ? 15.901 7.224 11.903 1.00 92.31 352 SER A N 1
ATOM 2854 C CA . SER A 1 352 ? 16.771 8.304 11.453 1.00 92.31 352 SER A CA 1
ATOM 2855 C C . SER A 1 352 ? 17.357 8.012 10.078 1.00 92.31 352 SER A C 1
ATOM 2857 O O . SER A 1 352 ? 17.817 6.901 9.807 1.00 92.31 352 SER A O 1
ATOM 2859 N N . ALA A 1 353 ? 17.353 9.013 9.205 1.00 94.19 353 ALA A N 1
ATOM 2860 C CA . ALA A 1 353 ? 18.143 9.006 7.991 1.00 94.19 353 ALA A CA 1
ATOM 2861 C C . ALA A 1 353 ? 19.608 9.214 8.370 1.00 94.19 353 ALA A C 1
ATOM 2863 O O . ALA A 1 353 ? 19.944 10.226 8.990 1.00 94.19 353 ALA A O 1
ATOM 2864 N N . GLN A 1 354 ? 20.468 8.271 7.992 1.00 95.12 354 GLN A N 1
ATOM 2865 C CA . GLN A 1 354 ? 21.916 8.439 8.067 1.00 95.12 354 GLN A CA 1
ATOM 2866 C C . GLN A 1 354 ? 22.431 8.739 6.665 1.00 95.12 354 GLN A C 1
ATOM 2868 O O . GLN A 1 354 ? 22.125 8.012 5.720 1.00 95.12 354 GLN A O 1
ATOM 2873 N N . ILE A 1 355 ? 23.188 9.822 6.536 1.00 95.38 355 ILE A N 1
ATOM 2874 C CA . ILE A 1 355 ? 23.702 10.343 5.274 1.00 95.38 355 ILE A CA 1
ATOM 2875 C C . ILE A 1 355 ? 25.224 10.345 5.350 1.00 95.38 355 ILE A C 1
ATOM 2877 O O . ILE A 1 355 ? 25.803 11.007 6.207 1.00 95.38 355 ILE A O 1
ATOM 2881 N N . TRP A 1 356 ? 25.892 9.629 4.454 1.00 94.38 356 TRP A N 1
ATOM 2882 C CA . TRP A 1 356 ? 27.351 9.534 4.476 1.00 94.38 356 TRP A CA 1
ATOM 2883 C C . TRP A 1 356 ? 27.945 9.573 3.075 1.00 94.38 356 TRP A C 1
ATOM 2885 O O . TRP A 1 356 ? 27.258 9.427 2.064 1.00 94.38 356 TRP A O 1
ATOM 2895 N N . SER A 1 357 ? 29.256 9.776 3.021 1.00 91.19 357 SER A N 1
ATOM 2896 C CA . SER A 1 357 ? 30.031 9.598 1.803 1.00 91.19 357 SER A CA 1
ATOM 2897 C C . SER A 1 357 ? 31.354 8.892 2.115 1.00 91.19 357 SER A C 1
ATOM 2899 O O . SER A 1 357 ? 31.779 8.927 3.270 1.00 91.19 357 SER A O 1
ATOM 2901 N N . PRO A 1 358 ? 32.013 8.251 1.132 1.00 84.75 358 PRO A N 1
ATOM 2902 C CA . PRO A 1 358 ? 33.206 7.449 1.398 1.00 84.75 358 PRO A CA 1
ATOM 2903 C C . PRO A 1 358 ? 34.410 8.285 1.840 1.00 84.75 358 PRO A C 1
ATOM 2905 O O . PRO A 1 358 ? 35.141 7.870 2.731 1.00 84.75 358 PRO A O 1
ATOM 2908 N N . ASN A 1 359 ? 34.608 9.467 1.237 1.00 85.56 359 ASN A N 1
ATOM 2909 C CA . ASN A 1 359 ? 35.842 10.247 1.420 1.00 85.56 359 ASN A CA 1
ATOM 2910 C C . ASN A 1 359 ? 35.615 11.674 1.945 1.00 85.56 359 ASN A C 1
ATOM 2912 O O . ASN A 1 359 ? 36.587 12.398 2.149 1.00 85.56 359 ASN A O 1
ATOM 2916 N N . LYS A 1 360 ? 34.364 12.115 2.131 1.00 88.44 360 LYS A N 1
ATOM 2917 C CA . LYS A 1 360 ? 34.047 13.444 2.678 1.00 88.44 360 LYS A CA 1
ATOM 2918 C C . LYS A 1 360 ? 33.149 13.325 3.908 1.00 88.44 360 LYS A C 1
ATOM 2920 O O . LYS A 1 360 ? 32.123 12.643 3.886 1.00 88.44 360 LYS A O 1
ATOM 2925 N N . GLU A 1 361 ? 33.501 14.048 4.965 1.00 90.19 361 GLU A N 1
ATOM 2926 C CA . GLU A 1 361 ? 32.624 14.206 6.123 1.00 90.19 361 GLU A CA 1
ATOM 2927 C C . GLU A 1 361 ? 31.366 14.996 5.726 1.00 90.19 361 GLU A C 1
ATOM 2929 O O . GLU A 1 361 ? 31.450 16.036 5.057 1.00 90.19 361 GLU A O 1
ATOM 2934 N N . ILE A 1 362 ? 30.201 14.500 6.154 1.00 92.88 362 ILE A N 1
ATOM 2935 C CA . ILE A 1 362 ? 28.916 15.184 6.007 1.00 92.88 362 ILE A CA 1
ATOM 2936 C C . ILE A 1 362 ? 28.480 15.710 7.373 1.00 92.88 362 ILE A C 1
ATOM 2938 O O . ILE A 1 362 ? 28.160 14.936 8.275 1.00 92.88 362 ILE A O 1
ATOM 2942 N N . LYS A 1 363 ? 28.421 17.035 7.518 1.00 92.56 363 LYS A N 1
ATOM 2943 C CA . LYS A 1 363 ? 27.860 17.682 8.710 1.00 92.56 363 LYS A CA 1
ATOM 2944 C C . LYS A 1 363 ? 26.336 17.565 8.710 1.00 92.56 363 LYS A C 1
ATOM 2946 O O . LYS A 1 363 ? 25.709 17.713 7.659 1.00 92.56 363 LYS A O 1
ATOM 2951 N N . TYR A 1 364 ? 25.760 17.355 9.898 1.00 91.44 364 TYR A N 1
ATOM 2952 C CA . TYR A 1 364 ? 24.322 17.112 10.112 1.00 91.44 364 TYR A CA 1
ATOM 2953 C C . TYR A 1 364 ? 23.800 15.876 9.359 1.00 91.44 364 TYR A C 1
ATOM 2955 O O . TYR A 1 364 ? 22.699 15.861 8.819 1.00 91.44 364 TYR A O 1
ATOM 2963 N N . SER A 1 365 ? 24.620 14.825 9.324 1.00 91.38 365 SER A N 1
ATOM 2964 C CA . SER A 1 365 ? 24.377 13.566 8.614 1.00 91.38 365 SER A CA 1
ATOM 2965 C C . SER A 1 365 ? 23.254 12.698 9.182 1.00 91.38 365 SER A C 1
ATOM 2967 O O . SER A 1 365 ? 22.823 11.771 8.501 1.00 91.38 365 SER A O 1
ATOM 2969 N N . LYS A 1 366 ? 22.787 12.958 10.408 1.00 94.69 366 LYS A N 1
ATOM 2970 C CA . LYS A 1 366 ? 21.708 12.202 11.056 1.00 94.69 366 LYS A CA 1
ATOM 2971 C C . LYS A 1 366 ? 20.478 13.085 11.227 1.00 94.69 366 LYS A C 1
ATOM 2973 O O . LYS A 1 366 ? 20.556 14.123 11.879 1.00 94.69 366 LYS A O 1
ATOM 2978 N N . ILE A 1 367 ? 19.351 12.657 10.664 1.00 94.94 367 ILE A N 1
ATOM 2979 C CA . ILE A 1 367 ? 18.087 13.404 10.684 1.00 94.94 367 ILE A CA 1
ATOM 2980 C C . ILE A 1 367 ? 16.967 12.447 11.080 1.00 94.94 367 ILE A C 1
ATOM 2982 O O . ILE A 1 367 ? 16.819 11.399 10.464 1.00 94.94 367 ILE A O 1
ATOM 2986 N N . GLU A 1 368 ? 16.175 12.779 12.097 1.00 93.88 368 GLU A N 1
ATOM 2987 C CA . GLU A 1 368 ? 15.038 11.946 12.506 1.00 93.88 368 GLU A CA 1
ATOM 2988 C C . GLU A 1 368 ? 13.976 11.882 11.404 1.00 93.88 368 GLU A C 1
ATOM 2990 O O . GLU A 1 368 ? 13.552 12.911 10.872 1.00 93.88 368 GLU A O 1
ATOM 2995 N N . CYS A 1 369 ? 13.517 10.681 11.065 1.00 92.56 369 CYS A N 1
ATOM 2996 C CA . CYS A 1 369 ? 12.464 10.477 10.078 1.00 92.56 369 CYS A CA 1
ATOM 2997 C C . CYS A 1 369 ? 11.872 9.064 10.147 1.00 92.56 369 CYS A C 1
ATOM 2999 O O . CYS A 1 369 ? 12.564 8.113 10.507 1.00 92.56 369 CYS A O 1
ATOM 3001 N N . SER A 1 370 ? 10.624 8.906 9.712 1.00 88.44 370 SER A N 1
ATOM 3002 C CA . SER A 1 370 ? 9.986 7.591 9.553 1.00 88.44 370 SER A CA 1
ATOM 3003 C C . SER A 1 370 ? 10.065 7.052 8.122 1.00 88.44 370 SER A C 1
ATOM 3005 O O . SER A 1 370 ? 10.173 5.846 7.925 1.00 88.44 370 SER A O 1
ATOM 3007 N N . GLU A 1 371 ? 10.057 7.927 7.114 1.00 89.81 371 GLU A N 1
ATOM 3008 C CA . GLU A 1 371 ? 10.047 7.546 5.696 1.00 89.81 371 GLU A CA 1
ATOM 3009 C C . GLU A 1 371 ? 10.961 8.453 4.860 1.00 89.81 371 GLU A C 1
ATOM 3011 O O . GLU A 1 371 ? 11.222 9.604 5.226 1.00 89.81 371 GLU A O 1
ATOM 3016 N N . LYS A 1 372 ? 11.417 7.936 3.709 1.00 92.94 372 LYS A N 1
ATOM 3017 C CA . LYS A 1 372 ? 12.177 8.687 2.698 1.00 92.94 372 LYS A CA 1
ATOM 3018 C C . LYS A 1 372 ? 11.578 8.528 1.308 1.00 92.94 372 LYS A C 1
ATOM 3020 O O . LYS A 1 372 ? 11.032 7.482 0.967 1.00 92.94 372 LYS A O 1
ATOM 3025 N N . MET A 1 373 ? 11.792 9.537 0.478 1.00 93.06 373 MET A N 1
ATOM 3026 C CA . MET A 1 373 ? 11.521 9.527 -0.956 1.00 93.06 373 MET A CA 1
ATOM 3027 C C . MET A 1 373 ? 12.612 10.327 -1.667 1.00 93.06 373 MET A C 1
ATOM 3029 O O . MET A 1 373 ? 13.093 11.322 -1.135 1.00 93.06 373 MET A O 1
ATOM 3033 N N . ILE A 1 374 ? 13.002 9.908 -2.870 1.00 90.62 374 ILE A N 1
ATOM 3034 C CA . ILE A 1 374 ? 13.934 10.664 -3.714 1.00 90.62 374 ILE A CA 1
ATOM 3035 C C . ILE A 1 374 ? 13.202 11.090 -4.986 1.00 90.62 374 ILE A C 1
ATOM 3037 O O . ILE A 1 374 ? 12.627 10.246 -5.673 1.00 90.62 374 ILE A O 1
ATOM 3041 N N . CYS A 1 375 ? 13.239 12.385 -5.302 1.00 89.06 375 CYS A N 1
ATOM 3042 C CA . CYS A 1 375 ? 12.668 12.957 -6.524 1.00 89.06 375 CYS A CA 1
ATOM 3043 C C . CYS A 1 375 ? 13.726 13.823 -7.206 1.00 89.06 375 CYS A C 1
ATOM 3045 O O . CYS A 1 375 ? 14.198 14.771 -6.586 1.00 89.06 375 CYS A O 1
ATOM 3047 N N . ASN A 1 376 ? 14.101 13.509 -8.451 1.00 84.12 376 ASN A N 1
ATOM 3048 C CA . ASN A 1 376 ? 15.123 14.225 -9.235 1.00 84.12 376 ASN A CA 1
ATOM 3049 C C . ASN A 1 376 ? 16.348 14.616 -8.388 1.00 84.12 376 ASN A C 1
ATOM 3051 O O . ASN A 1 376 ? 16.591 15.792 -8.110 1.00 84.12 376 ASN A O 1
ATOM 3055 N N . ASN A 1 377 ? 17.054 13.609 -7.867 1.00 87.88 377 ASN A N 1
ATOM 3056 C CA . ASN A 1 377 ? 18.206 13.768 -6.971 1.00 87.88 377 ASN A CA 1
ATOM 3057 C C . ASN A 1 377 ? 17.974 14.494 -5.625 1.00 87.88 377 ASN A C 1
ATOM 3059 O O . ASN A 1 377 ? 18.931 14.765 -4.905 1.00 87.88 377 ASN A O 1
ATOM 3063 N N . THR A 1 378 ? 16.736 14.830 -5.268 1.00 89.94 378 THR A N 1
ATOM 3064 C CA . THR A 1 378 ? 16.410 15.533 -4.020 1.00 89.94 378 THR A CA 1
ATOM 3065 C C . THR A 1 378 ? 15.819 14.560 -3.012 1.00 89.94 378 THR A C 1
ATOM 3067 O O . THR A 1 378 ? 14.895 13.812 -3.334 1.00 89.94 378 THR A O 1
ATOM 3070 N N . LEU A 1 379 ? 16.360 14.555 -1.793 1.00 93.31 379 LEU A N 1
ATOM 3071 C CA . LEU A 1 379 ? 15.896 13.696 -0.709 1.00 93.31 379 LEU A CA 1
ATOM 3072 C C . LEU A 1 379 ? 14.789 14.391 0.080 1.00 93.31 379 LEU A C 1
ATOM 3074 O O . LEU A 1 379 ? 14.993 15.471 0.629 1.00 93.31 379 LEU A O 1
ATOM 3078 N N . TYR A 1 380 ? 13.649 13.722 0.190 1.00 94.56 380 TYR A N 1
ATOM 3079 C CA . TYR A 1 380 ? 12.540 14.109 1.045 1.00 94.56 380 TYR A CA 1
ATOM 3080 C C . TYR A 1 380 ? 12.407 13.124 2.202 1.00 94.56 380 TYR A C 1
ATOM 3082 O O . TYR A 1 380 ? 12.418 11.911 1.988 1.00 94.56 380 TYR A O 1
ATOM 3090 N N . LEU A 1 381 ? 12.262 13.646 3.417 1.00 94.88 381 LEU A N 1
ATOM 3091 C CA . LEU A 1 381 ? 12.092 12.874 4.644 1.00 94.88 381 LEU A CA 1
ATOM 3092 C C . LEU A 1 381 ? 10.780 13.250 5.331 1.00 94.88 381 LEU A C 1
ATOM 3094 O O . LEU A 1 381 ? 10.450 14.431 5.450 1.00 94.88 381 LEU A O 1
ATOM 3098 N N . ARG A 1 382 ? 10.060 12.250 5.838 1.00 92.94 382 ARG A N 1
ATOM 3099 C CA . ARG A 1 382 ? 8.930 12.462 6.749 1.00 92.94 382 ARG A CA 1
ATOM 3100 C C . ARG A 1 382 ? 9.428 12.510 8.178 1.00 92.94 382 ARG A C 1
ATOM 3102 O O . ARG A 1 382 ? 9.903 11.504 8.697 1.00 92.94 382 ARG A O 1
ATOM 3109 N N . ASN A 1 383 ? 9.267 13.656 8.823 1.00 91.50 383 ASN A N 1
ATOM 3110 C CA . ASN A 1 383 ? 9.503 13.822 10.249 1.00 91.50 383 ASN A CA 1
ATOM 3111 C C . ASN A 1 383 ? 8.171 14.186 10.912 1.00 91.50 383 ASN A C 1
ATOM 3113 O O . ASN A 1 383 ? 7.723 15.327 10.835 1.00 91.50 383 ASN A O 1
ATOM 3117 N N . GLN A 1 384 ? 7.507 13.195 11.512 1.00 84.75 384 GLN A N 1
ATOM 3118 C CA . GLN A 1 384 ? 6.183 13.359 12.123 1.00 84.75 384 GLN A CA 1
ATOM 3119 C C . GLN A 1 384 ? 5.169 13.986 11.137 1.00 84.75 384 GLN A C 1
ATOM 3121 O O . GLN A 1 384 ? 4.868 13.396 10.098 1.00 84.75 384 GLN A O 1
ATOM 3126 N N . GLY A 1 385 ? 4.648 15.178 11.451 1.00 87.25 385 GLY A N 1
ATOM 3127 C CA . GLY A 1 385 ? 3.731 15.953 10.609 1.00 87.25 385 GLY A CA 1
ATOM 3128 C C . GLY A 1 385 ? 4.420 16.899 9.618 1.00 87.25 385 GLY A C 1
ATOM 3129 O O . GLY A 1 385 ? 3.785 17.825 9.116 1.00 87.25 385 GLY A O 1
ATOM 3130 N N . MET A 1 386 ? 5.717 16.725 9.356 1.00 92.19 386 MET A N 1
ATOM 3131 C CA . MET A 1 386 ? 6.498 17.587 8.468 1.00 92.19 386 MET A CA 1
ATOM 3132 C C . MET A 1 386 ? 7.125 16.799 7.322 1.00 92.19 386 MET A C 1
ATOM 3134 O O . MET A 1 386 ? 7.666 15.706 7.508 1.00 92.19 386 MET A O 1
ATOM 3138 N N . LEU A 1 387 ? 7.108 17.410 6.139 1.00 93.44 387 LEU A N 1
ATOM 3139 C CA . LEU A 1 387 ? 7.917 17.006 5.001 1.00 93.44 387 LEU A CA 1
ATOM 3140 C C . LEU A 1 387 ? 9.171 17.880 4.948 1.00 93.44 387 LEU A C 1
ATOM 3142 O O . LEU A 1 387 ? 9.087 19.098 4.754 1.00 93.44 387 LEU A O 1
ATOM 3146 N N . LEU A 1 388 ? 10.326 17.247 5.106 1.00 93.88 388 LEU A N 1
ATOM 3147 C CA . LEU A 1 388 ? 11.632 17.887 5.053 1.00 93.88 388 LEU A CA 1
ATOM 3148 C C . LEU A 1 388 ? 12.293 17.601 3.706 1.00 93.88 388 LEU A C 1
ATOM 3150 O O . LEU A 1 388 ? 12.306 16.464 3.250 1.00 93.88 388 LEU A O 1
ATOM 3154 N N . GLU A 1 389 ? 12.879 18.619 3.097 1.00 93.38 389 GLU A N 1
ATOM 3155 C CA . GLU A 1 389 ? 13.786 18.510 1.961 1.00 93.38 389 GLU A CA 1
ATOM 3156 C C . GLU A 1 389 ? 15.225 18.620 2.448 1.00 93.38 389 GLU A C 1
ATOM 3158 O O . GLU A 1 389 ? 15.574 19.536 3.200 1.00 93.38 389 GLU A O 1
ATOM 3163 N N . ILE A 1 390 ? 16.056 17.680 2.008 1.00 92.75 390 ILE A N 1
ATOM 3164 C CA . ILE A 1 390 ? 17.467 17.610 2.355 1.00 92.75 390 ILE A CA 1
ATOM 3165 C C . ILE A 1 390 ? 18.299 17.888 1.108 1.00 92.75 390 ILE A C 1
ATOM 3167 O O . ILE A 1 390 ? 18.280 17.123 0.142 1.00 92.75 390 ILE A O 1
ATOM 3171 N N . ILE A 1 391 ? 19.063 18.979 1.151 1.00 87.94 391 ILE A N 1
ATOM 3172 C CA . ILE A 1 391 ? 19.994 19.370 0.088 1.00 87.94 391 ILE A CA 1
ATOM 3173 C C . ILE A 1 391 ? 21.415 19.224 0.614 1.00 87.94 391 ILE A C 1
ATOM 3175 O O . ILE A 1 391 ? 21.780 19.858 1.605 1.00 87.94 391 ILE A O 1
ATOM 3179 N N . ILE A 1 392 ? 22.240 18.442 -0.080 1.00 89.94 392 ILE A N 1
ATOM 3180 C CA . ILE A 1 392 ? 23.659 18.317 0.256 1.00 89.94 392 ILE A CA 1
ATOM 3181 C C . ILE A 1 392 ? 24.445 19.414 -0.460 1.00 89.94 392 ILE A C 1
ATOM 3183 O O . ILE A 1 392 ? 24.568 19.408 -1.686 1.00 89.94 392 ILE A O 1
ATOM 3187 N N . LYS A 1 393 ? 24.972 20.366 0.313 1.00 88.00 393 LYS A N 1
ATOM 3188 C CA . LYS A 1 393 ? 25.781 21.482 -0.190 1.00 88.00 393 LYS A CA 1
ATOM 3189 C C . LYS A 1 393 ? 27.265 21.193 -0.014 1.00 88.00 393 LYS A C 1
ATOM 3191 O O . LYS A 1 393 ? 27.681 20.691 1.029 1.00 88.00 393 LYS A O 1
ATOM 3196 N N . GLU A 1 394 ? 28.056 21.572 -1.009 1.00 90.69 394 GLU A N 1
ATOM 3197 C CA . GLU A 1 394 ? 29.516 21.563 -0.924 1.00 90.69 394 GLU A CA 1
ATOM 3198 C C . GLU A 1 394 ? 29.991 22.927 -0.422 1.00 90.69 394 GLU A C 1
ATOM 3200 O O . GLU A 1 394 ? 29.696 23.952 -1.040 1.00 90.69 394 GLU A O 1
ATOM 3205 N N . ILE A 1 395 ? 30.684 22.949 0.720 1.00 86.31 395 ILE A N 1
ATOM 3206 C CA . ILE A 1 395 ? 31.271 24.168 1.289 1.00 86.31 395 ILE A CA 1
ATOM 3207 C C . ILE A 1 395 ? 32.739 23.886 1.606 1.00 86.31 395 ILE A C 1
ATOM 3209 O O . ILE A 1 395 ? 33.072 23.246 2.606 1.00 86.31 395 ILE A O 1
ATOM 3213 N N . GLY A 1 396 ? 33.625 24.361 0.729 1.00 83.06 396 GLY A N 1
ATOM 3214 C CA . GLY A 1 396 ? 35.048 24.037 0.796 1.00 83.06 396 GLY A CA 1
ATOM 3215 C C . GLY A 1 396 ? 35.276 22.533 0.625 1.00 83.06 396 GLY A C 1
ATOM 3216 O O . GLY A 1 396 ? 34.859 21.949 -0.372 1.00 83.06 396 GLY A O 1
ATOM 3217 N N . LEU A 1 397 ? 35.928 21.903 1.605 1.00 82.69 397 LEU A N 1
ATOM 3218 C CA . LEU A 1 397 ? 36.212 20.460 1.600 1.00 82.69 397 LEU A CA 1
ATOM 3219 C C . LEU A 1 397 ? 35.123 19.611 2.278 1.00 82.69 397 LEU A C 1
ATOM 3221 O O . LEU A 1 397 ? 35.159 18.386 2.176 1.00 82.69 397 LEU A O 1
ATOM 3225 N N . SER A 1 398 ? 34.159 20.237 2.957 1.00 87.12 398 SER A N 1
ATOM 3226 C CA . SER A 1 398 ? 33.102 19.537 3.692 1.00 87.12 398 SER A CA 1
ATOM 3227 C C . SER A 1 398 ? 31.785 19.520 2.922 1.00 87.12 398 SER A C 1
ATOM 3229 O O . SER A 1 398 ? 31.474 20.424 2.141 1.00 87.12 398 SER A O 1
ATOM 3231 N N . LEU A 1 399 ? 30.975 18.503 3.203 1.00 93.56 399 LEU A N 1
ATOM 3232 C CA . LEU A 1 399 ? 29.584 18.439 2.776 1.00 93.56 399 LEU A CA 1
ATOM 3233 C C . LEU A 1 399 ? 28.677 18.824 3.950 1.00 93.56 399 LEU A C 1
ATOM 3235 O O . LEU A 1 399 ? 28.947 18.468 5.097 1.00 93.56 399 LEU A O 1
ATOM 3239 N N . ILE A 1 400 ? 27.594 19.550 3.679 1.00 92.94 400 ILE A N 1
ATOM 3240 C CA . ILE A 1 400 ? 26.602 19.931 4.692 1.00 92.94 400 ILE A CA 1
ATOM 3241 C C . ILE A 1 400 ? 25.220 19.481 4.231 1.00 92.94 400 ILE A C 1
ATOM 3243 O O . ILE A 1 400 ? 24.767 19.887 3.159 1.00 92.94 400 ILE A O 1
ATOM 3247 N N . ALA A 1 401 ? 24.536 18.686 5.056 1.00 92.75 401 ALA A N 1
ATOM 3248 C CA . ALA A 1 401 ? 23.126 18.375 4.864 1.00 92.75 401 ALA A CA 1
ATOM 3249 C C . ALA A 1 401 ? 22.266 19.553 5.348 1.00 92.75 401 ALA A C 1
ATOM 3251 O O . ALA A 1 401 ? 22.105 19.791 6.543 1.00 92.75 401 ALA A O 1
ATOM 3252 N N . SER A 1 402 ? 21.742 20.333 4.404 1.00 89.75 402 SER A N 1
ATOM 3253 C CA . SER A 1 402 ? 20.837 21.449 4.675 1.00 89.75 402 SER A CA 1
ATOM 3254 C C . SER A 1 402 ? 19.404 20.934 4.750 1.00 89.75 402 SER A C 1
ATOM 3256 O O . SER A 1 402 ? 18.910 20.375 3.774 1.00 89.75 402 SER A O 1
ATOM 3258 N N . VAL A 1 403 ? 18.731 21.175 5.874 1.00 91.31 403 VAL A N 1
ATOM 3259 C CA . VAL A 1 403 ? 17.332 20.787 6.099 1.00 91.31 403 VAL A CA 1
ATOM 3260 C C . VAL A 1 403 ? 16.416 21.974 5.815 1.00 91.31 403 VAL A C 1
ATOM 3262 O O . VAL A 1 403 ? 16.624 23.061 6.353 1.00 91.31 403 VAL A O 1
ATOM 3265 N N . LYS A 1 404 ? 15.392 21.774 4.986 1.00 90.56 404 LYS A N 1
ATOM 3266 C CA . LYS A 1 404 ? 14.337 22.756 4.714 1.00 90.56 404 LYS A CA 1
ATOM 3267 C C . LYS A 1 404 ? 12.976 22.107 4.942 1.00 90.56 404 LYS A C 1
ATOM 3269 O O . LYS A 1 404 ? 12.678 21.089 4.332 1.00 90.56 404 LYS A O 1
ATOM 3274 N N . GLN A 1 405 ? 12.124 22.699 5.774 1.00 90.88 405 GLN A N 1
ATOM 3275 C CA . GLN A 1 405 ? 10.723 22.281 5.837 1.00 90.88 405 GLN A CA 1
ATOM 3276 C C . GLN A 1 405 ? 9.996 22.768 4.580 1.00 90.88 405 GLN A C 1
ATOM 3278 O O . GLN A 1 405 ? 10.032 23.956 4.259 1.00 90.88 405 GLN A O 1
ATOM 3283 N N . VAL A 1 406 ? 9.356 21.844 3.865 1.00 89.81 406 VAL A N 1
ATOM 3284 C CA . VAL A 1 406 ? 8.647 22.136 2.611 1.00 89.81 406 VAL A CA 1
ATOM 3285 C C . VAL A 1 406 ? 7.148 22.235 2.835 1.00 89.81 406 VAL A C 1
ATOM 3287 O O . VAL A 1 406 ? 6.505 23.131 2.296 1.00 89.81 406 VAL A O 1
ATOM 3290 N N . TRP A 1 407 ? 6.589 21.317 3.623 1.00 91.25 407 TRP A N 1
ATOM 3291 C CA . TRP A 1 407 ? 5.149 21.234 3.832 1.00 91.25 407 TRP A CA 1
ATOM 3292 C C . TRP A 1 407 ? 4.801 20.573 5.168 1.00 91.25 407 TRP A C 1
ATOM 3294 O O . TRP A 1 407 ? 5.610 19.836 5.737 1.00 91.25 407 TRP A O 1
ATOM 3304 N N . SER A 1 408 ? 3.582 20.815 5.648 1.00 90.12 408 SER A N 1
ATOM 3305 C CA . SER A 1 408 ? 2.989 20.097 6.778 1.00 90.12 408 SER A CA 1
ATOM 3306 C C . SER A 1 408 ? 2.061 19.004 6.259 1.00 90.12 408 SER A C 1
ATOM 3308 O O . SER A 1 408 ? 1.146 19.271 5.486 1.00 90.12 408 SER A O 1
ATOM 3310 N N . ILE A 1 409 ? 2.298 17.767 6.678 1.00 88.62 409 ILE A N 1
ATOM 3311 C CA . ILE A 1 409 ? 1.525 16.592 6.265 1.00 88.62 409 ILE A CA 1
ATOM 3312 C C . ILE A 1 409 ? 0.766 16.016 7.456 1.00 88.62 409 ILE A C 1
ATOM 3314 O O . ILE A 1 409 ? 1.199 16.136 8.602 1.00 88.62 409 ILE A O 1
ATOM 3318 N N . MET A 1 410 ? -0.369 15.371 7.191 1.00 86.25 410 MET A N 1
ATOM 3319 C CA . MET A 1 410 ? -1.142 14.734 8.252 1.00 86.25 410 MET A CA 1
ATOM 3320 C C . MET A 1 410 ? -0.363 13.527 8.786 1.00 86.25 410 MET A C 1
ATOM 3322 O O . MET A 1 410 ? -0.070 12.610 8.011 1.00 86.25 410 MET A O 1
ATOM 3326 N N . PRO A 1 411 ? -0.032 13.482 10.085 1.00 83.50 411 PRO A N 1
ATOM 3327 C CA . PRO A 1 411 ? 0.915 12.507 10.609 1.00 83.50 411 PRO A CA 1
ATOM 3328 C C . PRO A 1 411 ? 0.391 11.070 10.553 1.00 83.50 411 PRO A C 1
ATOM 3330 O O . PRO A 1 411 ? 1.206 10.164 10.483 1.00 83.50 411 PRO A O 1
ATOM 3333 N N . LYS A 1 412 ? -0.929 10.843 10.524 1.00 84.94 412 LYS A N 1
ATOM 3334 C CA . LYS A 1 412 ? -1.521 9.489 10.536 1.00 84.94 412 LYS A CA 1
ATOM 3335 C C . LYS A 1 412 ? -2.344 9.137 9.298 1.00 84.94 412 LYS A C 1
ATOM 3337 O O . LYS A 1 412 ? -2.637 7.966 9.088 1.00 84.94 412 LYS A O 1
ATOM 3342 N N . SER A 1 413 ? -2.669 10.122 8.463 1.00 88.56 413 SER A N 1
ATOM 3343 C CA . SER A 1 413 ? -3.504 9.949 7.268 1.00 88.56 413 SER A CA 1
ATOM 3344 C C . SER A 1 413 ? -2.776 10.292 5.959 1.00 88.56 413 SER A C 1
ATOM 3346 O O . SER A 1 413 ? -3.413 10.476 4.924 1.00 88.56 413 SER A O 1
ATOM 3348 N N . SER A 1 414 ? -1.436 10.345 5.986 1.00 91.56 414 SER A N 1
ATOM 3349 C CA . SER A 1 414 ? -0.596 10.519 4.790 1.00 91.56 414 SER A CA 1
ATOM 3350 C C . SER A 1 414 ? 0.251 9.279 4.490 1.00 91.56 414 SER A C 1
ATOM 3352 O O . SER A 1 414 ? 0.745 8.619 5.409 1.00 91.56 414 SER A O 1
ATOM 3354 N N . LYS A 1 415 ? 0.467 8.994 3.203 1.00 91.12 415 LYS A N 1
ATOM 3355 C CA . LYS A 1 415 ? 1.349 7.937 2.683 1.00 91.12 415 LYS A CA 1
ATOM 3356 C C . LYS A 1 415 ? 2.328 8.522 1.668 1.00 91.12 415 LYS A C 1
ATOM 3358 O O . LYS A 1 415 ? 1.899 9.233 0.758 1.00 91.12 415 LYS A O 1
ATOM 3363 N N . MET A 1 416 ? 3.615 8.193 1.787 1.00 92.94 416 MET A N 1
ATOM 3364 C CA . MET A 1 416 ? 4.614 8.543 0.776 1.00 92.94 416 MET A CA 1
ATOM 3365 C C . MET A 1 416 ? 4.761 7.419 -0.255 1.00 92.94 416 MET A C 1
ATOM 3367 O O . MET A 1 416 ? 4.845 6.237 0.071 1.00 92.94 416 MET A O 1
ATOM 3371 N N . PHE A 1 417 ? 4.794 7.811 -1.521 1.00 93.94 417 PHE A N 1
ATOM 3372 C CA . PHE A 1 417 ? 4.965 6.963 -2.693 1.00 93.94 417 PHE A CA 1
ATOM 3373 C C . PHE A 1 417 ? 6.127 7.485 -3.554 1.00 93.94 417 PHE A C 1
ATOM 3375 O O . PHE A 1 417 ? 6.802 8.440 -3.186 1.00 93.94 417 PHE A O 1
ATOM 3382 N N . ALA A 1 418 ? 6.397 6.883 -4.716 1.00 92.06 418 ALA A N 1
ATOM 3383 C CA . ALA A 1 418 ? 7.472 7.348 -5.595 1.00 92.06 418 ALA A CA 1
ATOM 3384 C C . ALA A 1 418 ? 7.106 8.688 -6.265 1.00 92.06 418 ALA A C 1
ATOM 3386 O O . ALA A 1 418 ? 6.291 8.720 -7.182 1.00 92.06 418 ALA A O 1
ATOM 3387 N N . GLY A 1 419 ? 7.696 9.799 -5.817 1.00 94.00 419 GLY A N 1
ATOM 3388 C CA . GLY A 1 419 ? 7.421 11.135 -6.369 1.00 94.00 419 GLY A CA 1
ATOM 3389 C C . GLY A 1 419 ? 6.135 11.795 -5.863 1.00 94.00 419 GLY A C 1
ATOM 3390 O O . GLY A 1 419 ? 5.752 12.848 -6.364 1.00 94.00 419 GLY A O 1
ATOM 3391 N N . LEU A 1 420 ? 5.438 11.182 -4.906 1.00 95.50 420 LEU A N 1
ATOM 3392 C CA . LEU A 1 420 ? 4.071 11.546 -4.553 1.00 95.50 420 LEU A CA 1
ATOM 3393 C C . LEU A 1 420 ? 3.804 11.333 -3.062 1.00 95.50 420 LEU A C 1
ATOM 3395 O O . LEU A 1 420 ? 4.248 10.349 -2.481 1.00 95.50 420 LEU A O 1
ATOM 3399 N N . ILE A 1 421 ? 2.991 12.203 -2.473 1.00 96.06 421 ILE A N 1
ATOM 3400 C CA . ILE A 1 421 ? 2.380 12.019 -1.158 1.00 96.06 421 ILE A CA 1
ATOM 3401 C C . ILE A 1 421 ? 0.867 11.993 -1.346 1.00 96.06 421 ILE A C 1
ATOM 3403 O O . ILE A 1 421 ? 0.300 12.909 -1.929 1.00 96.06 421 ILE A O 1
ATOM 3407 N N . TYR A 1 422 ? 0.208 10.948 -0.865 1.00 95.88 422 TYR A N 1
ATOM 3408 C CA . TYR A 1 422 ? -1.247 10.928 -0.739 1.00 95.88 422 TYR A CA 1
ATOM 3409 C C . TYR A 1 422 ? -1.624 11.297 0.692 1.00 95.88 422 TYR A C 1
ATOM 3411 O O . TYR A 1 422 ? -1.059 10.718 1.619 1.00 95.88 422 TYR A O 1
ATOM 3419 N N . SER A 1 423 ? -2.595 12.189 0.867 1.00 93.50 423 SER A N 1
ATOM 3420 C CA . SER A 1 423 ? -3.099 12.588 2.181 1.00 93.50 423 SER A CA 1
ATOM 3421 C C . SER A 1 423 ? -4.622 12.571 2.200 1.00 93.50 423 SER A C 1
ATOM 3423 O O . SER A 1 423 ? -5.255 13.161 1.329 1.00 93.50 423 SER A O 1
ATOM 3425 N N . ASP A 1 424 ? -5.207 11.944 3.216 1.00 91.31 424 ASP A N 1
ATOM 3426 C CA . ASP A 1 424 ? -6.620 12.100 3.559 1.00 91.31 424 ASP A CA 1
ATOM 3427 C C . ASP A 1 424 ? -6.749 13.192 4.632 1.00 91.31 424 ASP A C 1
ATOM 3429 O O . ASP A 1 424 ? -6.369 13.008 5.794 1.00 91.31 424 ASP A O 1
ATOM 3433 N N . VAL A 1 425 ? -7.250 14.359 4.231 1.00 91.12 425 VAL A N 1
ATOM 3434 C CA . VAL A 1 425 ? -7.477 15.498 5.122 1.00 91.12 425 VAL A CA 1
ATOM 3435 C C . VAL A 1 425 ? -8.956 15.525 5.491 1.00 91.12 425 VAL A C 1
ATOM 3437 O O . VAL A 1 425 ? -9.766 16.163 4.821 1.00 91.12 425 VAL A O 1
ATOM 3440 N N . LEU A 1 426 ? -9.298 14.825 6.578 1.00 87.44 426 LEU A N 1
ATOM 3441 C CA . LEU A 1 426 ? -10.652 14.776 7.146 1.00 87.44 426 LEU A CA 1
ATOM 3442 C C . LEU A 1 426 ? -11.732 14.308 6.149 1.00 87.44 426 LEU A C 1
ATOM 3444 O O . LEU A 1 426 ? -12.833 14.862 6.129 1.00 87.44 426 LEU A O 1
ATOM 3448 N N . GLY A 1 427 ? -11.412 13.304 5.334 1.00 85.69 427 GLY A N 1
ATOM 3449 C CA . GLY A 1 427 ? -12.286 12.724 4.317 1.00 85.69 427 GLY A CA 1
ATOM 3450 C C . GLY A 1 427 ? -12.037 13.248 2.906 1.00 85.69 427 GLY A C 1
ATOM 3451 O O . GLY A 1 427 ? -12.644 12.773 1.946 1.00 85.69 427 GLY A O 1
ATOM 3452 N N . GLU A 1 428 ? -11.177 14.254 2.746 1.00 92.94 428 GLU A N 1
ATOM 3453 C CA . GLU A 1 428 ? -10.870 14.841 1.446 1.00 92.94 428 GLU A CA 1
ATOM 3454 C C . GLU A 1 428 ? -9.493 14.373 0.950 1.00 92.94 428 GLU A C 1
ATOM 3456 O O . GLU A 1 428 ? -8.487 14.615 1.623 1.00 92.94 428 GLU A O 1
ATOM 3461 N N . PRO A 1 429 ? -9.411 13.730 -0.229 1.00 95.38 429 PRO A N 1
ATOM 3462 C CA . PRO A 1 429 ? -8.149 13.242 -0.774 1.00 95.38 429 PRO A CA 1
ATOM 3463 C C . PRO A 1 429 ? -7.326 14.366 -1.420 1.00 95.38 429 PRO A C 1
ATOM 3465 O O . PRO A 1 429 ? -7.804 15.104 -2.289 1.00 95.38 429 PRO A O 1
ATOM 3468 N N . PHE A 1 430 ? -6.050 14.440 -1.050 1.00 96.50 430 PHE A N 1
ATOM 3469 C CA . PHE A 1 430 ? -5.056 15.341 -1.626 1.00 96.50 430 PHE A CA 1
ATOM 3470 C C . PHE A 1 430 ? -3.852 14.570 -2.169 1.00 96.50 430 PHE A C 1
ATOM 3472 O O . PHE A 1 430 ? -3.407 13.579 -1.586 1.00 96.50 430 PHE A O 1
ATOM 3479 N N . LEU A 1 431 ? -3.298 15.070 -3.272 1.00 97.25 431 LEU A N 1
ATOM 3480 C CA . LEU A 1 431 ? -2.012 14.660 -3.818 1.00 97.25 431 LEU A CA 1
ATOM 3481 C C . LEU A 1 431 ? -0.997 15.786 -3.619 1.00 97.25 431 LEU A C 1
ATOM 3483 O O . LEU A 1 431 ? -1.128 16.869 -4.189 1.00 97.25 431 LEU A O 1
ATOM 3487 N N . GLY A 1 432 ? 0.011 15.501 -2.805 1.00 96.00 432 GLY A N 1
ATOM 3488 C CA . GLY A 1 432 ? 1.192 16.317 -2.590 1.00 96.00 432 GLY A CA 1
ATOM 3489 C C . GLY A 1 432 ? 2.314 15.912 -3.540 1.00 96.00 432 GLY A C 1
ATOM 3490 O O . GLY A 1 432 ? 2.790 14.779 -3.487 1.00 96.00 432 GLY A O 1
ATOM 3491 N N . ILE A 1 433 ? 2.753 16.819 -4.403 1.00 95.62 433 ILE A N 1
ATOM 3492 C CA . ILE A 1 433 ? 3.807 16.581 -5.391 1.00 95.62 433 ILE A CA 1
ATOM 3493 C C . ILE A 1 433 ? 4.964 17.532 -5.076 1.00 95.62 433 ILE A C 1
ATOM 3495 O O . ILE A 1 433 ? 4.825 18.746 -5.264 1.00 95.62 433 ILE A O 1
ATOM 3499 N N . PRO A 1 434 ? 6.103 17.017 -4.580 1.00 92.81 434 PRO A N 1
ATOM 3500 C CA . PRO A 1 434 ? 7.301 17.825 -4.435 1.00 92.81 434 PRO A CA 1
ATOM 3501 C C . PRO A 1 434 ? 7.786 18.297 -5.802 1.00 92.81 434 PRO A C 1
ATOM 3503 O O . PRO A 1 434 ? 7.822 17.530 -6.764 1.00 92.81 434 PRO A O 1
ATOM 3506 N N . ILE A 1 435 ? 8.188 19.561 -5.873 1.00 89.00 435 ILE A N 1
ATOM 3507 C CA . ILE A 1 435 ? 8.783 20.171 -7.057 1.00 89.00 435 ILE A CA 1
ATOM 3508 C C . ILE A 1 435 ? 10.232 20.496 -6.683 1.00 89.00 435 ILE A C 1
ATOM 3510 O O . ILE A 1 435 ? 10.473 21.506 -6.013 1.00 89.00 435 ILE A O 1
ATOM 3514 N N . PRO A 1 436 ? 11.191 19.626 -7.054 1.00 77.25 436 PRO A N 1
ATOM 3515 C CA . PRO A 1 436 ? 12.599 19.814 -6.744 1.00 77.25 436 PRO A CA 1
ATOM 3516 C C . PRO A 1 436 ? 13.119 21.170 -7.213 1.00 77.25 436 PRO A C 1
ATOM 3518 O O . PRO A 1 436 ? 12.663 21.734 -8.207 1.00 77.25 436 PRO A O 1
ATOM 3521 N N . SER A 1 437 ? 14.089 21.686 -6.470 1.00 68.00 437 SER A N 1
ATOM 3522 C CA . SER A 1 437 ? 14.641 23.019 -6.663 1.00 68.00 437 SER A CA 1
ATOM 3523 C C . SER A 1 437 ? 15.298 23.206 -8.035 1.00 68.00 437 SER A C 1
ATOM 3525 O O . SER A 1 437 ? 16.301 22.560 -8.334 1.00 68.00 437 SER A O 1
ATOM 3527 N N . VAL A 1 438 ? 14.796 24.167 -8.813 1.00 63.03 438 VAL A N 1
ATOM 3528 C CA . VAL A 1 438 ? 15.535 24.806 -9.914 1.00 63.03 438 VAL A CA 1
ATOM 3529 C C . VAL A 1 438 ? 16.021 26.157 -9.376 1.00 63.03 438 VAL A C 1
ATOM 3531 O O . VAL A 1 438 ? 15.236 26.910 -8.798 1.00 63.03 438 VAL A O 1
ATOM 3534 N N . ASP A 1 439 ? 17.324 26.432 -9.452 1.00 55.84 439 ASP A N 1
ATOM 3535 C CA . ASP A 1 439 ? 17.948 27.683 -8.975 1.00 55.84 439 ASP A CA 1
ATOM 3536 C C . ASP A 1 439 ? 17.734 28.024 -7.483 1.00 55.84 439 ASP A C 1
ATOM 3538 O O . ASP A 1 439 ? 17.684 29.185 -7.077 1.00 55.84 439 ASP A O 1
ATOM 3542 N N . GLY A 1 440 ? 17.611 27.007 -6.626 1.00 58.56 440 GLY A N 1
ATOM 3543 C CA . GLY A 1 440 ? 17.487 27.181 -5.170 1.00 58.56 440 GLY A CA 1
ATOM 3544 C C . GLY A 1 440 ? 16.048 27.323 -4.654 1.00 58.56 440 GLY A C 1
ATOM 3545 O O . GLY A 1 440 ? 15.849 27.495 -3.448 1.00 58.56 440 GLY A O 1
ATOM 3546 N N . LYS A 1 441 ? 15.040 27.234 -5.533 1.00 65.94 441 LYS A N 1
ATOM 3547 C CA . LYS A 1 441 ? 13.615 27.307 -5.180 1.00 65.94 441 LYS A CA 1
ATOM 3548 C C . LYS A 1 441 ? 12.919 25.965 -5.397 1.00 65.94 441 LYS A C 1
ATOM 3550 O O . LYS A 1 441 ? 12.465 25.668 -6.496 1.00 65.94 441 LYS A O 1
ATOM 3555 N N . SER A 1 442 ? 12.798 25.175 -4.334 1.00 77.56 442 SER A N 1
ATOM 3556 C CA . SER A 1 442 ? 11.873 24.039 -4.284 1.00 77.56 442 SER A CA 1
ATOM 3557 C C . SER A 1 442 ? 10.442 24.487 -3.992 1.00 77.56 442 SER A C 1
ATOM 3559 O O . SER A 1 442 ? 10.224 25.443 -3.239 1.00 77.56 442 SER A O 1
ATOM 3561 N N . GLY A 1 443 ? 9.482 23.787 -4.592 1.00 86.00 443 GLY A N 1
ATOM 3562 C CA . GLY A 1 443 ? 8.049 23.992 -4.418 1.00 86.00 443 GLY A CA 1
ATOM 3563 C C . GLY A 1 443 ? 7.329 22.711 -3.998 1.00 86.00 443 GLY A C 1
ATOM 3564 O O . GLY A 1 443 ? 7.912 21.629 -3.939 1.00 86.00 443 GLY A O 1
ATOM 3565 N N . PHE A 1 444 ? 6.039 22.840 -3.710 1.00 92.06 444 PHE A N 1
ATOM 3566 C CA . PHE A 1 444 ? 5.172 21.719 -3.372 1.00 92.06 444 PHE A CA 1
ATOM 3567 C C . PHE A 1 444 ? 3.765 22.015 -3.874 1.00 92.06 444 PHE A C 1
ATOM 3569 O O . PHE A 1 444 ? 3.162 23.006 -3.466 1.00 92.06 444 PHE A O 1
ATOM 3576 N N . ALA A 1 445 ? 3.255 21.176 -4.770 1.00 94.44 445 ALA A N 1
ATOM 3577 C CA . ALA A 1 445 ? 1.871 21.263 -5.210 1.00 94.44 445 ALA A CA 1
ATOM 3578 C C . ALA A 1 445 ? 1.012 20.371 -4.313 1.00 94.44 445 ALA A C 1
ATOM 3580 O O . ALA A 1 445 ? 1.311 19.191 -4.167 1.00 94.44 445 ALA A O 1
ATOM 3581 N N . ASN A 1 446 ? -0.047 20.918 -3.718 1.00 95.06 446 ASN A N 1
ATOM 3582 C CA . ASN A 1 446 ? -0.987 20.162 -2.892 1.00 95.06 446 ASN A CA 1
ATOM 3583 C C . ASN A 1 446 ? -2.393 20.277 -3.482 1.00 95.06 446 ASN A C 1
ATOM 3585 O O . ASN A 1 446 ? -3.036 21.319 -3.366 1.00 95.06 446 ASN A O 1
ATOM 3589 N N . ILE A 1 447 ? -2.849 19.218 -4.144 1.00 96.31 447 ILE A N 1
ATOM 3590 C CA . ILE A 1 447 ? -3.977 19.284 -5.076 1.00 96.31 447 ILE A CA 1
ATOM 3591 C C . ILE A 1 447 ? -5.078 18.355 -4.583 1.00 96.31 447 ILE A C 1
ATOM 3593 O O . ILE A 1 447 ? -4.844 17.165 -4.379 1.00 96.31 447 ILE A O 1
ATOM 3597 N N . LYS A 1 448 ? -6.285 18.889 -4.398 1.00 96.31 448 LYS A N 1
ATOM 3598 C CA . LYS A 1 448 ? -7.466 18.097 -4.041 1.00 96.31 448 LYS A CA 1
ATOM 3599 C C . LYS A 1 448 ? -7.948 17.301 -5.257 1.00 96.31 448 LYS A C 1
ATOM 3601 O O . LYS A 1 448 ? -8.146 17.901 -6.312 1.00 96.31 448 LYS A O 1
ATOM 3606 N N . ILE A 1 449 ? -8.203 16.000 -5.095 1.00 97.00 449 ILE A N 1
ATOM 3607 C CA . ILE A 1 449 ? -8.691 15.108 -6.169 1.00 97.00 449 ILE A CA 1
ATOM 3608 C C . ILE A 1 449 ? -10.028 14.459 -5.758 1.00 97.00 449 ILE A C 1
ATOM 3610 O O . ILE A 1 449 ? -10.052 13.304 -5.329 1.00 97.00 449 ILE A O 1
ATOM 3614 N N . PRO A 1 450 ? -11.161 15.183 -5.816 1.00 92.19 450 PRO A N 1
ATOM 3615 C CA . PRO A 1 450 ? -12.453 14.697 -5.324 1.00 92.19 450 PRO A CA 1
ATOM 3616 C C . PRO A 1 450 ? -12.903 13.360 -5.932 1.00 92.19 450 PRO A C 1
ATOM 3618 O O . PRO A 1 450 ? -13.585 12.582 -5.267 1.00 92.19 450 PRO A O 1
ATOM 3621 N N . GLU A 1 451 ? -12.502 13.067 -7.170 1.00 94.19 451 GLU A N 1
ATOM 3622 C CA . GLU A 1 451 ? -12.876 11.867 -7.924 1.00 94.19 451 GLU A CA 1
ATOM 3623 C C . GLU A 1 451 ? -12.418 10.575 -7.244 1.00 94.19 451 GLU A C 1
ATOM 3625 O O . GLU A 1 451 ? -13.029 9.527 -7.450 1.00 94.19 451 GLU A O 1
ATOM 3630 N N . ILE A 1 452 ? -11.374 10.639 -6.408 1.00 94.62 452 ILE A N 1
ATOM 3631 C CA . ILE A 1 452 ? -10.851 9.466 -5.700 1.00 94.62 452 ILE A CA 1
ATOM 3632 C C . ILE A 1 452 ? -11.341 9.355 -4.248 1.00 94.62 452 ILE A C 1
ATOM 3634 O O . ILE A 1 452 ? -10.911 8.451 -3.540 1.00 94.62 452 ILE A O 1
ATOM 3638 N N . LYS A 1 453 ? -12.265 10.217 -3.793 1.00 90.38 453 LYS A N 1
ATOM 3639 C CA . LYS A 1 453 ? -12.708 10.288 -2.384 1.00 90.38 453 LYS A CA 1
ATOM 3640 C C . LYS A 1 453 ? -13.235 8.964 -1.828 1.00 90.38 453 LYS A C 1
ATOM 3642 O O . LYS A 1 453 ? -12.954 8.614 -0.691 1.00 90.38 453 LYS A O 1
ATOM 3647 N N . SER A 1 454 ? -13.987 8.215 -2.633 1.00 86.56 454 SER A N 1
ATOM 3648 C CA . SER A 1 454 ? -14.542 6.915 -2.219 1.00 86.56 454 SER A CA 1
ATOM 3649 C C . SER A 1 454 ? -13.584 5.731 -2.400 1.00 86.56 454 SER A C 1
ATOM 3651 O O . SER A 1 454 ? -13.991 4.591 -2.199 1.00 86.56 454 SER A O 1
ATOM 3653 N N . PHE A 1 455 ? -12.347 5.977 -2.835 1.00 90.19 455 PHE A N 1
ATOM 3654 C CA . PHE A 1 455 ? -11.374 4.932 -3.124 1.00 90.19 455 PHE A CA 1
ATOM 3655 C C . PHE A 1 455 ? -10.291 4.871 -2.054 1.00 90.19 455 PHE A C 1
ATOM 3657 O O . PHE A 1 455 ? -9.793 5.885 -1.568 1.00 90.19 455 PHE A O 1
ATOM 3664 N N . LYS A 1 456 ? -9.822 3.659 -1.773 1.00 89.56 456 LYS A N 1
ATOM 3665 C CA . LYS A 1 456 ? -8.580 3.447 -1.036 1.00 89.56 456 LYS A CA 1
ATOM 3666 C C . LYS A 1 456 ? -7.401 3.536 -2.002 1.00 89.56 456 LYS A C 1
ATOM 3668 O O . LYS A 1 456 ? -7.313 2.754 -2.946 1.00 89.56 456 LYS A O 1
ATOM 3673 N N . VAL A 1 457 ? -6.461 4.447 -1.749 1.00 92.62 457 VAL A N 1
ATOM 3674 C CA . VAL A 1 457 ? -5.202 4.510 -2.510 1.00 92.62 457 VAL A CA 1
ATOM 3675 C C . VAL A 1 457 ? -4.247 3.424 -2.010 1.00 92.62 457 VAL A C 1
ATOM 3677 O O . VAL A 1 457 ? -3.814 3.431 -0.845 1.00 92.62 457 VAL A O 1
ATOM 3680 N N . VAL A 1 458 ? -3.950 2.473 -2.896 1.00 91.12 458 VAL A N 1
ATOM 3681 C CA . VAL A 1 458 ? -3.097 1.305 -2.629 1.00 91.12 458 VAL A CA 1
ATOM 3682 C C . VAL A 1 458 ? -1.645 1.622 -2.966 1.00 91.12 458 VAL A C 1
ATOM 3684 O O . VAL A 1 458 ? -0.757 1.384 -2.149 1.00 91.12 458 VAL A O 1
ATOM 3687 N N . GLU A 1 459 ? -1.419 2.205 -4.141 1.00 92.19 459 GLU A N 1
ATOM 3688 C CA . GLU A 1 459 ? -0.097 2.526 -4.675 1.00 92.19 459 GLU A CA 1
ATOM 3689 C C . GLU A 1 459 ? -0.171 3.778 -5.552 1.00 92.19 459 GLU A C 1
ATOM 3691 O O . GLU A 1 459 ? -1.226 4.101 -6.102 1.00 92.19 459 GLU A O 1
ATOM 3696 N N . GLY A 1 460 ? 0.950 4.478 -5.702 1.00 95.25 460 GLY A N 1
ATOM 3697 C CA . GLY A 1 460 ? 1.047 5.618 -6.597 1.00 95.25 460 GLY A CA 1
ATOM 3698 C C . GLY A 1 460 ? 2.470 5.873 -7.069 1.00 95.25 460 GLY A C 1
ATOM 3699 O O . GLY A 1 460 ? 3.440 5.439 -6.448 1.00 95.25 460 GLY A O 1
ATOM 3700 N N . LYS A 1 461 ? 2.598 6.604 -8.171 1.00 96.31 461 LYS A N 1
ATOM 3701 C CA . LYS A 1 461 ? 3.864 7.191 -8.607 1.00 96.31 461 LYS A CA 1
ATOM 3702 C C . LYS A 1 461 ? 3.599 8.462 -9.399 1.00 96.31 461 LYS A C 1
ATOM 3704 O O . LYS A 1 461 ? 2.691 8.490 -10.227 1.00 96.31 461 LYS A O 1
ATOM 3709 N N . ASN A 1 462 ? 4.411 9.487 -9.174 1.00 96.81 462 ASN A N 1
ATOM 3710 C CA . ASN A 1 462 ? 4.494 10.663 -10.028 1.00 96.81 462 ASN A CA 1
ATOM 3711 C C . ASN A 1 462 ? 5.827 10.664 -10.787 1.00 96.81 462 ASN A C 1
ATOM 3713 O O . ASN A 1 462 ? 6.879 10.409 -10.202 1.00 96.81 462 ASN A O 1
ATOM 3717 N N . ASP A 1 463 ? 5.775 10.953 -12.085 1.00 95.06 463 ASP A N 1
ATOM 3718 C CA . ASP A 1 463 ? 6.953 11.206 -12.912 1.00 95.06 463 ASP A CA 1
ATOM 3719 C C . ASP A 1 463 ? 6.619 12.252 -13.987 1.00 95.06 463 ASP A C 1
ATOM 3721 O O . ASP A 1 463 ? 5.788 12.018 -14.870 1.00 95.06 463 ASP A O 1
ATOM 3725 N N . ASN A 1 464 ? 7.259 13.421 -13.887 1.00 93.12 464 ASN A N 1
ATOM 3726 C CA . ASN A 1 464 ? 7.139 14.562 -14.802 1.00 93.12 464 ASN A CA 1
ATOM 3727 C C . ASN A 1 464 ? 5.680 14.919 -15.162 1.00 93.12 464 ASN A C 1
ATOM 3729 O O . ASN A 1 464 ? 5.260 14.814 -16.319 1.00 93.12 464 ASN A O 1
ATOM 3733 N N . ARG A 1 465 ? 4.916 15.367 -14.151 1.00 95.00 465 ARG A N 1
ATOM 3734 C CA . ARG A 1 465 ? 3.513 15.837 -14.250 1.00 95.00 465 ARG A CA 1
ATOM 3735 C C . ARG A 1 465 ? 2.478 14.767 -14.610 1.00 95.00 465 ARG A C 1
ATOM 3737 O O . ARG A 1 465 ? 1.299 15.091 -14.739 1.00 95.00 465 ARG A O 1
ATOM 3744 N N . ILE A 1 466 ? 2.882 13.504 -14.709 1.00 97.44 466 ILE A N 1
ATOM 3745 C CA . ILE A 1 466 ? 1.967 12.365 -14.754 1.00 97.44 466 ILE A CA 1
ATOM 3746 C C . ILE A 1 466 ? 1.986 11.671 -13.403 1.00 97.44 466 ILE A C 1
ATOM 3748 O O . ILE A 1 466 ? 3.044 11.298 -12.906 1.00 97.44 466 ILE A O 1
ATOM 3752 N N . CYS A 1 467 ? 0.810 11.482 -12.821 1.00 97.88 467 CYS A N 1
ATOM 3753 C CA . CYS A 1 467 ? 0.598 10.649 -11.652 1.00 97.88 467 CYS A CA 1
ATOM 3754 C C . CYS A 1 467 ? -0.234 9.430 -12.046 1.00 97.88 467 CYS A C 1
ATOM 3756 O O . CYS A 1 467 ? -1.269 9.565 -12.695 1.00 97.88 467 CYS A O 1
ATOM 3758 N N . VAL A 1 468 ? 0.211 8.243 -11.651 1.00 97.75 468 VAL A N 1
ATOM 3759 C CA . VAL A 1 468 ? -0.547 7.002 -11.812 1.00 97.75 468 VAL A CA 1
ATOM 3760 C C . VAL A 1 468 ? -0.816 6.435 -10.429 1.00 97.75 468 VAL A C 1
ATOM 3762 O O . VAL A 1 468 ? 0.119 6.240 -9.654 1.00 97.75 468 VAL A O 1
ATOM 3765 N N . LEU A 1 469 ? -2.087 6.176 -10.131 1.00 96.56 469 LEU A N 1
ATOM 3766 C CA . LEU A 1 469 ? -2.548 5.585 -8.878 1.00 96.56 469 LEU A CA 1
ATOM 3767 C C . LEU A 1 469 ? -3.193 4.231 -9.139 1.00 96.56 469 LEU A C 1
ATOM 3769 O O . LEU A 1 469 ? -3.947 4.081 -10.104 1.00 96.56 469 LEU A O 1
ATOM 3773 N N . ILE A 1 470 ? -2.965 3.293 -8.226 1.00 94.19 470 ILE A N 1
ATOM 3774 C CA . ILE A 1 470 ? -3.791 2.100 -8.077 1.00 94.19 470 ILE A CA 1
ATOM 3775 C C . ILE A 1 470 ? -4.764 2.348 -6.932 1.00 94.19 470 ILE A C 1
ATOM 3777 O O . ILE A 1 470 ? -4.375 2.576 -5.782 1.00 94.19 470 ILE A O 1
ATOM 3781 N N . LEU A 1 471 ? -6.041 2.331 -7.281 1.00 92.19 471 LEU A N 1
ATOM 3782 C CA . LEU A 1 471 ? -7.164 2.585 -6.399 1.00 92.19 471 LEU A CA 1
ATOM 3783 C C . LEU A 1 471 ? -7.916 1.281 -6.157 1.00 92.19 471 LEU A C 1
ATOM 3785 O O . LEU A 1 471 ? -7.945 0.406 -7.020 1.00 92.19 471 LEU A O 1
ATOM 3789 N N . TYR A 1 472 ? -8.558 1.179 -5.003 1.00 85.88 472 TYR A N 1
ATOM 3790 C CA . TYR A 1 472 ? -9.406 0.053 -4.649 1.00 85.88 472 TYR A CA 1
ATOM 3791 C C . TYR A 1 472 ? -10.761 0.544 -4.148 1.00 85.88 472 TYR A C 1
ATOM 3793 O O . TYR A 1 472 ? -10.812 1.453 -3.312 1.00 85.88 472 TYR A O 1
ATOM 3801 N N . LYS A 1 473 ? -11.838 -0.049 -4.664 1.00 84.81 473 LYS A N 1
ATOM 3802 C CA . LYS A 1 473 ? -13.217 0.204 -4.234 1.00 84.81 473 LYS A CA 1
ATOM 3803 C C . LYS A 1 473 ? -14.119 -0.943 -4.684 1.00 84.81 473 LYS A C 1
ATOM 3805 O O . LYS A 1 473 ? -14.010 -1.366 -5.831 1.00 84.81 473 LYS A O 1
ATOM 3810 N N . ASP A 1 474 ? -15.022 -1.392 -3.815 1.00 78.44 474 ASP A N 1
ATOM 3811 C CA . ASP A 1 474 ? -16.031 -2.412 -4.139 1.00 78.44 474 ASP A CA 1
ATOM 3812 C C . ASP A 1 474 ? -15.421 -3.621 -4.885 1.00 78.44 474 ASP A C 1
ATOM 3814 O O . ASP A 1 474 ? -15.935 -4.074 -5.902 1.00 78.44 474 ASP A O 1
ATOM 3818 N N . ASP A 1 475 ? -14.261 -4.084 -4.410 1.00 64.69 475 ASP A N 1
ATOM 3819 C CA . ASP A 1 475 ? -13.545 -5.290 -4.869 1.00 64.69 475 ASP A CA 1
ATOM 3820 C C . ASP A 1 475 ? -12.899 -5.249 -6.237 1.00 64.69 475 ASP A C 1
ATOM 3822 O O . ASP A 1 475 ? -12.355 -6.238 -6.742 1.00 64.69 475 ASP A O 1
ATOM 3826 N N . LEU A 1 476 ? -12.904 -4.068 -6.825 1.00 75.38 476 LEU A N 1
ATOM 3827 C CA . LEU A 1 476 ? -12.253 -3.812 -8.081 1.00 75.38 476 LEU A CA 1
ATOM 3828 C C . LEU A 1 476 ? -11.037 -2.935 -7.822 1.00 75.38 476 LEU A C 1
ATOM 3830 O O . LEU A 1 476 ? -11.065 -1.969 -7.050 1.00 75.38 476 LEU A O 1
ATOM 3834 N N . TYR A 1 477 ? -9.947 -3.279 -8.498 1.00 82.44 477 TYR A N 1
ATOM 3835 C CA . TYR A 1 477 ? -8.844 -2.353 -8.644 1.00 82.44 477 TYR A CA 1
ATOM 3836 C C . TYR A 1 477 ? -9.126 -1.441 -9.830 1.00 82.44 477 TYR A C 1
ATOM 3838 O O . TYR A 1 477 ? -9.665 -1.852 -10.860 1.00 82.44 477 TYR A O 1
ATOM 3846 N N . TYR A 1 478 ? -8.722 -0.190 -9.681 1.00 87.00 478 TYR A N 1
ATOM 3847 C CA . TYR A 1 478 ? -8.821 0.828 -10.709 1.00 87.00 478 TYR A CA 1
ATOM 3848 C C . TYR A 1 478 ? -7.450 1.459 -10.886 1.00 87.00 478 TYR A C 1
ATOM 3850 O O . TYR A 1 478 ? -6.684 1.594 -9.930 1.00 87.00 478 TYR A O 1
ATOM 3858 N N . ARG A 1 479 ? -7.147 1.895 -12.105 1.00 92.56 479 ARG A N 1
ATOM 3859 C CA . ARG A 1 479 ? -5.978 2.739 -12.366 1.00 92.56 479 ARG A CA 1
ATOM 3860 C C . ARG A 1 479 ? -6.445 4.135 -12.714 1.00 92.56 479 ARG A C 1
ATOM 3862 O O . ARG A 1 479 ? -7.090 4.315 -13.745 1.00 92.56 479 ARG A O 1
ATOM 3869 N N . ALA A 1 480 ? -6.073 5.116 -11.902 1.00 94.94 480 ALA A N 1
ATOM 3870 C CA . ALA A 1 480 ? -6.222 6.519 -12.258 1.00 94.94 480 ALA A CA 1
ATOM 3871 C C . ALA A 1 480 ? -4.915 7.034 -12.863 1.00 94.94 480 ALA A C 1
ATOM 3873 O O . ALA A 1 480 ? -3.855 6.887 -12.261 1.00 94.94 480 ALA A O 1
ATOM 3874 N N . ILE A 1 481 ? -4.994 7.643 -14.043 1.00 95.50 481 ILE A N 1
ATOM 3875 C CA . ILE A 1 481 ? -3.904 8.422 -14.633 1.00 95.50 481 ILE A CA 1
ATOM 3876 C C . ILE A 1 481 ? -4.315 9.886 -14.570 1.00 95.50 481 ILE A C 1
ATOM 3878 O O . ILE A 1 481 ? -5.331 10.268 -15.149 1.00 95.50 481 ILE A O 1
ATOM 3882 N N . ILE A 1 482 ? -3.532 10.682 -13.852 1.00 97.31 482 ILE A N 1
ATOM 3883 C CA . ILE A 1 482 ? -3.758 12.103 -13.620 1.00 97.31 482 ILE A CA 1
ATOM 3884 C C . ILE A 1 482 ? -2.626 12.872 -14.296 1.00 97.31 482 ILE A C 1
ATOM 3886 O O . ILE A 1 482 ? -1.449 12.647 -14.014 1.00 97.31 482 ILE A O 1
ATOM 3890 N N . LYS A 1 483 ? -2.986 13.775 -15.201 1.00 95.38 483 LYS A N 1
ATOM 3891 C CA . LYS A 1 483 ? -2.065 14.644 -15.930 1.00 95.38 483 LYS A CA 1
ATOM 3892 C C . LYS A 1 483 ? -2.228 16.069 -15.428 1.00 95.38 483 LYS A C 1
ATOM 3894 O O . LYS A 1 483 ? -3.328 16.606 -15.507 1.00 95.38 483 LYS A O 1
ATOM 3899 N N . PHE A 1 484 ? -1.140 16.681 -14.978 1.00 95.75 484 PHE A N 1
ATOM 3900 C CA . PHE A 1 484 ? -1.122 18.060 -14.493 1.00 95.75 484 PHE A CA 1
ATOM 3901 C C . PHE A 1 484 ? -0.623 19.033 -15.565 1.00 95.75 484 PHE A C 1
ATOM 3903 O O . PHE A 1 484 ? 0.247 18.702 -16.381 1.00 95.75 484 PHE A O 1
ATOM 3910 N N . ASN A 1 485 ? -1.141 20.261 -15.546 1.00 94.31 485 ASN A N 1
ATOM 3911 C CA . ASN A 1 485 ? -0.531 21.367 -16.279 1.00 94.31 485 ASN A CA 1
ATOM 3912 C C . ASN A 1 485 ? 0.821 21.769 -15.635 1.00 94.31 485 ASN A C 1
ATOM 3914 O O . ASN A 1 485 ? 1.294 21.151 -14.681 1.00 94.31 485 ASN A O 1
ATOM 3918 N N . LYS A 1 486 ? 1.544 22.724 -16.235 1.00 91.19 486 LYS A N 1
ATOM 3919 C CA . LYS A 1 486 ? 2.950 23.007 -15.867 1.00 91.19 486 LYS A CA 1
ATOM 3920 C C . LYS A 1 486 ? 3.125 23.527 -14.435 1.00 91.19 486 LYS A C 1
ATOM 3922 O O . LYS A 1 486 ? 4.145 23.247 -13.818 1.00 91.19 486 LYS A O 1
ATOM 3927 N N . ASP A 1 487 ? 2.153 24.276 -13.944 1.00 90.31 487 ASP A N 1
ATOM 3928 C CA . ASP A 1 487 ? 2.109 24.920 -12.632 1.00 90.31 487 ASP A CA 1
ATOM 3929 C C . ASP A 1 487 ? 1.258 24.145 -11.613 1.00 90.31 487 ASP A C 1
ATOM 3931 O O . ASP A 1 487 ? 1.132 24.589 -10.475 1.00 90.31 487 ASP A O 1
ATOM 3935 N N . TYR A 1 488 ? 0.720 22.978 -11.993 1.00 93.31 488 TYR A N 1
ATOM 3936 C CA . TYR A 1 488 ? -0.132 22.128 -11.154 1.00 93.31 488 TYR A CA 1
ATOM 3937 C C . TYR A 1 488 ? -1.439 22.794 -10.681 1.00 93.31 488 TYR A C 1
ATOM 3939 O O . TYR A 1 488 ? -2.036 22.353 -9.697 1.00 93.31 488 TYR A O 1
ATOM 3947 N N . SER A 1 489 ? -1.904 23.835 -11.377 1.00 91.69 489 SER A N 1
ATOM 3948 C CA . SER A 1 489 ? -3.178 24.505 -11.089 1.00 91.69 489 SER A CA 1
ATOM 3949 C C . SER A 1 489 ? -4.390 23.761 -11.660 1.00 91.69 489 SER A C 1
ATOM 3951 O O . SER A 1 489 ? -5.485 23.863 -11.111 1.00 91.69 489 SER A O 1
ATOM 3953 N N . GLU A 1 490 ? -4.194 22.961 -12.711 1.00 92.62 490 GLU A N 1
ATOM 3954 C CA . GLU A 1 490 ? -5.234 22.154 -13.353 1.00 92.62 490 GLU A CA 1
ATOM 3955 C C . GLU A 1 490 ? -4.765 20.713 -13.576 1.00 92.62 490 GLU A C 1
ATOM 3957 O O . GLU A 1 490 ? -3.574 20.431 -13.761 1.00 92.62 490 GLU A O 1
ATOM 3962 N N . TYR A 1 491 ? -5.723 19.785 -13.615 1.00 97.06 491 TYR A N 1
ATOM 3963 C CA . TYR A 1 491 ? -5.469 18.393 -13.958 1.00 97.06 491 TYR A CA 1
ATOM 3964 C C . TYR A 1 491 ? -6.567 17.791 -14.835 1.00 97.06 491 TYR A C 1
ATOM 3966 O O . TYR A 1 491 ? -7.711 18.236 -14.843 1.00 97.06 491 TYR A O 1
ATOM 3974 N N . LYS A 1 492 ? -6.199 16.732 -15.557 1.00 91.50 492 LYS A N 1
ATOM 3975 C CA . LYS A 1 492 ? -7.112 15.809 -16.237 1.00 91.50 492 LYS A CA 1
ATOM 3976 C C . LYS A 1 492 ? -6.937 14.427 -15.631 1.00 91.50 492 LYS A C 1
ATOM 3978 O O . LYS A 1 492 ? -5.802 14.006 -15.407 1.00 91.50 492 LYS A O 1
ATOM 3983 N N . ILE A 1 493 ? -8.030 13.710 -15.403 1.00 93.19 493 ILE A N 1
ATOM 3984 C CA . ILE A 1 493 ? -8.014 12.358 -14.839 1.00 93.19 493 ILE A CA 1
ATOM 3985 C C . ILE A 1 493 ? -8.725 11.375 -15.769 1.00 93.19 493 ILE A C 1
ATOM 3987 O O . ILE A 1 493 ? -9.796 11.655 -16.300 1.00 93.19 493 ILE A O 1
ATOM 3991 N N . ARG A 1 494 ? -8.129 10.194 -15.948 1.00 91.88 494 ARG A N 1
ATOM 3992 C CA . ARG A 1 494 ? -8.757 9.040 -16.598 1.00 91.88 494 ARG A CA 1
ATOM 3993 C C . ARG A 1 494 ? -8.675 7.836 -15.673 1.00 91.88 494 ARG A C 1
ATOM 3995 O O . ARG A 1 494 ? -7.576 7.450 -15.276 1.00 91.88 494 ARG A O 1
ATOM 4002 N N . ILE A 1 495 ? -9.818 7.223 -15.374 1.00 88.12 495 ILE A N 1
ATOM 4003 C CA . ILE A 1 495 ? -9.912 6.049 -14.497 1.00 88.12 495 ILE A CA 1
ATOM 4004 C C . ILE A 1 495 ? -10.259 4.812 -15.330 1.00 88.12 495 ILE A C 1
ATOM 4006 O O . ILE A 1 495 ? -11.301 4.746 -15.979 1.00 88.12 495 ILE A O 1
ATOM 4010 N N . SER A 1 496 ? -9.363 3.826 -15.323 1.00 83.12 496 SER A N 1
ATOM 4011 C CA . SER A 1 496 ? -9.599 2.485 -15.869 1.00 83.12 496 SER A CA 1
ATOM 4012 C C . SER A 1 496 ? -10.185 1.593 -14.778 1.00 83.12 496 SER A C 1
ATOM 4014 O O . SER A 1 496 ? -9.698 1.628 -13.651 1.00 83.12 496 SER A O 1
ATOM 4016 N N . HIS A 1 497 ? -11.209 0.814 -15.117 1.00 78.44 497 HIS A N 1
ATOM 4017 C CA . HIS A 1 497 ? -12.002 0.016 -14.177 1.00 78.44 497 HIS A CA 1
ATOM 4018 C C . HIS A 1 497 ? -11.640 -1.470 -14.279 1.00 78.44 497 HIS A C 1
ATOM 4020 O O . HIS A 1 497 ? -11.195 -1.905 -15.343 1.00 78.44 497 HIS A O 1
ATOM 4026 N N . ASP A 1 498 ? -11.854 -2.215 -13.188 1.00 63.94 498 ASP A N 1
ATOM 4027 C CA . ASP A 1 498 ? -11.610 -3.664 -13.072 1.00 63.94 498 ASP A CA 1
ATOM 4028 C C . ASP A 1 498 ? -10.280 -4.109 -13.696 1.00 63.94 498 ASP A C 1
ATOM 4030 O O . ASP A 1 498 ? -10.205 -4.934 -14.612 1.00 63.94 498 ASP A O 1
ATOM 4034 N N . ILE A 1 499 ? -9.201 -3.494 -13.221 1.00 76.00 499 ILE A N 1
ATOM 4035 C CA . ILE A 1 499 ? -7.856 -3.935 -13.566 1.00 76.00 499 ILE A CA 1
ATOM 4036 C C . ILE A 1 499 ? -7.441 -5.080 -12.632 1.00 76.00 499 ILE A C 1
ATOM 4038 O O . ILE A 1 499 ? -7.874 -5.168 -11.484 1.00 76.00 499 ILE A O 1
ATOM 4042 N N . GLY A 1 500 ? -6.574 -5.973 -13.106 1.00 65.12 500 GLY A N 1
ATOM 4043 C CA . GLY A 1 500 ? -5.771 -6.798 -12.207 1.00 65.12 500 GLY A CA 1
ATOM 4044 C C . GLY A 1 500 ? -4.858 -5.914 -11.356 1.00 65.12 500 GLY A C 1
ATOM 4045 O O . GLY A 1 500 ? -4.435 -4.840 -11.793 1.00 65.12 500 GLY A O 1
ATOM 4046 N N . TYR A 1 501 ? -4.551 -6.353 -10.138 1.00 71.75 501 TYR A N 1
ATOM 4047 C CA . TYR A 1 501 ? -3.583 -5.643 -9.316 1.00 71.75 501 TYR A CA 1
ATOM 4048 C C . TYR A 1 501 ? -2.167 -5.830 -9.882 1.00 71.75 501 TYR A C 1
ATOM 4050 O O . TYR A 1 501 ? -1.654 -6.945 -9.914 1.00 71.75 501 TYR A O 1
ATOM 4058 N N . SER A 1 502 ? -1.544 -4.733 -10.318 1.00 70.06 502 SER A N 1
ATOM 4059 C CA . SER A 1 502 ? -0.153 -4.680 -10.780 1.00 70.06 502 SER A CA 1
ATOM 4060 C C . SER A 1 502 ? 0.525 -3.430 -10.212 1.00 70.06 502 SER A C 1
ATOM 4062 O O . SER A 1 502 ? -0.116 -2.372 -10.177 1.00 70.06 502 SER A O 1
ATOM 4064 N N . PRO A 1 503 ? 1.814 -3.506 -9.826 1.00 79.06 503 PRO A N 1
ATOM 4065 C CA . PRO A 1 503 ? 2.602 -2.338 -9.452 1.00 79.06 503 PRO A CA 1
ATOM 4066 C C . PRO A 1 503 ? 2.584 -1.254 -10.518 1.00 79.06 503 PRO A C 1
ATOM 4068 O O . PRO A 1 503 ? 2.456 -1.529 -11.718 1.00 79.06 503 PRO A O 1
ATOM 4071 N N . VAL A 1 504 ? 2.775 -0.012 -10.084 1.00 91.50 504 VAL A N 1
ATOM 4072 C CA . VAL A 1 504 ? 2.799 1.127 -10.998 1.00 91.50 504 VAL A CA 1
ATOM 4073 C C . VAL A 1 504 ? 4.094 1.113 -11.816 1.00 91.50 504 VAL A C 1
ATOM 4075 O O . VAL A 1 504 ? 5.164 1.486 -11.335 1.00 91.50 504 VAL A O 1
ATOM 4078 N N . ASN A 1 505 ? 3.987 0.717 -13.084 1.00 94.06 505 ASN A N 1
ATOM 4079 C CA . ASN A 1 505 ? 5.118 0.559 -13.994 1.00 94.06 505 ASN A CA 1
ATOM 4080 C C . ASN A 1 505 ? 5.033 1.532 -15.178 1.00 94.06 505 ASN A C 1
ATOM 4082 O O . ASN A 1 505 ? 4.550 1.194 -16.259 1.00 94.06 505 ASN A O 1
ATOM 4086 N N . PHE A 1 506 ? 5.479 2.769 -14.957 1.00 96.44 506 PHE A N 1
ATOM 4087 C CA . PHE A 1 506 ? 5.575 3.782 -16.008 1.00 96.44 506 PHE A CA 1
ATOM 4088 C C . PHE A 1 506 ? 6.772 4.706 -15.797 1.00 96.44 506 PHE A C 1
ATOM 4090 O O . PHE A 1 506 ? 7.274 4.840 -14.676 1.00 96.44 506 PHE A O 1
ATOM 4097 N N . VAL A 1 507 ? 7.193 5.376 -16.865 1.00 96.38 507 VAL A N 1
ATOM 4098 C CA . VAL A 1 507 ? 8.170 6.471 -16.847 1.00 96.38 507 VAL A CA 1
ATOM 4099 C C . VAL A 1 507 ? 7.728 7.584 -17.784 1.00 96.38 507 VAL A C 1
ATOM 4101 O O . VAL A 1 507 ? 7.061 7.323 -18.783 1.00 96.38 507 VAL A O 1
ATOM 4104 N N . THR A 1 508 ? 8.134 8.815 -17.488 1.00 96.25 508 THR A N 1
ATOM 4105 C CA . THR A 1 508 ? 7.960 9.963 -18.382 1.00 96.25 508 THR A CA 1
ATOM 4106 C C . THR A 1 508 ? 9.324 10.507 -18.784 1.00 96.25 508 THR A C 1
ATOM 4108 O O . THR A 1 508 ? 10.087 10.983 -17.947 1.00 96.25 508 THR A O 1
ATOM 4111 N N . LEU A 1 509 ? 9.637 10.434 -20.071 1.00 95.00 509 LEU A N 1
ATOM 4112 C CA . LEU A 1 509 ? 10.893 10.881 -20.666 1.00 95.00 509 LEU A CA 1
ATOM 4113 C C . LEU A 1 509 ? 11.032 12.413 -20.615 1.00 95.00 509 LEU A C 1
ATOM 4115 O O . LEU A 1 509 ? 10.048 13.138 -20.435 1.00 95.00 509 LEU A O 1
ATOM 4119 N N . ASP A 1 510 ? 12.247 12.919 -20.827 1.00 91.31 510 ASP A N 1
ATOM 4120 C CA . ASP A 1 510 ? 12.542 14.363 -20.757 1.00 91.31 510 ASP A CA 1
ATOM 4121 C C . ASP A 1 510 ? 11.790 15.185 -21.815 1.00 91.31 510 ASP A C 1
ATOM 4123 O O . ASP A 1 510 ? 11.457 16.348 -21.596 1.00 91.31 510 ASP A O 1
ATOM 4127 N N . ASN A 1 511 ? 11.452 14.565 -22.948 1.00 92.94 511 ASN A N 1
ATOM 4128 C CA . ASN A 1 511 ? 10.627 15.174 -23.994 1.00 92.94 511 ASN A CA 1
ATOM 4129 C C . ASN A 1 511 ? 9.117 15.149 -23.681 1.00 92.94 511 ASN A C 1
ATOM 4131 O O . ASN A 1 511 ? 8.315 15.585 -24.505 1.00 92.94 511 ASN A O 1
ATOM 4135 N N . GLY A 1 512 ? 8.720 14.622 -22.519 1.00 93.62 512 GLY A N 1
ATOM 4136 C CA . GLY A 1 512 ? 7.333 14.563 -22.074 1.00 93.62 512 GLY A CA 1
ATOM 4137 C C . GLY A 1 512 ? 6.533 13.363 -22.579 1.00 93.62 512 GLY A C 1
ATOM 4138 O O . GLY A 1 512 ? 5.330 13.302 -22.334 1.00 93.62 512 GLY A O 1
ATOM 4139 N N . ILE A 1 513 ? 7.153 12.405 -23.272 1.00 94.75 513 ILE A N 1
ATOM 4140 C CA . ILE A 1 513 ? 6.492 11.143 -23.625 1.00 94.75 513 ILE A CA 1
ATOM 4141 C C . ILE A 1 513 ? 6.481 10.227 -22.401 1.00 94.75 513 ILE A C 1
ATOM 4143 O O . ILE A 1 513 ? 7.522 9.948 -21.814 1.00 94.75 513 ILE A O 1
ATOM 4147 N N . SER A 1 514 ? 5.307 9.730 -22.042 1.00 96.75 514 SER A N 1
ATOM 4148 C CA . SER A 1 514 ? 5.096 8.730 -21.005 1.00 96.75 514 SER A CA 1
ATOM 4149 C C . SER A 1 514 ? 4.889 7.356 -21.623 1.00 96.75 514 SER A C 1
ATOM 4151 O O . SER A 1 514 ? 4.150 7.208 -22.596 1.00 96.75 514 SER A O 1
ATOM 4153 N N . VAL A 1 515 ? 5.534 6.354 -21.033 1.00 95.94 515 VAL A N 1
ATOM 4154 C CA . VAL A 1 515 ? 5.424 4.943 -21.406 1.00 95.94 515 VAL A CA 1
ATOM 4155 C C . VAL A 1 515 ? 4.981 4.172 -20.172 1.00 95.94 515 VAL A C 1
ATOM 4157 O O . VAL A 1 515 ? 5.603 4.296 -19.118 1.00 95.94 515 VAL A O 1
ATOM 4160 N N . LEU A 1 516 ? 3.906 3.398 -20.294 1.00 94.56 516 LEU A N 1
ATOM 4161 C CA . LEU A 1 516 ? 3.308 2.606 -19.222 1.00 94.56 516 LEU A CA 1
ATOM 4162 C C . LEU A 1 516 ? 3.113 1.166 -19.694 1.00 94.56 516 LEU A C 1
ATOM 4164 O O . LEU A 1 516 ? 2.555 0.954 -20.766 1.00 94.56 516 LEU A O 1
ATOM 4168 N N . ILE A 1 517 ? 3.517 0.183 -18.888 1.00 90.06 517 ILE A N 1
ATOM 4169 C CA . ILE A 1 517 ? 3.137 -1.223 -19.094 1.00 90.06 517 ILE A CA 1
ATOM 4170 C C . ILE A 1 517 ? 1.974 -1.531 -18.155 1.00 90.06 517 ILE A C 1
ATOM 4172 O O . ILE A 1 517 ? 2.073 -1.321 -16.945 1.00 90.06 517 ILE A O 1
ATOM 4176 N N . ASN A 1 518 ? 0.855 -1.981 -18.719 1.00 82.50 518 ASN A N 1
ATOM 4177 C CA . ASN A 1 518 ? -0.362 -2.267 -17.964 1.00 82.50 518 ASN A CA 1
ATOM 4178 C C . ASN A 1 518 ? -0.496 -3.755 -17.590 1.00 82.50 518 ASN A C 1
ATOM 4180 O O . ASN A 1 518 ? 0.262 -4.603 -18.054 1.00 82.50 518 ASN A O 1
ATOM 4184 N N . GLU A 1 519 ? -1.533 -4.069 -16.811 1.00 77.44 519 GLU A N 1
ATOM 4185 C CA . GLU A 1 519 ? -1.888 -5.410 -16.314 1.00 77.44 519 GLU A CA 1
ATOM 4186 C C . GLU A 1 519 ? -2.322 -6.410 -17.409 1.00 77.44 519 GLU A C 1
ATOM 4188 O O . GLU A 1 519 ? -2.753 -7.536 -17.154 1.00 77.44 519 GLU A O 1
ATOM 4193 N N . ARG A 1 520 ? -2.337 -5.952 -18.663 1.00 73.19 520 ARG A N 1
ATOM 4194 C CA . ARG A 1 520 ? -2.693 -6.739 -19.844 1.00 73.19 520 ARG A CA 1
ATOM 4195 C C . ARG A 1 520 ? -1.469 -6.995 -20.721 1.00 73.19 520 ARG A C 1
ATOM 4197 O O . ARG A 1 520 ? -1.650 -7.473 -21.841 1.00 73.19 520 ARG A O 1
ATOM 4204 N N . ASN A 1 521 ? -0.260 -6.704 -20.226 1.00 79.19 521 ASN A N 1
ATOM 4205 C CA . ASN A 1 521 ? 0.999 -6.747 -20.975 1.00 79.19 521 ASN A CA 1
ATOM 4206 C C . ASN A 1 521 ? 0.969 -5.867 -22.239 1.00 79.19 521 ASN A C 1
ATOM 4208 O O . ASN A 1 521 ? 1.471 -6.248 -23.294 1.00 79.19 521 ASN A O 1
ATOM 4212 N N . GLN A 1 522 ? 0.327 -4.699 -22.155 1.00 82.88 522 GLN A N 1
ATOM 4213 C CA . GLN A 1 522 ? 0.294 -3.720 -23.241 1.00 82.88 522 GLN A CA 1
ATOM 4214 C C . GLN A 1 522 ? 1.117 -2.492 -22.861 1.00 82.88 522 GLN A C 1
ATOM 4216 O O . GLN A 1 522 ? 1.086 -2.049 -21.710 1.00 82.88 522 GLN A O 1
ATOM 4221 N N . VAL A 1 523 ? 1.805 -1.923 -23.849 1.00 88.62 523 VAL A N 1
ATOM 4222 C CA . VAL A 1 523 ? 2.506 -0.646 -23.723 1.00 88.62 523 VAL A CA 1
ATOM 4223 C C . VAL A 1 523 ? 1.549 0.467 -24.119 1.00 88.62 523 VAL A C 1
ATOM 4225 O O . VAL A 1 523 ? 1.151 0.563 -25.279 1.00 88.62 523 VAL A O 1
ATOM 4228 N N . GLU A 1 524 ? 1.189 1.324 -23.175 1.00 91.50 524 GLU A N 1
ATOM 4229 C CA . GLU A 1 524 ? 0.500 2.576 -23.460 1.00 91.50 524 GLU A CA 1
ATOM 4230 C C . GLU A 1 524 ? 1.508 3.727 -23.532 1.00 91.50 524 GLU A C 1
ATOM 4232 O O . GLU A 1 524 ? 2.303 3.939 -22.616 1.00 91.50 524 GLU A O 1
ATOM 4237 N N . ILE A 1 525 ? 1.458 4.482 -24.628 1.00 90.75 525 ILE A N 1
ATOM 4238 C CA . ILE A 1 525 ? 2.324 5.625 -24.907 1.00 90.75 525 ILE A CA 1
ATOM 4239 C C . ILE A 1 525 ? 1.453 6.865 -25.051 1.00 90.75 525 ILE A C 1
ATOM 4241 O O . ILE A 1 525 ? 0.543 6.904 -25.879 1.00 90.75 525 ILE A O 1
ATOM 4245 N N . PHE A 1 526 ? 1.731 7.887 -24.254 1.00 92.44 526 PHE A N 1
ATOM 4246 C CA . PHE A 1 526 ? 0.961 9.129 -24.223 1.00 92.44 526 PHE A CA 1
ATOM 4247 C C . PHE A 1 526 ? 1.861 10.307 -23.853 1.00 92.44 526 PHE A C 1
ATOM 4249 O O . PHE A 1 526 ? 3.017 10.122 -23.494 1.00 92.44 526 PHE A O 1
ATOM 4256 N N . SER A 1 527 ? 1.364 11.534 -23.981 1.00 92.81 527 SER A N 1
ATOM 4257 C CA . SER A 1 527 ? 2.141 12.737 -23.664 1.00 92.81 527 SER A CA 1
ATOM 4258 C C . SER A 1 527 ? 1.730 13.343 -22.323 1.00 92.81 527 SER A C 1
ATOM 4260 O O . SER A 1 527 ? 0.550 13.333 -21.964 1.00 92.81 527 SER A O 1
ATOM 4262 N N . ASN A 1 528 ? 2.693 13.938 -21.618 1.00 93.12 528 ASN A N 1
ATOM 4263 C CA . ASN A 1 528 ? 2.459 14.831 -20.486 1.00 93.12 528 ASN A CA 1
ATOM 4264 C C . ASN A 1 528 ? 2.088 16.266 -20.903 1.00 93.12 528 ASN A C 1
ATOM 4266 O O . ASN A 1 528 ? 1.910 17.134 -20.044 1.00 93.12 528 ASN A O 1
ATOM 4270 N N . ASP A 1 529 ? 1.982 16.542 -22.204 1.00 92.19 529 ASP A N 1
ATOM 4271 C CA . ASP A 1 529 ? 1.370 17.768 -22.693 1.00 92.19 529 ASP A CA 1
ATOM 4272 C C . ASP A 1 529 ? -0.114 17.781 -22.307 1.00 92.19 529 ASP A C 1
ATOM 4274 O O . ASP A 1 529 ? -0.891 16.875 -22.634 1.00 92.19 529 ASP A O 1
ATOM 4278 N N . PHE A 1 530 ? -0.492 18.828 -21.576 1.00 88.88 530 PHE A N 1
ATOM 4279 C CA . PHE A 1 530 ? -1.824 19.004 -21.022 1.00 88.88 530 PHE A CA 1
ATOM 4280 C C . PHE A 1 530 ? -2.893 19.112 -22.113 1.00 88.88 530 PHE A C 1
ATOM 4282 O O . PHE A 1 530 ? -4.025 18.680 -21.904 1.00 88.88 530 PHE A O 1
ATOM 4289 N N . GLN A 1 531 ? -2.532 19.624 -23.292 1.00 89.00 531 GLN A N 1
ATOM 4290 C CA . GLN A 1 531 ? -3.456 19.782 -24.418 1.00 89.00 531 GLN A CA 1
ATOM 4291 C C . GLN A 1 531 ? -3.591 18.516 -25.277 1.00 89.00 531 GLN A C 1
ATOM 4293 O O . GLN A 1 531 ? -4.523 18.408 -26.071 1.00 89.00 531 GLN A O 1
ATOM 4298 N N . ASN A 1 532 ? -2.694 17.538 -25.120 1.00 85.69 532 ASN A N 1
ATOM 4299 C CA . ASN A 1 532 ? -2.661 16.344 -25.958 1.00 85.69 532 ASN A CA 1
ATOM 4300 C C . ASN A 1 532 ? -3.172 15.104 -25.217 1.00 85.69 532 ASN A C 1
ATOM 4302 O O . ASN A 1 532 ? -2.432 14.477 -24.462 1.00 85.69 532 ASN A O 1
ATOM 4306 N N . ASP A 1 533 ? -4.409 14.699 -25.489 1.00 81.75 533 ASP A N 1
ATOM 4307 C CA . ASP A 1 533 ? -5.033 13.524 -24.861 1.00 81.75 533 ASP A CA 1
ATOM 4308 C C . ASP A 1 533 ? -4.920 12.238 -25.692 1.00 81.75 533 ASP A C 1
ATOM 4310 O O . ASP A 1 533 ? -5.530 11.222 -25.359 1.00 81.75 533 ASP A O 1
ATOM 4314 N N . LYS A 1 534 ? -4.118 12.247 -26.764 1.00 81.00 534 LYS A N 1
ATOM 4315 C CA . LYS A 1 534 ? -3.882 11.044 -27.564 1.00 81.00 534 LYS A CA 1
ATOM 4316 C C . LYS A 1 534 ? -3.056 10.037 -26.765 1.00 81.00 534 LYS A C 1
ATOM 4318 O O . LYS A 1 534 ? -2.004 10.378 -26.219 1.00 81.00 534 LYS A O 1
ATOM 4323 N N . SER A 1 535 ? -3.502 8.785 -26.770 1.00 87.25 535 SER A N 1
ATOM 4324 C CA . SER A 1 535 ? -2.702 7.646 -26.338 1.00 87.25 535 SER A CA 1
ATOM 4325 C C . SER A 1 535 ? -2.691 6.563 -27.410 1.00 87.25 535 SER A C 1
ATOM 4327 O O . SER A 1 535 ? -3.678 6.345 -28.111 1.00 87.25 535 SER A O 1
ATOM 4329 N N . ASN A 1 536 ? -1.543 5.909 -27.551 1.00 83.88 536 ASN A N 1
ATOM 4330 C CA . ASN A 1 536 ? -1.351 4.765 -28.427 1.00 83.88 536 ASN A CA 1
ATOM 4331 C C . ASN A 1 536 ? -1.101 3.541 -27.555 1.00 83.88 536 ASN A C 1
ATOM 4333 O O . ASN A 1 536 ? -0.240 3.578 -26.678 1.00 83.88 536 ASN A O 1
ATOM 4337 N N . VAL A 1 537 ? -1.834 2.460 -27.803 1.00 84.88 537 VAL A N 1
ATOM 4338 C CA . VAL A 1 537 ? -1.652 1.191 -27.095 1.00 84.88 537 VAL A CA 1
ATOM 4339 C C . VAL A 1 537 ? -1.074 0.179 -28.071 1.00 84.88 537 VAL A C 1
ATOM 4341 O O . VAL A 1 537 ? -1.652 -0.066 -29.128 1.00 84.88 537 VAL A O 1
ATOM 4344 N N . VAL A 1 538 ? 0.066 -0.404 -27.713 1.00 81.94 538 VAL A N 1
ATOM 4345 C CA . VAL A 1 538 ? 0.757 -1.434 -28.489 1.00 81.94 538 VAL A CA 1
ATOM 4346 C C . VAL A 1 538 ? 0.771 -2.721 -27.678 1.00 81.94 538 VAL A C 1
ATOM 4348 O O . VAL A 1 538 ? 1.086 -2.717 -26.488 1.00 81.94 538 VAL A O 1
ATOM 4351 N N . GLN A 1 539 ? 0.431 -3.832 -28.322 1.00 80.50 539 GLN A N 1
ATOM 4352 C CA . GLN A 1 539 ? 0.553 -5.164 -27.746 1.00 80.50 539 GLN A CA 1
ATOM 4353 C C . GLN A 1 539 ? 1.646 -5.919 -28.496 1.00 80.50 539 GLN A C 1
ATOM 4355 O O . GLN A 1 539 ? 1.577 -6.040 -29.717 1.00 80.50 539 GLN A O 1
ATOM 4360 N N . ASP A 1 540 ? 2.630 -6.431 -27.766 1.00 78.19 540 ASP A N 1
ATOM 4361 C CA . ASP A 1 540 ? 3.728 -7.214 -28.326 1.00 78.19 540 ASP A CA 1
ATOM 4362 C C . ASP A 1 540 ? 4.057 -8.379 -27.363 1.00 78.19 540 ASP A C 1
ATOM 4364 O O . ASP A 1 540 ? 4.255 -8.120 -26.177 1.00 78.19 540 ASP A O 1
ATOM 4368 N N . PRO A 1 541 ? 4.046 -9.649 -27.814 1.00 74.12 541 PRO A N 1
ATOM 4369 C CA . PRO A 1 541 ? 4.476 -10.836 -27.070 1.00 74.12 541 PRO A CA 1
ATOM 4370 C C . PRO A 1 541 ? 5.766 -10.719 -26.257 1.00 74.12 541 PRO A C 1
ATOM 4372 O O . PRO A 1 541 ? 5.878 -11.384 -25.218 1.00 74.12 541 PRO A O 1
ATOM 4375 N N . ASP A 1 542 ? 6.717 -9.902 -26.714 1.00 80.06 542 ASP A N 1
ATOM 4376 C CA . ASP A 1 542 ? 7.980 -9.701 -26.011 1.00 80.06 542 ASP A CA 1
ATOM 4377 C C . ASP A 1 542 ? 7.824 -8.800 -24.786 1.00 80.06 542 ASP A C 1
ATOM 4379 O O . ASP A 1 542 ? 8.683 -8.828 -23.912 1.00 80.06 542 ASP A O 1
ATOM 4383 N N . ILE A 1 543 ? 6.722 -8.054 -24.672 1.00 81.19 543 ILE A N 1
ATOM 4384 C CA . ILE A 1 543 ? 6.417 -7.188 -23.535 1.00 81.19 543 ILE A CA 1
ATOM 4385 C C . ILE A 1 543 ? 5.619 -7.949 -22.485 1.00 81.19 543 ILE A C 1
ATOM 4387 O O . ILE A 1 543 ? 4.626 -8.615 -22.777 1.00 81.19 543 ILE A O 1
ATOM 4391 N N . ASP A 1 544 ? 6.016 -7.790 -21.226 1.00 81.25 544 ASP A N 1
ATOM 4392 C CA . ASP A 1 544 ? 5.222 -8.225 -20.088 1.00 81.25 544 ASP A CA 1
ATOM 4393 C C . ASP A 1 544 ? 5.500 -7.405 -18.820 1.00 81.25 544 ASP A C 1
ATOM 4395 O O . ASP A 1 544 ? 6.448 -6.623 -18.742 1.00 81.25 544 ASP A O 1
ATOM 4399 N N . GLU A 1 545 ? 4.662 -7.594 -17.803 1.00 72.94 545 GLU A N 1
ATOM 4400 C CA . GLU A 1 545 ? 4.747 -6.919 -16.500 1.00 72.94 545 GLU A CA 1
ATOM 4401 C C . GLU A 1 545 ? 6.033 -7.210 -15.701 1.00 72.94 545 GLU A C 1
ATOM 4403 O O . GLU A 1 545 ? 6.310 -6.526 -14.706 1.00 72.94 545 GLU A O 1
ATOM 4408 N N . SER A 1 546 ? 6.836 -8.206 -16.104 1.00 80.06 546 SER A N 1
ATOM 4409 C CA . SER A 1 546 ? 8.133 -8.468 -15.467 1.00 80.06 546 SER A CA 1
ATOM 4410 C C . SER A 1 546 ? 9.191 -7.433 -15.859 1.00 80.06 546 SER A C 1
ATOM 4412 O O . SER A 1 546 ? 10.159 -7.246 -15.122 1.00 80.06 546 SER A O 1
ATOM 4414 N N . MET A 1 547 ? 8.995 -6.727 -16.979 1.00 89.88 547 MET A N 1
ATOM 4415 C CA . MET A 1 547 ? 9.844 -5.617 -17.406 1.00 89.88 547 MET A CA 1
ATOM 4416 C C . MET A 1 547 ? 9.604 -4.397 -16.529 1.00 89.88 547 MET A C 1
ATOM 4418 O O . MET A 1 547 ? 8.489 -3.891 -16.474 1.00 89.88 547 MET A O 1
ATOM 4422 N N . LYS A 1 548 ? 10.638 -3.867 -15.879 1.00 93.44 548 LYS A N 1
ATOM 4423 C CA . LYS A 1 548 ? 10.526 -2.655 -15.058 1.00 93.44 548 LYS A CA 1
ATOM 4424 C C . LYS A 1 548 ? 11.057 -1.458 -15.819 1.00 93.44 548 LYS A C 1
ATOM 4426 O O . LYS A 1 548 ? 12.253 -1.384 -16.094 1.00 93.44 548 LYS A O 1
ATOM 4431 N N . LEU A 1 549 ? 10.165 -0.532 -16.165 1.00 95.81 549 LEU A N 1
ATOM 4432 C CA . LEU A 1 549 ? 10.513 0.645 -16.947 1.00 95.81 549 LEU A CA 1
ATOM 4433 C C . LEU A 1 549 ? 11.418 1.590 -16.150 1.00 95.81 549 LEU A C 1
ATOM 4435 O O . LEU A 1 549 ? 11.148 1.942 -14.999 1.00 95.81 549 LEU A O 1
ATOM 4439 N N . CYS A 1 550 ? 12.472 2.047 -16.811 1.00 95.50 550 CYS A N 1
ATOM 4440 C CA . CYS A 1 550 ? 13.353 3.118 -16.370 1.00 95.50 550 CYS A CA 1
ATOM 4441 C C . CYS A 1 550 ? 13.667 4.043 -17.558 1.00 95.50 550 CYS A C 1
ATOM 4443 O O . CYS A 1 550 ? 13.190 3.840 -18.678 1.00 95.50 550 CYS A O 1
ATOM 4445 N N . LYS A 1 551 ? 14.416 5.119 -17.315 1.00 94.31 551 LYS A N 1
ATOM 4446 C CA . LYS A 1 551 ? 14.728 6.109 -18.351 1.00 94.31 551 LYS A CA 1
ATOM 4447 C C . LYS A 1 551 ? 16.154 6.621 -18.240 1.00 94.31 551 LYS A C 1
ATOM 4449 O O . LYS A 1 551 ? 16.709 6.715 -17.146 1.00 94.31 551 LYS A O 1
ATOM 4454 N N . GLU A 1 552 ? 16.690 7.008 -19.389 1.00 92.94 552 GLU A N 1
ATOM 4455 C CA . GLU A 1 552 ? 17.939 7.753 -19.523 1.00 92.94 552 GLU A CA 1
ATOM 4456 C C . GLU A 1 552 ? 17.704 8.897 -20.518 1.00 92.94 552 GLU A C 1
ATOM 4458 O O . GLU A 1 552 ? 17.787 8.732 -21.739 1.00 92.94 552 GLU A O 1
ATOM 4463 N N . GLY A 1 553 ? 17.302 10.051 -19.982 1.00 89.25 553 GLY A N 1
ATOM 4464 C CA . GLY A 1 553 ? 16.871 11.212 -20.754 1.00 89.25 553 GLY A CA 1
ATOM 4465 C C . GLY A 1 553 ? 15.649 10.923 -21.632 1.00 89.25 553 GLY A C 1
ATOM 4466 O O . GLY A 1 553 ? 14.537 10.719 -21.143 1.00 89.25 553 GLY A O 1
ATOM 4467 N N . ILE A 1 554 ? 15.861 10.878 -22.951 1.00 92.50 554 ILE A N 1
ATOM 4468 C CA . ILE A 1 554 ? 14.823 10.550 -23.947 1.00 92.50 554 ILE A CA 1
ATOM 4469 C C . ILE A 1 554 ? 14.764 9.059 -24.313 1.00 92.50 554 ILE A C 1
ATOM 4471 O O . ILE A 1 554 ? 13.984 8.677 -25.184 1.00 92.50 554 ILE A O 1
ATOM 4475 N N . LYS A 1 555 ? 15.607 8.213 -23.711 1.00 92.75 555 LYS A N 1
ATOM 4476 C CA . LYS A 1 555 ? 15.609 6.770 -23.971 1.00 92.75 555 LYS A CA 1
ATOM 4477 C C . LYS A 1 555 ? 14.675 6.062 -23.001 1.00 92.75 555 LYS A C 1
ATOM 4479 O O . LYS A 1 555 ? 14.788 6.243 -21.787 1.00 92.75 555 LYS A O 1
ATOM 4484 N N . THR A 1 556 ? 13.813 5.207 -23.545 1.00 94.75 556 THR A N 1
ATOM 4485 C CA . THR A 1 556 ? 13.061 4.241 -22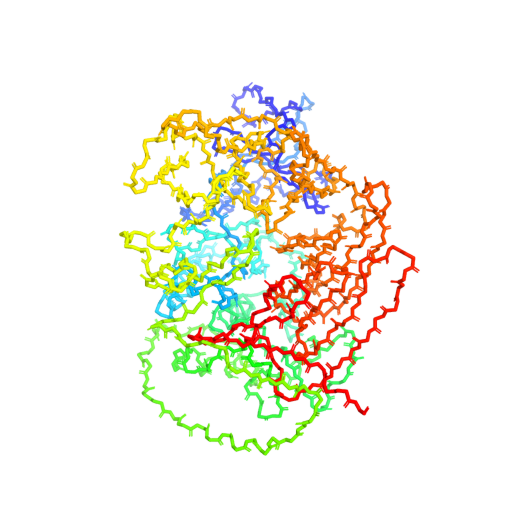.740 1.00 94.75 556 THR A CA 1
ATOM 4486 C C . THR A 1 556 ? 13.940 3.023 -22.516 1.00 94.75 556 THR A C 1
ATOM 4488 O O . THR A 1 556 ? 14.436 2.415 -23.468 1.00 94.75 556 THR A O 1
ATOM 4491 N N . LEU A 1 557 ? 14.143 2.684 -21.251 1.00 95.94 557 LEU A N 1
ATOM 4492 C CA . LEU A 1 557 ? 14.892 1.516 -20.829 1.00 95.94 557 LEU A CA 1
ATOM 4493 C C . LEU A 1 557 ? 13.970 0.609 -20.015 1.00 95.94 557 LEU A C 1
ATOM 4495 O O . LEU A 1 557 ? 12.936 1.039 -19.497 1.00 95.94 557 LEU A O 1
ATOM 4499 N N . PHE A 1 558 ? 14.357 -0.646 -19.868 1.00 95.75 558 PHE A N 1
ATOM 4500 C CA . PHE A 1 558 ? 13.777 -1.502 -18.848 1.00 95.75 558 PHE A CA 1
ATOM 4501 C C . PHE A 1 558 ? 14.823 -2.466 -18.314 1.00 95.75 558 PHE A C 1
ATOM 4503 O O . PHE A 1 558 ? 15.797 -2.785 -18.993 1.00 95.75 558 PHE A O 1
ATOM 4510 N N . TYR A 1 559 ? 14.611 -2.955 -17.102 1.00 94.50 559 TYR A N 1
ATOM 4511 C CA . TYR A 1 559 ? 15.378 -4.073 -16.570 1.00 94.50 559 TYR A CA 1
ATOM 4512 C C . TYR A 1 559 ? 14.463 -5.252 -16.262 1.00 94.50 559 TYR A C 1
ATOM 4514 O O . TYR A 1 559 ? 13.275 -5.088 -15.972 1.00 94.50 559 TYR A O 1
ATOM 4522 N N . ARG A 1 560 ? 15.030 -6.453 -16.355 1.00 90.81 560 ARG A N 1
ATOM 4523 C CA . ARG A 1 560 ? 14.383 -7.711 -15.984 1.00 90.81 560 ARG A CA 1
ATOM 4524 C C . ARG A 1 560 ? 15.449 -8.653 -15.450 1.00 90.81 560 ARG A C 1
ATOM 4526 O O . ARG A 1 560 ? 16.451 -8.877 -16.123 1.00 90.81 560 ARG A O 1
ATOM 4533 N N . ALA A 1 561 ? 15.207 -9.213 -14.267 1.00 90.00 561 ALA A N 1
ATOM 4534 C CA . ALA A 1 561 ? 16.208 -9.988 -13.542 1.00 90.00 561 ALA A CA 1
ATOM 4535 C C . ALA A 1 561 ? 17.527 -9.195 -13.421 1.00 90.00 561 ALA A C 1
ATOM 4537 O O . ALA A 1 561 ? 17.515 -8.078 -12.914 1.00 90.00 561 ALA A O 1
ATOM 4538 N N . ASP A 1 562 ? 18.642 -9.751 -13.880 1.00 93.69 562 ASP A N 1
ATOM 4539 C CA . ASP A 1 562 ? 19.999 -9.201 -13.772 1.00 93.69 562 ASP A CA 1
ATOM 4540 C C . ASP A 1 562 ? 20.419 -8.308 -14.954 1.00 93.69 562 ASP A C 1
ATOM 4542 O O . ASP A 1 562 ? 21.559 -7.849 -15.013 1.00 93.69 562 ASP A O 1
ATOM 4546 N N . SER A 1 563 ? 19.521 -8.056 -15.908 1.00 94.75 563 SER A N 1
ATOM 4547 C CA . SER A 1 563 ? 19.887 -7.465 -17.198 1.00 94.75 563 SER A CA 1
ATOM 4548 C C . SER A 1 563 ? 19.097 -6.189 -17.510 1.00 94.75 563 SER A C 1
ATOM 4550 O O . SER A 1 563 ? 17.896 -6.084 -17.238 1.00 94.75 563 SER A O 1
ATOM 4552 N N . LEU A 1 564 ? 19.796 -5.201 -18.076 1.00 95.88 564 LEU A N 1
ATOM 4553 C CA . LEU A 1 564 ? 19.286 -3.893 -18.491 1.00 95.88 564 LEU A CA 1
ATOM 4554 C C . LEU A 1 564 ? 19.202 -3.827 -20.018 1.00 95.88 564 LEU A C 1
ATOM 4556 O O . LEU A 1 564 ? 20.158 -4.163 -20.717 1.00 95.88 564 LEU A O 1
ATOM 4560 N N . TYR A 1 565 ? 18.086 -3.319 -20.531 1.00 94.44 565 TYR A N 1
ATOM 4561 C CA . TYR A 1 565 ? 17.754 -3.293 -21.950 1.00 94.44 565 TYR A CA 1
ATOM 4562 C C . TYR A 1 565 ? 17.322 -1.892 -22.395 1.00 94.44 565 TYR A C 1
ATOM 4564 O O . TYR A 1 565 ? 16.682 -1.152 -21.645 1.00 94.44 565 TYR A O 1
ATOM 4572 N N . SER A 1 566 ? 17.615 -1.544 -23.649 1.00 92.88 566 SER A N 1
ATOM 4573 C CA . SER A 1 566 ? 16.935 -0.452 -24.352 1.00 92.88 566 SER A CA 1
ATOM 4574 C C . SER A 1 566 ? 15.786 -0.995 -25.183 1.00 92.88 566 SER A C 1
ATOM 4576 O O . SER A 1 566 ? 15.941 -2.039 -25.819 1.00 92.88 566 SER A O 1
ATOM 4578 N N . ILE A 1 567 ? 14.688 -0.246 -25.243 1.00 90.25 567 ILE A N 1
ATOM 4579 C CA . ILE A 1 567 ? 13.529 -0.559 -26.076 1.00 90.25 567 ILE A CA 1
ATOM 4580 C C . ILE A 1 567 ? 13.197 0.618 -26.992 1.00 90.25 567 ILE A C 1
ATOM 4582 O O . ILE A 1 567 ? 13.062 1.754 -26.539 1.00 90.25 567 ILE A O 1
ATOM 4586 N N . ASN A 1 568 ? 13.050 0.345 -28.288 1.00 86.25 568 ASN A N 1
ATOM 4587 C CA . ASN A 1 568 ? 12.641 1.334 -29.284 1.00 86.25 568 ASN A CA 1
ATOM 4588 C C . ASN A 1 568 ? 11.540 0.769 -30.178 1.00 86.25 568 ASN A C 1
ATOM 4590 O O . ASN A 1 568 ? 11.567 -0.408 -30.522 1.00 86.25 568 ASN A O 1
ATOM 4594 N N . ILE A 1 569 ? 10.593 1.607 -30.601 1.00 80.75 569 ILE A N 1
ATOM 4595 C CA . ILE A 1 569 ? 9.634 1.225 -31.646 1.00 80.75 569 ILE A CA 1
ATOM 4596 C C . ILE A 1 569 ? 10.396 1.123 -32.970 1.00 80.75 569 ILE A C 1
ATOM 4598 O O . ILE A 1 569 ? 11.112 2.062 -33.338 1.00 80.75 569 ILE A O 1
ATOM 4602 N N . LYS A 1 570 ? 10.237 0.014 -33.702 1.00 77.19 570 LYS A N 1
ATOM 4603 C CA . LYS A 1 570 ? 10.788 -0.109 -35.054 1.00 77.19 570 LYS A CA 1
ATOM 4604 C C . LYS A 1 570 ? 10.138 0.946 -35.940 1.00 77.19 570 LYS A C 1
ATOM 4606 O O . LYS A 1 570 ? 8.915 1.025 -36.036 1.00 77.19 570 LYS A O 1
ATOM 4611 N N . ARG A 1 571 ? 10.960 1.781 -36.574 1.00 57.50 571 ARG A N 1
ATOM 4612 C CA . ARG A 1 571 ? 10.474 2.678 -37.623 1.00 57.50 571 ARG A CA 1
ATOM 4613 C C . ARG A 1 571 ? 10.093 1.803 -38.815 1.00 57.50 571 ARG A C 1
ATOM 4615 O O . ARG A 1 571 ? 10.950 1.083 -39.319 1.00 57.50 571 ARG A O 1
ATOM 4622 N N . SER A 1 572 ? 8.809 1.823 -39.168 1.00 48.06 572 SER A N 1
ATOM 4623 C CA . SER A 1 572 ? 8.277 1.243 -40.405 1.00 48.06 572 SER A CA 1
ATOM 4624 C C . SER A 1 572 ? 8.893 1.896 -41.629 1.00 48.06 572 SER A C 1
ATOM 4626 O O . SER A 1 572 ? 8.999 3.148 -41.585 1.00 48.06 572 SER A O 1
#

pLDDT: mean 88.18, std 12.58, range [23.48, 98.06]

Foldseek 3Di:
DWKDFPPPPDIDDFDLLQWQDDAPFFTWGDDPQKIWTFGPDCVPEDDVVLLVLLVLLPDPLEFGFDTFMADPVRDTGTTMTGDDDPQKDFQLLLLAPLSCVLLVPALVLLVLLLVLVLVSQVSCVVSVKAPQAPARRQWIARNVRRSHTRGDPSVQIGGPVRAHDDYQPLLAQLQDPGDDSLSSQSSSLQSSQSNQWSFGFQDADAPVQPDDPCSSVVQSNQLPTPPPPRGDDAPSTDDPLSAAPQSVVVSCCCRRVVHRDHGDPDRDDRDDDDDDDDDDDFDDDFKDKFFDDFFPWFWSDWADAPNWIWTQGPVFIAINNHTDDDDDRSFKDWAAAPPPRAIKIWGDDPQWIAIDHDPAAEPPRIGGADDWEADRRWIWGHDQQWIWIWHWHDDPRHIYTDIDTADGASRNAWDDAHQWIWGQSPLWIWIWGWADDDPRDTHIDIGTDRVQSNWDFDHWHDAPQWIWTFTDDSHATKIKIWAADPVRPDIDIDIGIRFTDAHWAKYAAQVQWIWGQGSVQWIKIFGSPRPGPDIDIGHHPVGHSQWHWYDDHRWIWTDHIRTIMTMDTDDD

Nearest PDB structures (foldseek):
  6oyw-assembly2_D-3  TM=6.412E-01  e=7.615E-06  Homo sapiens
  8tu5-assembly1_A  TM=6.176E-01  e=3.226E-04  Homo sapiens
  6ncg-assembly2_B  TM=5.111E-01  e=1.328E-04  Homo sapiens
  5d7a-assembly2_B  TM=5.477E-01  e=7.457E-04  Homo sapiens
  4rvt-assembly1_A  TM=5.421E-01  e=2.686E-03  Homo sapiens

Solvent-accessible surface area (backbone atoms only — not comparable to full-atom values): 31996 Å² total; per-residue (Å²): 90,70,38,29,48,70,95,66,84,50,81,43,79,49,54,79,71,24,36,43,52,66,58,101,55,32,40,33,32,46,58,97,63,33,22,41,40,36,42,80,48,61,88,74,56,79,55,71,70,56,40,58,59,53,54,71,59,73,52,89,44,48,43,39,54,75,45,51,25,20,41,93,85,69,46,73,41,38,31,30,28,68,41,78,69,88,63,52,42,52,44,62,55,58,31,35,65,69,51,23,62,75,74,66,59,46,60,68,46,43,49,46,24,46,50,45,45,49,55,51,49,52,57,39,45,77,68,55,28,42,59,66,49,62,45,59,82,34,29,34,21,37,75,91,47,71,39,49,58,28,40,46,70,50,80,56,29,23,42,87,91,41,78,53,89,70,59,53,73,82,48,50,54,74,83,52,95,70,88,50,72,48,43,36,34,49,17,45,49,43,51,44,41,18,52,51,30,39,45,60,48,48,52,66,48,38,91,91,64,69,100,51,99,56,47,54,61,52,24,59,60,69,21,49,27,56,84,38,90,70,39,48,70,62,87,77,50,46,63,71,83,56,44,35,54,47,57,47,55,48,49,46,37,46,36,51,70,57,46,78,58,76,78,70,94,61,84,46,79,72,76,81,88,82,86,79,83,77,86,74,88,81,87,81,81,60,64,49,76,43,81,75,49,75,58,96,39,44,54,77,48,57,47,51,54,97,92,41,39,41,40,31,27,68,73,44,38,22,52,72,84,41,79,51,94,64,93,60,40,81,63,47,43,82,35,49,31,84,84,81,60,46,71,34,39,37,32,76,55,94,55,20,35,42,41,46,42,96,89,41,63,45,45,71,28,69,42,71,22,81,48,77,40,69,38,92,70,34,41,34,33,32,38,76,43,32,34,32,38,45,48,56,43,80,57,88,83,39,35,36,50,43,80,39,82,74,50,79,46,56,57,53,22,47,48,83,38,51,40,32,30,44,33,49,62,92,71,42,35,30,44,35,33,73,38,68,57,62,96,85,52,61,51,69,45,76,40,78,43,74,94,50,48,84,39,47,79,77,47,49,35,38,41,78,52,32,34,40,33,37,31,36,48,97,86,29,29,28,41,38,42,35,40,25,40,98,83,59,85,48,72,49,76,48,75,46,73,73,42,66,89,63,77,90,40,53,41,44,31,76,85,34,46,29,44,31,54,42,76,79,32,29,41,39,40,35,48,42,51,74,87,46,85,64,68,49,78,46,78,46,88,90,49,46,71,71,52,43,54,30,49,53,60,78,42,49,30,31,36,44,60,35,34,35,30,41,54,42,74,56,84,127